Protein AF-A5UID0-F1 (afdb_monomer)

Mean predicted aligned error: 14.1 Å

pLDDT: mean 75.27, std 20.55, range [28.17, 98.56]

InterPro domains:
  IPR001677 Transferrin-binding protein B, C-lobe/N-lobe beta-barrel domain [PF01298] (168-328)
  IPR011250 Outer membrane protein/outer membrane enzyme PagP, beta-barrel [SSF56925] (132-328)
  IPR035313 Transferrin-binding protein B, N-lobe handle [PF17484] (38-165)
  IPR035316 Transferrin-binding protein B, C-lobe handle domain [PF17483] (372-452)
  IPR038197 TbpB, C-lobe handle domain superfamily [G3DSA:2.40.128.240] (362-470)
  IPR038669 TbpB, N-lobe handle domain superfamily [G3DSA:2.40.128.250] (35-164)

Structure (mmCIF, N/CA/C/O backbone):
data_AF-A5UID0-F1
#
_entry.id   AF-A5UID0-F1
#
loop_
_atom_site.group_PDB
_atom_site.id
_atom_site.type_symbol
_atom_site.label_atom_id
_atom_site.label_alt_id
_atom_site.label_comp_id
_atom_site.label_asym_id
_atom_site.label_entity_id
_atom_site.label_seq_id
_atom_site.pdbx_PDB_ins_code
_atom_site.Cartn_x
_atom_site.Cartn_y
_atom_site.Cartn_z
_atom_site.occupancy
_atom_site.B_iso_or_equiv
_atom_site.auth_seq_id
_atom_site.auth_comp_id
_atom_site.auth_asym_id
_atom_site.auth_atom_id
_atom_site.pdbx_PDB_model_num
ATOM 1 N N . MET A 1 1 ? -45.690 -36.058 16.852 1.00 39.44 1 MET A N 1
ATOM 2 C CA . MET A 1 1 ? -46.485 -37.308 16.880 1.00 39.44 1 MET A CA 1
ATOM 3 C C . MET A 1 1 ? -45.541 -38.492 17.034 1.00 39.44 1 MET A C 1
ATOM 5 O O . MET A 1 1 ? -44.488 -38.458 16.413 1.00 39.44 1 MET A O 1
ATOM 9 N N . LYS A 1 2 ? -45.973 -39.500 17.813 1.00 30.59 2 LYS A N 1
ATOM 10 C CA . LYS A 1 2 ? -45.287 -40.730 18.281 1.00 30.59 2 LYS A CA 1
ATOM 11 C C . LYS A 1 2 ? -44.394 -40.514 19.519 1.00 30.59 2 LYS A C 1
ATOM 13 O O . LYS A 1 2 ? -43.284 -40.027 19.383 1.00 30.59 2 LYS A O 1
ATOM 18 N N . SER A 1 3 ? -44.909 -40.550 20.753 1.00 31.33 3 SER A N 1
ATOM 19 C CA . SER A 1 3 ? -45.562 -41.617 21.555 1.00 31.33 3 SER A CA 1
ATOM 20 C C . SER A 1 3 ? -44.568 -42.381 22.441 1.00 31.33 3 SER A C 1
ATOM 22 O O . SER A 1 3 ? -43.759 -43.167 21.959 1.00 31.33 3 SER A O 1
ATOM 24 N N . VAL A 1 4 ? -44.700 -42.117 23.741 1.00 37.81 4 VAL A N 1
ATOM 25 C CA . VAL A 1 4 ? -44.153 -42.824 24.911 1.00 37.81 4 VAL A CA 1
ATOM 26 C C . VAL A 1 4 ? -44.768 -44.232 25.024 1.00 37.81 4 VAL A C 1
ATOM 28 O O . VAL A 1 4 ? -45.855 -44.456 24.486 1.00 37.81 4 VAL A O 1
ATOM 31 N N . PRO A 1 5 ? -44.145 -45.146 25.791 1.00 42.81 5 PRO A N 1
ATOM 32 C CA . PRO A 1 5 ? -44.941 -45.824 26.815 1.00 42.81 5 PRO A CA 1
ATOM 33 C C . PRO A 1 5 ? -44.287 -45.815 28.207 1.00 42.81 5 PRO A C 1
ATOM 35 O O . PRO A 1 5 ? -43.096 -46.071 28.374 1.00 42.81 5 PRO A O 1
ATOM 38 N N . LEU A 1 6 ? -45.130 -45.515 29.201 1.00 33.31 6 LEU A N 1
ATOM 39 C CA . LEU A 1 6 ? -44.964 -45.853 30.611 1.00 33.31 6 LEU A CA 1
ATOM 40 C C . LEU A 1 6 ? -45.183 -47.361 30.793 1.00 33.31 6 LEU A C 1
ATOM 42 O O . LEU A 1 6 ? -46.113 -47.903 30.198 1.00 33.31 6 LEU A O 1
ATOM 46 N N . ILE A 1 7 ? -44.445 -47.986 31.713 1.00 34.75 7 ILE A N 1
ATOM 47 C CA . ILE A 1 7 ? -44.926 -49.153 32.464 1.00 34.75 7 ILE A CA 1
ATOM 48 C C . ILE A 1 7 ? -44.640 -48.932 33.951 1.00 34.75 7 ILE A C 1
ATOM 50 O O . ILE A 1 7 ? -43.542 -48.557 34.355 1.00 34.75 7 ILE A O 1
ATOM 54 N N . SER A 1 8 ? -45.701 -49.141 34.723 1.00 32.66 8 SER A N 1
ATOM 55 C CA . SER A 1 8 ? -45.848 -49.058 36.169 1.00 32.66 8 SER A CA 1
ATOM 56 C C . SER A 1 8 ? -45.438 -50.339 36.902 1.00 32.66 8 SER A C 1
ATOM 58 O O . SER A 1 8 ? -45.633 -51.436 36.386 1.00 32.66 8 SER A O 1
ATOM 60 N N . GLY A 1 9 ? -45.081 -50.189 38.175 1.00 31.58 9 GLY A N 1
ATOM 61 C CA . GLY A 1 9 ? -45.203 -51.187 39.248 1.00 31.58 9 GLY A CA 1
ATOM 62 C C . GLY A 1 9 ? -44.623 -50.553 40.518 1.00 31.58 9 GLY A C 1
ATOM 63 O O . GLY A 1 9 ? -43.504 -50.066 40.464 1.00 31.58 9 GLY A O 1
ATOM 64 N N . GLY A 1 10 ? -45.311 -50.359 41.644 1.00 33.62 10 GLY A N 1
ATOM 65 C CA . GLY A 1 10 ? -46.377 -51.137 42.277 1.00 33.62 10 GLY A CA 1
ATOM 66 C C . GLY A 1 10 ? -45.794 -51.829 43.523 1.00 33.62 10 GLY A C 1
ATOM 67 O O . GLY A 1 10 ? -44.757 -52.462 43.382 1.00 33.62 10 GLY A O 1
ATOM 68 N N . LEU A 1 11 ? -46.487 -51.729 44.676 1.00 31.58 11 LEU A N 1
ATOM 69 C CA . LEU A 1 11 ? -46.188 -52.243 46.044 1.00 31.58 11 LEU A CA 1
ATOM 70 C C . LEU A 1 11 ? -45.314 -51.328 46.935 1.00 31.58 11 LEU A C 1
ATOM 72 O O . LEU A 1 11 ? -44.267 -50.875 46.504 1.00 31.58 11 LEU A O 1
ATOM 76 N N . SER A 1 12 ? -45.625 -51.018 48.201 1.00 36.06 12 SER A N 1
ATOM 77 C CA . SER A 1 12 ? -46.699 -51.435 49.116 1.00 36.06 12 SER A CA 1
ATOM 78 C C . SER A 1 12 ? -46.893 -50.380 50.212 1.00 36.06 12 SER A C 1
ATOM 80 O O . SER A 1 12 ? -45.928 -49.807 50.714 1.00 36.06 12 SER A O 1
ATOM 82 N N . PHE A 1 13 ? -48.147 -50.187 50.618 1.00 35.28 13 PHE A N 1
ATOM 83 C CA . PHE A 1 13 ? -48.549 -49.528 51.860 1.00 35.28 13 PHE A CA 1
ATOM 84 C C . PHE A 1 13 ? -48.302 -50.464 53.054 1.00 35.28 13 PHE A C 1
ATOM 86 O O . PHE A 1 13 ? -48.774 -51.599 53.038 1.00 35.28 13 PHE A O 1
ATOM 93 N N . LEU A 1 14 ? -47.666 -49.966 54.116 1.00 39.12 14 LEU A N 1
ATOM 94 C CA . LEU A 1 14 ? -47.835 -50.477 55.478 1.00 39.12 14 LEU A CA 1
ATOM 95 C C . LEU A 1 14 ? -47.963 -49.282 56.429 1.00 39.12 14 LEU A C 1
ATOM 97 O O . LEU A 1 14 ? -47.042 -48.481 56.564 1.00 39.12 14 LEU A O 1
ATOM 101 N N . LEU A 1 15 ? -49.133 -49.165 57.060 1.00 36.53 15 LEU A N 1
ATOM 102 C CA . LEU A 1 15 ? -49.342 -48.336 58.243 1.00 36.53 15 LEU A CA 1
ATOM 103 C C . LEU A 1 15 ? -48.792 -49.075 59.470 1.00 36.53 15 LEU A C 1
ATOM 105 O O . LEU A 1 15 ? -49.158 -50.226 59.706 1.00 36.53 15 LEU A O 1
ATOM 109 N N . SER A 1 16 ? -48.012 -48.384 60.299 1.00 38.84 16 SER A N 1
ATOM 110 C CA . SER A 1 16 ? -47.806 -48.742 61.705 1.00 38.84 16 SER A CA 1
ATOM 111 C C . SER A 1 16 ? -48.005 -47.509 62.582 1.00 38.84 16 SER A C 1
ATOM 113 O O . SER A 1 16 ? -47.491 -46.431 62.287 1.00 38.84 16 SER A O 1
ATOM 115 N N . ALA A 1 17 ? -48.801 -47.698 63.629 1.00 37.88 17 ALA A N 1
ATOM 116 C CA . ALA A 1 17 ? -49.310 -46.696 64.552 1.00 37.88 17 ALA A CA 1
ATOM 117 C C . ALA A 1 17 ? -48.265 -46.151 65.550 1.00 37.88 17 ALA A C 1
ATOM 119 O O . ALA A 1 17 ? -47.167 -46.678 65.699 1.00 37.88 17 ALA A O 1
ATOM 120 N N . CYS A 1 18 ? -48.678 -45.076 66.224 1.00 46.03 18 CYS A N 1
ATOM 121 C CA . CYS A 1 18 ? -47.968 -44.196 67.151 1.00 46.03 18 CYS A CA 1
ATOM 122 C C . CYS A 1 18 ? -47.174 -44.851 68.298 1.00 46.03 18 CYS A C 1
ATOM 124 O O . CYS A 1 18 ? -47.685 -45.720 68.998 1.00 46.03 18 CYS A O 1
ATOM 126 N N . SER A 1 19 ? -46.039 -44.237 68.649 1.00 35.97 19 SER A N 1
ATOM 127 C CA . SER A 1 19 ? -45.606 -44.075 70.046 1.00 35.97 19 SER A CA 1
ATOM 128 C C . SER A 1 19 ? -44.706 -42.845 70.173 1.00 35.97 19 SER A C 1
ATOM 130 O O . SER A 1 19 ? -43.771 -42.679 69.393 1.00 35.97 19 SER A O 1
ATOM 132 N N . GLY A 1 20 ? -45.032 -41.966 71.119 1.00 42.56 20 GLY A N 1
ATOM 133 C CA . GLY A 1 20 ? -44.416 -40.655 71.281 1.00 42.56 20 GLY A CA 1
ATOM 134 C C . GLY A 1 20 ? -42.942 -40.669 71.690 1.00 42.56 20 GLY A C 1
ATOM 135 O O . GLY A 1 20 ? -42.460 -41.563 72.378 1.00 42.56 20 GLY A O 1
ATOM 136 N N . GLY A 1 21 ? -42.268 -39.594 71.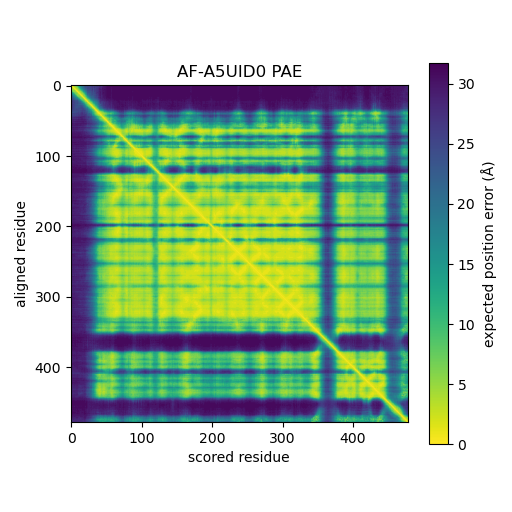298 1.00 35.44 21 GLY A N 1
ATOM 137 C CA . GLY A 1 21 ? -40.949 -39.190 71.759 1.00 35.44 21 GLY A CA 1
ATOM 138 C C . GLY A 1 21 ? -40.720 -37.768 71.270 1.00 35.44 21 GLY A C 1
ATOM 139 O O . GLY A 1 21 ? -40.525 -37.555 70.078 1.00 35.44 21 GLY A O 1
ATOM 140 N N . GLY A 1 22 ? -40.847 -36.786 72.163 1.00 47.16 22 GLY A N 1
ATOM 141 C CA . GLY A 1 22 ? -40.553 -35.395 71.839 1.00 47.16 22 GLY A CA 1
ATOM 142 C C . GLY A 1 22 ? -39.086 -35.255 71.445 1.00 47.16 22 GLY A C 1
ATOM 143 O O . GLY A 1 22 ? -38.207 -35.567 72.245 1.00 47.16 22 GLY A O 1
ATOM 144 N N . SER A 1 23 ? -38.843 -34.784 70.226 1.00 45.69 23 SER A N 1
ATOM 145 C CA . SER A 1 23 ? -37.530 -34.346 69.766 1.00 45.69 23 SER A CA 1
ATOM 146 C C . SER A 1 23 ? -37.609 -32.851 69.497 1.00 45.69 23 SER A C 1
ATOM 148 O O . SER A 1 23 ? -38.450 -32.397 68.720 1.00 45.69 23 SER A O 1
ATOM 150 N N . PHE A 1 24 ? -36.756 -32.077 70.167 1.00 44.28 24 PHE A N 1
ATOM 151 C CA . PHE A 1 24 ? -36.458 -30.702 69.780 1.00 44.28 24 PHE A CA 1
ATOM 152 C C . PHE A 1 24 ? -35.531 -30.743 68.564 1.00 44.28 24 PHE A C 1
ATOM 154 O O . PHE A 1 24 ? -34.366 -30.359 68.651 1.00 44.28 24 PHE A O 1
ATOM 161 N N . ASP A 1 25 ? -36.030 -31.242 67.437 1.00 48.38 25 ASP A N 1
ATOM 162 C CA . ASP A 1 25 ? -35.352 -31.022 66.174 1.00 48.38 25 ASP A CA 1
ATOM 163 C C . ASP A 1 25 ? -35.695 -29.605 65.736 1.00 48.38 25 ASP A C 1
ATOM 165 O O . ASP A 1 25 ? -36.834 -29.263 65.421 1.00 48.38 25 ASP A O 1
ATOM 169 N N . VAL A 1 26 ? -34.686 -28.742 65.812 1.00 52.47 26 VAL A N 1
ATOM 170 C CA . VAL A 1 26 ? -34.711 -27.445 65.153 1.00 52.47 26 VAL A CA 1
ATOM 171 C C . VAL A 1 26 ? -34.907 -27.768 63.681 1.00 52.47 26 VAL A C 1
ATOM 173 O O . VAL A 1 26 ? -33.984 -28.298 63.060 1.00 52.47 26 VAL A O 1
ATOM 176 N N . ASP A 1 27 ? -36.101 -27.511 63.146 1.00 46.50 27 ASP A N 1
ATOM 177 C CA . ASP A 1 27 ? -36.355 -27.585 61.713 1.00 46.50 27 ASP A CA 1
ATOM 178 C C . ASP A 1 27 ? -35.285 -26.734 61.035 1.00 46.50 27 ASP A C 1
ATOM 180 O O . ASP A 1 27 ? -35.331 -25.500 61.032 1.00 46.50 27 ASP A O 1
ATOM 184 N N . ASN A 1 28 ? -34.255 -27.396 60.510 1.00 49.31 28 ASN A N 1
ATOM 185 C CA . ASN A 1 28 ? -33.297 -26.749 59.651 1.00 49.31 28 ASN A CA 1
ATOM 186 C C . ASN A 1 28 ? -34.106 -26.404 58.412 1.00 49.31 28 ASN A C 1
ATOM 188 O O . ASN A 1 28 ? -34.386 -27.279 57.591 1.00 49.31 28 ASN A O 1
ATOM 192 N N . VAL A 1 29 ? -34.560 -25.151 58.344 1.00 47.09 29 VAL A N 1
ATOM 193 C CA . VAL A 1 29 ? -35.232 -24.588 57.183 1.00 47.09 29 VAL A CA 1
ATOM 194 C C . VAL A 1 29 ? -34.278 -24.803 56.020 1.00 47.09 29 VAL A C 1
ATOM 196 O O . VAL A 1 29 ? -33.330 -24.045 55.814 1.00 47.09 29 VAL A O 1
ATOM 199 N N . SER A 1 30 ? -34.502 -25.892 55.285 1.00 53.66 30 SER A N 1
ATOM 200 C CA . SER A 1 30 ? -33.874 -26.150 54.006 1.00 53.66 30 SER A CA 1
ATOM 201 C C . SER A 1 30 ? -34.323 -25.007 53.123 1.00 53.66 30 SER A C 1
ATOM 203 O O . SER A 1 30 ? -35.412 -25.044 52.550 1.00 53.66 30 SER A O 1
ATOM 205 N N . ASN A 1 31 ? -33.491 -23.970 53.059 1.00 54.72 31 ASN A N 1
ATOM 206 C CA . ASN A 1 31 ? -33.614 -22.904 52.091 1.00 54.72 31 ASN A CA 1
ATOM 207 C C . ASN A 1 31 ? -33.798 -23.616 50.742 1.00 54.72 31 ASN A C 1
ATOM 209 O O . ASN A 1 31 ? -32.886 -24.363 50.361 1.00 54.72 31 ASN A O 1
ATOM 213 N N . PRO A 1 32 ? -34.967 -23.524 50.072 1.00 51.62 32 PRO A N 1
ATOM 214 C CA . PRO A 1 32 ? -35.157 -24.216 48.810 1.00 51.62 32 PRO A CA 1
ATOM 215 C C . PRO A 1 32 ? -33.999 -23.774 47.938 1.00 51.62 32 PRO A C 1
ATOM 217 O O . PRO A 1 32 ? -33.745 -22.571 47.840 1.00 51.62 32 PRO A O 1
ATOM 220 N N . SER A 1 33 ? -33.227 -24.746 47.441 1.00 56.97 33 SER A N 1
ATOM 221 C CA . SER A 1 33 ? -32.034 -24.486 46.648 1.00 56.97 33 SER A CA 1
ATOM 222 C C . SER A 1 33 ? -32.421 -23.461 45.598 1.00 56.97 33 SER A C 1
ATOM 224 O O . SER A 1 33 ? -33.172 -23.757 44.670 1.00 56.97 33 SER A O 1
ATOM 226 N N . SER A 1 34 ? -31.994 -22.219 45.820 1.00 58.16 34 SER A N 1
ATOM 227 C CA . SER A 1 34 ? -32.159 -21.140 44.875 1.00 58.16 34 SER A CA 1
ATOM 228 C C . SER A 1 34 ? -31.349 -21.598 43.679 1.00 58.16 34 SER A C 1
ATOM 230 O O . SER A 1 34 ? -30.119 -21.496 43.677 1.00 58.16 34 SER A O 1
ATOM 232 N N . SER A 1 35 ? -32.016 -22.214 42.702 1.00 65.06 35 SER A N 1
ATOM 233 C CA . SER A 1 35 ? -31.409 -22.604 41.442 1.00 65.06 35 SER A CA 1
ATOM 234 C C . SER A 1 35 ? -31.143 -21.310 40.691 1.00 65.06 35 SER A C 1
ATOM 236 O O . SER A 1 35 ? -31.892 -20.906 39.802 1.00 65.06 35 SER A O 1
ATOM 238 N N . LYS A 1 36 ? -30.109 -20.592 41.131 1.00 64.88 36 LYS A N 1
ATOM 239 C CA . LYS A 1 36 ? -29.643 -19.384 40.480 1.00 64.88 36 LYS A CA 1
ATOM 240 C C . LYS A 1 36 ? -29.364 -19.780 39.031 1.00 64.88 36 LYS A C 1
ATOM 242 O O . LYS A 1 36 ? -28.618 -20.744 38.824 1.00 64.88 36 LYS A O 1
ATOM 247 N N . PRO A 1 37 ? -29.973 -19.107 38.043 1.00 67.38 37 PRO A N 1
ATOM 248 C CA . PRO A 1 37 ? -29.730 -19.437 36.650 1.00 67.38 37 PRO A CA 1
ATOM 249 C C . PRO A 1 37 ? -28.219 -19.418 36.392 1.00 67.38 37 PRO A C 1
ATOM 251 O O . PRO A 1 37 ? -27.524 -18.462 36.752 1.00 67.38 37 PRO A O 1
ATOM 254 N N . ARG A 1 38 ? -27.695 -20.520 35.843 1.00 73.31 38 ARG A N 1
ATOM 255 C CA . ARG A 1 38 ? -26.301 -20.608 35.405 1.00 73.31 38 ARG A CA 1
ATOM 256 C C . ARG A 1 38 ? -26.210 -19.935 34.045 1.00 73.31 38 ARG A C 1
ATOM 258 O O . ARG A 1 38 ? -26.619 -20.515 33.046 1.00 73.31 38 ARG A O 1
ATOM 265 N N . TYR A 1 39 ? -25.690 -18.717 34.028 1.00 80.19 39 TYR A N 1
ATOM 266 C CA . TYR A 1 39 ? -25.360 -18.025 32.789 1.00 80.19 39 TYR A CA 1
ATOM 267 C C . TYR A 1 39 ? -24.032 -18.554 32.244 1.00 80.19 39 TYR A C 1
ATOM 269 O O . TYR A 1 39 ? -23.094 -18.796 33.007 1.00 80.19 39 TYR A O 1
ATOM 277 N N . GLN A 1 40 ? -23.972 -18.748 30.932 1.00 77.69 40 GLN A N 1
ATOM 278 C CA . GLN A 1 40 ? -22.758 -19.075 30.196 1.00 77.69 40 GLN A CA 1
ATOM 279 C C . GLN A 1 40 ? -22.598 -18.065 29.067 1.00 77.69 40 GLN A C 1
ATOM 281 O O . GLN A 1 40 ? -23.595 -17.606 28.507 1.00 77.69 40 GLN A O 1
ATOM 286 N N . ASP A 1 41 ? -21.351 -17.726 28.757 1.00 78.19 41 ASP A N 1
ATOM 287 C CA . ASP A 1 41 ? -21.041 -16.872 27.618 1.00 78.19 41 ASP A CA 1
ATOM 288 C C . ASP A 1 41 ? -21.480 -17.568 26.326 1.00 78.19 41 ASP A C 1
ATOM 290 O O . ASP A 1 41 ? -21.189 -18.749 26.104 1.00 78.19 41 ASP A O 1
ATOM 294 N N . ASP A 1 42 ? -22.158 -16.819 25.459 1.00 77.31 42 ASP A N 1
ATOM 295 C CA . ASP A 1 42 ? -22.475 -17.284 24.118 1.00 77.31 42 ASP A CA 1
ATOM 296 C C . ASP A 1 42 ? -21.193 -17.299 23.275 1.00 77.31 42 ASP A C 1
ATOM 298 O O . ASP A 1 42 ? -20.623 -16.264 22.927 1.00 77.31 42 ASP A O 1
ATOM 302 N N . THR A 1 43 ? -20.718 -18.503 22.969 1.00 68.00 43 THR A N 1
ATOM 303 C CA . THR A 1 43 ? -19.501 -18.730 22.179 1.00 68.00 43 THR A CA 1
ATOM 304 C C . THR A 1 43 ? -19.791 -18.967 20.697 1.00 68.00 43 THR A C 1
ATOM 306 O O . THR A 1 43 ? -18.856 -19.209 19.934 1.00 68.00 43 THR A O 1
ATOM 309 N N . SER A 1 44 ? -21.053 -18.859 20.262 1.00 62.62 44 SER A N 1
ATOM 310 C CA . SER A 1 44 ? -21.465 -19.126 18.876 1.00 62.62 44 SER A CA 1
ATOM 311 C C . SER A 1 44 ? -20.870 -18.150 17.852 1.00 62.62 44 SER A C 1
ATOM 313 O O . SER A 1 44 ? -20.650 -18.528 16.705 1.00 62.62 44 SER A O 1
ATOM 315 N N . ASN A 1 45 ? -20.542 -16.921 18.270 1.00 60.09 45 ASN A N 1
ATOM 316 C CA . ASN A 1 45 ? -20.102 -15.828 17.395 1.00 60.09 45 ASN A CA 1
ATOM 317 C C . ASN A 1 45 ? -18.626 -15.443 17.590 1.00 60.09 45 ASN A C 1
ATOM 319 O O . ASN A 1 45 ? -18.276 -14.259 17.667 1.00 60.09 45 ASN A O 1
ATOM 323 N N . GLN A 1 46 ? -17.730 -16.429 17.679 1.00 64.31 46 GLN A N 1
ATOM 324 C CA . GLN A 1 46 ? -16.296 -16.136 17.695 1.00 64.31 46 GLN A CA 1
ATOM 325 C C . GLN A 1 46 ? -15.831 -15.611 16.335 1.00 64.31 46 GLN A C 1
ATOM 327 O O . GLN A 1 46 ? -16.004 -16.252 15.298 1.00 64.31 46 GLN A O 1
ATOM 332 N N . ARG A 1 47 ? -15.196 -14.435 16.347 1.00 69.75 47 ARG A N 1
ATOM 333 C CA . ARG A 1 47 ? -14.563 -13.863 15.155 1.00 69.75 47 ARG A CA 1
ATOM 334 C C . ARG A 1 47 ? -13.442 -14.789 14.687 1.00 69.75 47 ARG A C 1
ATOM 336 O O . ARG A 1 47 ? -12.594 -15.195 15.483 1.00 69.75 47 ARG A O 1
ATOM 343 N N . THR A 1 48 ? -13.364 -15.047 13.383 1.00 64.31 48 THR A N 1
ATOM 344 C CA . THR A 1 48 ? -12.160 -15.639 12.793 1.00 64.31 48 THR A CA 1
ATOM 345 C C . THR A 1 48 ? -10.995 -14.671 12.989 1.00 64.31 48 THR A C 1
ATOM 347 O O . THR A 1 48 ? -10.973 -13.586 12.402 1.00 64.31 48 THR A O 1
ATOM 350 N N . LYS A 1 49 ? -10.037 -15.038 13.847 1.00 63.16 49 LYS A N 1
ATOM 351 C CA . LYS A 1 49 ? -8.842 -14.221 14.084 1.00 63.16 49 LYS A CA 1
ATOM 352 C C . LYS A 1 49 ? -8.073 -14.044 12.777 1.00 63.16 49 LYS A C 1
ATOM 354 O O . LYS A 1 49 ? -7.808 -15.019 12.070 1.00 63.16 49 LYS A O 1
ATOM 359 N N . SER A 1 50 ? -7.705 -12.805 12.466 1.00 59.75 50 SER A N 1
ATOM 360 C CA . SER A 1 50 ? -6.848 -12.492 11.328 1.00 59.75 50 SER A CA 1
ATOM 361 C C . SER A 1 50 ? -5.470 -13.120 11.556 1.00 59.75 50 SER A C 1
ATOM 363 O O . SER A 1 50 ? -4.754 -12.762 12.486 1.00 59.75 50 SER A O 1
ATOM 365 N N . ASN A 1 51 ? -5.076 -14.074 10.707 1.00 59.59 51 ASN A N 1
ATOM 366 C CA . ASN A 1 51 ? -3.698 -14.563 10.689 1.00 59.59 51 ASN A CA 1
ATOM 367 C C . ASN A 1 51 ? -2.852 -13.584 9.867 1.00 59.59 51 ASN A C 1
ATOM 369 O O . ASN A 1 51 ? -2.721 -13.714 8.647 1.00 59.59 51 ASN A O 1
ATOM 373 N N . LEU A 1 52 ? -2.353 -12.542 10.531 1.00 60.94 52 LEU A N 1
ATOM 374 C CA . LEU A 1 52 ? -1.544 -11.512 9.892 1.00 60.94 52 LEU A CA 1
ATOM 375 C C . LEU A 1 52 ? -0.132 -12.050 9.621 1.00 60.94 52 LEU A C 1
ATOM 377 O O . LEU A 1 52 ? 0.751 -11.994 10.473 1.00 60.94 52 LEU A O 1
ATOM 381 N N . LYS A 1 53 ? 0.115 -12.541 8.402 1.00 59.72 53 LYS A N 1
ATOM 382 C CA . LYS A 1 53 ? 1.493 -12.655 7.890 1.00 59.72 53 LYS A CA 1
ATOM 383 C C . LYS A 1 53 ? 2.084 -11.250 7.712 1.00 59.72 53 LYS A C 1
ATOM 385 O O . LYS A 1 53 ? 1.330 -10.294 7.552 1.00 59.72 53 LYS A O 1
ATOM 390 N N . LYS A 1 54 ? 3.417 -11.121 7.706 1.00 62.62 54 LYS A N 1
ATOM 391 C CA . LYS A 1 54 ? 4.138 -9.831 7.743 1.00 62.62 54 LYS A CA 1
ATOM 392 C C . LYS A 1 54 ? 3.567 -8.762 6.797 1.00 62.62 54 LYS A C 1
ATOM 394 O O . LYS A 1 54 ? 3.316 -7.655 7.259 1.00 62.62 54 LYS A O 1
ATOM 399 N N . LEU A 1 55 ? 3.275 -9.083 5.533 1.00 65.56 55 LEU A N 1
ATOM 400 C CA . LEU A 1 55 ? 2.698 -8.125 4.572 1.00 65.56 55 LEU A CA 1
ATOM 401 C C . LEU A 1 55 ? 1.267 -7.650 4.902 1.00 65.56 55 LEU A C 1
ATOM 403 O O . LEU A 1 55 ? 0.898 -6.531 4.543 1.00 65.56 55 LEU A O 1
ATOM 407 N N . PHE A 1 56 ? 0.473 -8.469 5.600 1.00 68.75 56 PHE A N 1
ATOM 408 C CA . PHE A 1 56 ? -0.902 -8.152 6.004 1.00 68.75 56 PHE A CA 1
ATOM 409 C C . PHE A 1 56 ? -0.998 -7.341 7.292 1.00 68.75 56 PHE A C 1
ATOM 411 O O . PHE A 1 56 ? -2.107 -6.924 7.641 1.00 68.75 56 PHE A O 1
ATOM 418 N N . ILE A 1 57 ? 0.117 -7.140 8.004 1.00 70.94 57 ILE A N 1
ATOM 419 C CA . ILE A 1 57 ? 0.125 -6.318 9.209 1.00 70.94 57 ILE A CA 1
ATOM 420 C C . ILE A 1 57 ? -0.340 -4.913 8.802 1.00 70.94 57 ILE A C 1
ATOM 422 O O . ILE A 1 57 ? 0.338 -4.249 8.007 1.00 70.94 57 ILE A O 1
ATOM 426 N N . PRO A 1 58 ? -1.504 -4.459 9.301 1.00 71.38 58 PRO A N 1
ATOM 427 C CA . PRO A 1 58 ? -2.014 -3.156 8.945 1.00 71.38 58 PRO A CA 1
ATOM 428 C C . PRO A 1 58 ? -1.063 -2.114 9.524 1.00 71.38 58 PRO A C 1
ATOM 430 O O . PRO A 1 58 ? -0.653 -2.187 10.682 1.00 71.38 58 PRO A O 1
ATOM 433 N N . SER A 1 59 ? -0.684 -1.139 8.710 1.00 75.88 59 SER A N 1
ATOM 434 C CA . SER A 1 59 ? 0.140 -0.029 9.167 1.00 75.88 59 SER A CA 1
ATOM 435 C C . SER A 1 59 ? -0.351 1.283 8.575 1.00 75.88 59 SER A C 1
ATOM 437 O O . SER A 1 59 ? -0.908 1.337 7.472 1.00 75.88 59 SER A O 1
ATOM 439 N N . LEU A 1 60 ? -0.134 2.360 9.335 1.00 78.44 60 LEU A N 1
ATOM 440 C CA . LEU A 1 60 ? -0.423 3.724 8.898 1.00 78.44 60 LEU A CA 1
ATOM 441 C C . LEU A 1 60 ? 0.599 4.171 7.860 1.00 78.44 60 LEU A C 1
ATOM 443 O O . LEU A 1 60 ? 0.373 5.147 7.171 1.00 78.44 60 LEU A O 1
ATOM 447 N N . GLY A 1 61 ? 1.718 3.474 7.730 1.00 76.62 61 GLY A N 1
ATOM 448 C CA . GLY A 1 61 ? 2.657 3.718 6.661 1.00 76.62 61 GLY A CA 1
ATOM 449 C C . GLY A 1 61 ? 3.773 2.699 6.646 1.00 76.62 61 GLY A C 1
ATOM 450 O O . GLY A 1 61 ? 3.974 1.924 7.589 1.00 76.62 61 GLY A O 1
ATOM 451 N N . GLY A 1 62 ? 4.470 2.690 5.528 1.00 80.81 62 GLY A N 1
ATOM 452 C CA . GLY A 1 62 ? 5.622 1.848 5.309 1.00 80.81 62 GLY A CA 1
ATOM 453 C C . GLY A 1 62 ? 6.079 1.934 3.869 1.00 80.81 62 GLY A C 1
ATOM 454 O O . GLY A 1 62 ? 5.461 2.602 3.040 1.00 80.81 62 GLY A O 1
ATOM 455 N N . GLY A 1 63 ? 7.163 1.240 3.569 1.00 86.38 63 GLY A N 1
ATOM 456 C CA . GLY A 1 63 ? 7.680 1.185 2.218 1.00 86.38 63 GLY A CA 1
ATOM 457 C C . GLY A 1 63 ? 8.582 -0.006 1.971 1.00 86.38 63 GLY A C 1
ATOM 458 O O . GLY A 1 63 ? 9.114 -0.601 2.906 1.00 86.38 63 GLY A O 1
ATOM 459 N N . MET A 1 64 ? 8.742 -0.326 0.694 1.00 90.69 64 MET A N 1
ATOM 460 C CA . MET A 1 64 ? 9.695 -1.303 0.194 1.00 90.69 64 MET A CA 1
ATOM 461 C C . MET A 1 64 ? 10.907 -0.559 -0.354 1.00 90.69 64 MET A C 1
ATOM 463 O O . MET A 1 64 ? 10.772 0.357 -1.169 1.00 90.69 64 MET A O 1
ATOM 467 N N . LYS A 1 65 ? 12.096 -0.953 0.089 1.00 91.00 65 LYS A N 1
ATOM 468 C CA . LYS A 1 65 ? 13.355 -0.382 -0.382 1.00 91.00 65 LYS A CA 1
ATOM 469 C C . LYS A 1 65 ? 13.619 -0.752 -1.843 1.00 91.00 65 LYS A C 1
ATOM 471 O O . LYS A 1 65 ? 13.440 -1.905 -2.235 1.00 91.00 65 LYS A O 1
ATOM 476 N N . LEU A 1 66 ? 14.103 0.212 -2.626 1.00 91.62 66 LEU A N 1
ATOM 477 C CA . LEU A 1 66 ? 14.571 -0.026 -3.987 1.00 91.62 66 LEU A CA 1
ATOM 478 C C . LEU A 1 66 ? 15.746 -1.004 -3.982 1.00 91.62 66 LEU A C 1
ATOM 480 O O . LEU A 1 66 ? 16.651 -0.960 -3.144 1.00 91.62 66 LEU A O 1
ATOM 484 N N . VAL A 1 67 ? 15.744 -1.869 -4.980 1.00 89.06 67 VAL A N 1
ATOM 485 C CA . VAL A 1 67 ? 16.808 -2.820 -5.232 1.00 89.06 67 VAL A CA 1
ATOM 486 C C . VAL A 1 67 ? 17.816 -2.182 -6.176 1.00 89.06 67 VAL A C 1
ATOM 488 O O . VAL A 1 67 ? 17.479 -1.670 -7.239 1.00 89.06 67 VAL A O 1
ATOM 491 N N . ALA A 1 68 ? 19.089 -2.253 -5.817 1.00 86.12 68 ALA A N 1
ATOM 492 C CA . ALA A 1 68 ? 20.190 -1.909 -6.701 1.00 86.12 68 ALA A CA 1
ATOM 493 C C . ALA A 1 68 ? 21.189 -3.060 -6.694 1.00 86.12 68 ALA A C 1
ATOM 495 O O . ALA A 1 68 ? 21.344 -3.758 -5.686 1.00 86.12 68 ALA A O 1
ATOM 496 N N . ARG A 1 69 ? 21.866 -3.288 -7.818 1.00 80.44 69 ARG A N 1
ATOM 497 C CA . ARG A 1 69 ? 22.853 -4.360 -7.914 1.00 80.44 69 ARG A CA 1
ATOM 498 C C . ARG A 1 69 ? 24.199 -3.908 -7.392 1.00 80.44 69 ARG A C 1
ATOM 500 O O . ARG A 1 69 ? 24.698 -2.839 -7.741 1.00 80.44 69 ARG A O 1
ATOM 507 N N . ASN A 1 70 ? 24.793 -4.774 -6.580 1.00 81.50 70 ASN A N 1
ATOM 508 C CA . ASN A 1 70 ? 26.164 -4.622 -6.138 1.00 81.50 70 ASN A CA 1
ATOM 509 C C . ASN A 1 70 ? 27.107 -4.939 -7.306 1.00 81.50 70 ASN A C 1
ATOM 511 O O . ASN A 1 70 ? 27.049 -6.024 -7.885 1.00 81.50 70 ASN A O 1
ATOM 515 N N . LEU A 1 71 ? 27.979 -3.998 -7.645 1.00 77.56 71 LEU A N 1
ATOM 516 C CA . LEU A 1 71 ? 29.002 -4.163 -8.673 1.00 77.56 71 LEU A CA 1
ATOM 517 C C . LEU A 1 71 ? 30.251 -4.893 -8.154 1.00 77.56 71 LEU A C 1
ATOM 519 O O . LEU A 1 71 ? 31.088 -5.300 -8.954 1.00 77.56 71 LEU A O 1
ATOM 523 N N . ILE A 1 72 ? 30.371 -5.079 -6.835 1.00 71.12 72 ILE A N 1
ATOM 524 C CA . ILE A 1 72 ? 31.513 -5.723 -6.178 1.00 71.12 72 ILE A CA 1
ATOM 525 C C . ILE A 1 72 ? 31.068 -7.082 -5.610 1.00 71.12 72 ILE A C 1
ATOM 527 O O . ILE A 1 72 ? 30.598 -7.161 -4.477 1.00 71.12 72 ILE A O 1
ATOM 531 N N . GLY A 1 73 ? 31.187 -8.166 -6.388 1.00 66.19 73 GLY A N 1
ATOM 532 C CA . GLY A 1 73 ? 30.887 -9.539 -5.939 1.00 66.19 73 GLY A CA 1
ATOM 533 C C . GLY A 1 73 ? 30.000 -10.352 -6.894 1.00 66.19 73 GLY A C 1
ATOM 534 O O . GLY A 1 73 ? 29.889 -10.033 -8.079 1.00 66.19 73 GLY A O 1
ATOM 535 N N . LYS A 1 74 ? 29.385 -11.435 -6.385 1.00 58.91 74 LYS A N 1
ATOM 536 C CA . LYS A 1 74 ? 28.509 -12.327 -7.170 1.00 58.91 74 LYS A CA 1
ATOM 537 C C . LYS A 1 74 ? 27.264 -11.583 -7.678 1.00 58.91 74 LYS A C 1
ATOM 539 O O . LYS A 1 74 ? 26.625 -10.838 -6.940 1.00 58.91 74 LYS A O 1
ATOM 544 N N . ARG A 1 75 ? 26.930 -11.799 -8.955 1.00 67.12 75 ARG A N 1
ATOM 545 C CA . ARG A 1 75 ? 25.876 -11.104 -9.720 1.00 67.12 75 ARG A CA 1
ATOM 546 C C . ARG A 1 75 ? 24.516 -11.806 -9.610 1.00 67.12 75 ARG A C 1
ATOM 548 O O . ARG A 1 75 ? 23.894 -12.088 -10.630 1.00 67.12 75 ARG A O 1
ATOM 555 N N . GLU A 1 76 ? 24.089 -12.117 -8.395 1.00 61.09 76 GLU A N 1
ATOM 556 C CA . GLU A 1 76 ? 22.820 -12.814 -8.157 1.00 61.09 76 GLU A CA 1
ATOM 557 C C . GLU A 1 76 ? 21.610 -11.888 -8.384 1.00 61.09 76 GLU A C 1
ATOM 559 O O . GLU A 1 76 ? 21.739 -10.664 -8.243 1.00 61.09 76 GLU A O 1
ATOM 564 N N . PRO A 1 77 ? 20.451 -12.442 -8.789 1.00 60.09 77 PRO A N 1
ATOM 565 C CA . PRO A 1 77 ? 19.210 -11.685 -8.866 1.00 60.09 77 PRO A CA 1
ATOM 566 C C . PRO A 1 77 ? 18.801 -11.197 -7.475 1.00 60.09 77 PRO A C 1
ATOM 568 O O . PRO A 1 77 ? 18.880 -11.927 -6.488 1.00 60.09 77 PRO A O 1
ATOM 571 N N . SER A 1 78 ? 18.327 -9.959 -7.416 1.00 78.56 78 SER A N 1
ATOM 572 C CA . SER A 1 78 ? 17.863 -9.336 -6.184 1.00 78.56 78 SER A CA 1
ATOM 573 C C . SER A 1 78 ? 16.344 -9.211 -6.231 1.00 78.56 78 SER A C 1
ATOM 575 O O . SER A 1 78 ? 15.804 -8.319 -6.890 1.00 78.56 78 SER A O 1
ATOM 577 N N . PHE A 1 79 ? 15.663 -10.123 -5.541 1.00 77.12 79 PHE A N 1
ATOM 578 C CA . PHE A 1 79 ? 14.209 -10.108 -5.375 1.00 77.12 79 PHE A CA 1
ATOM 579 C C . PHE A 1 79 ? 13.770 -9.103 -4.307 1.00 77.12 79 PHE A C 1
ATOM 581 O O . PHE A 1 79 ? 14.539 -8.753 -3.407 1.00 77.12 79 PHE A O 1
ATOM 588 N N . LEU A 1 80 ? 12.512 -8.672 -4.388 1.00 78.44 80 LEU A N 1
ATOM 589 C CA . LEU A 1 80 ? 11.881 -7.855 -3.357 1.00 78.44 80 LEU A CA 1
ATOM 590 C C . LEU A 1 80 ? 11.506 -8.773 -2.190 1.00 78.44 80 LEU A C 1
ATOM 592 O O . LEU A 1 80 ? 10.586 -9.572 -2.313 1.00 78.44 80 LEU A O 1
ATOM 596 N N . ASN A 1 81 ? 12.236 -8.717 -1.076 1.00 67.56 81 ASN A N 1
ATOM 597 C CA . ASN A 1 81 ? 11.959 -9.589 0.067 1.00 67.56 81 ASN A CA 1
ATOM 598 C C . ASN A 1 81 ? 11.328 -8.828 1.244 1.00 67.56 81 ASN A C 1
ATOM 600 O O . ASN A 1 81 ? 11.690 -7.691 1.553 1.00 67.56 81 ASN A O 1
ATOM 604 N N . GLU A 1 82 ? 10.375 -9.476 1.917 1.00 59.03 82 GLU A N 1
ATOM 605 C CA . GLU A 1 82 ? 9.668 -8.899 3.069 1.00 59.03 82 GLU A CA 1
ATOM 606 C C . GLU A 1 82 ? 10.572 -8.764 4.305 1.00 59.03 82 GLU A C 1
ATOM 608 O O . GLU A 1 82 ? 10.391 -7.852 5.108 1.00 59.03 82 GLU A O 1
ATOM 613 N N . ASP A 1 83 ? 11.565 -9.644 4.454 1.00 57.56 83 ASP A N 1
ATOM 614 C CA . ASP A 1 83 ? 12.332 -9.793 5.696 1.00 57.56 83 ASP A CA 1
ATOM 615 C C . ASP A 1 83 ? 13.517 -8.825 5.839 1.00 57.56 83 ASP A C 1
ATOM 617 O O . ASP A 1 83 ? 14.087 -8.718 6.926 1.00 57.56 83 ASP A O 1
ATOM 621 N N . GLY A 1 84 ? 13.874 -8.094 4.779 1.00 58.09 84 GLY A N 1
ATOM 622 C CA . GLY A 1 84 ? 14.981 -7.133 4.792 1.00 58.09 84 GLY A CA 1
ATOM 623 C C . GLY A 1 84 ? 14.725 -5.800 4.084 1.00 58.09 84 GLY A C 1
ATOM 624 O O . GLY A 1 84 ? 15.493 -4.864 4.311 1.00 58.09 84 GLY A O 1
ATOM 625 N N . TYR A 1 85 ? 13.682 -5.685 3.250 1.00 62.84 85 TYR A N 1
ATOM 626 C CA . TYR A 1 85 ? 13.431 -4.483 2.435 1.00 62.84 85 TYR A CA 1
ATOM 627 C C . TYR A 1 85 ? 12.114 -3.773 2.773 1.00 62.84 85 TYR A C 1
ATOM 629 O O . TYR A 1 85 ? 11.986 -2.592 2.445 1.00 62.84 85 TYR A O 1
ATOM 637 N N . MET A 1 86 ? 11.173 -4.430 3.464 1.00 71.88 86 MET A N 1
ATOM 638 C CA . MET A 1 86 ? 9.964 -3.778 3.971 1.00 71.88 86 MET A CA 1
ATOM 639 C C . MET A 1 86 ? 10.225 -3.103 5.312 1.00 71.88 86 MET A C 1
ATOM 641 O O . MET A 1 86 ? 10.615 -3.741 6.290 1.00 71.88 86 MET A O 1
ATOM 645 N N . ILE A 1 87 ? 9.936 -1.809 5.378 1.00 70.56 87 ILE A N 1
ATOM 646 C CA . ILE A 1 87 ? 9.932 -1.042 6.618 1.00 70.56 87 ILE A CA 1
ATOM 647 C C . ILE A 1 87 ? 8.515 -0.575 6.924 1.00 70.56 87 ILE A C 1
ATOM 649 O O . ILE A 1 87 ? 7.906 0.168 6.161 1.00 70.56 87 ILE A O 1
ATOM 653 N N . PHE A 1 88 ? 7.992 -0.994 8.072 1.00 70.50 88 PHE A N 1
ATOM 654 C CA . PHE A 1 88 ? 6.805 -0.390 8.669 1.00 70.50 88 PHE A CA 1
ATOM 655 C C . PHE A 1 88 ? 7.288 0.774 9.526 1.00 70.50 88 PHE A C 1
ATOM 657 O O . PHE A 1 88 ? 7.748 0.566 10.643 1.00 70.50 88 PHE A O 1
ATOM 664 N N . SER A 1 89 ? 7.304 1.985 8.978 1.00 68.62 89 SER A N 1
ATOM 665 C CA . SER A 1 89 ? 7.844 3.149 9.679 1.00 68.62 89 SER A CA 1
ATOM 666 C C . SER A 1 89 ? 7.182 4.445 9.217 1.00 68.62 89 SER A C 1
ATOM 668 O O . SER A 1 89 ? 6.397 4.475 8.268 1.00 68.62 89 SER A O 1
ATOM 670 N N . SER A 1 90 ? 7.463 5.532 9.935 1.00 76.69 90 SER A N 1
ATOM 671 C CA . SER A 1 90 ? 7.015 6.869 9.554 1.00 76.69 90 SER A CA 1
ATOM 672 C C . SER A 1 90 ? 7.800 7.403 8.355 1.00 76.69 90 SER A C 1
ATOM 674 O O . SER A 1 90 ? 8.974 7.077 8.173 1.00 76.69 90 SER A O 1
ATOM 676 N N . LEU A 1 91 ? 7.192 8.339 7.621 1.00 82.44 91 LEU A N 1
ATOM 677 C CA . LEU A 1 91 ? 7.848 9.107 6.555 1.00 82.44 91 LEU A CA 1
ATOM 678 C C . LEU A 1 91 ? 9.196 9.703 6.994 1.00 82.44 91 LEU A C 1
ATOM 680 O O . LEU A 1 91 ? 10.180 9.631 6.267 1.00 82.44 91 LEU A O 1
ATOM 684 N N . SER A 1 92 ? 9.284 10.196 8.233 1.00 82.81 92 SER A N 1
ATOM 685 C CA . SER A 1 92 ? 10.526 10.733 8.803 1.00 82.81 92 SER A CA 1
ATOM 686 C C . SER A 1 92 ? 11.653 9.705 8.934 1.00 82.81 92 SER A C 1
ATOM 688 O O . SER A 1 92 ? 12.820 10.067 8.819 1.00 82.81 92 SER A O 1
ATOM 690 N N . THR A 1 93 ? 11.328 8.430 9.158 1.00 84.31 93 THR A N 1
ATOM 691 C CA . THR A 1 93 ? 12.325 7.355 9.261 1.00 84.31 93 THR A CA 1
ATOM 692 C C . THR A 1 93 ? 12.873 7.008 7.883 1.00 84.31 93 THR A C 1
ATOM 694 O O . THR A 1 93 ? 14.083 6.874 7.722 1.00 84.31 93 THR A O 1
ATOM 697 N N . ILE A 1 94 ? 11.989 6.924 6.885 1.00 86.56 94 ILE A N 1
ATOM 698 C CA . ILE A 1 94 ? 12.370 6.749 5.480 1.00 86.56 94 ILE A CA 1
ATOM 699 C C . ILE A 1 94 ? 13.268 7.911 5.038 1.00 86.56 94 ILE A C 1
ATOM 701 O O . ILE A 1 94 ? 14.359 7.683 4.520 1.00 86.56 94 ILE A O 1
ATOM 705 N N . LYS A 1 95 ? 12.848 9.153 5.316 1.00 88.56 95 LYS A N 1
ATOM 706 C CA . LYS A 1 95 ? 13.613 10.364 5.000 1.00 88.56 95 LYS A CA 1
ATOM 707 C C . LYS A 1 95 ? 15.004 10.332 5.628 1.00 88.56 95 LYS A C 1
ATOM 709 O O . LYS A 1 95 ? 15.991 10.485 4.921 1.00 88.56 95 LYS A O 1
ATOM 714 N N . ALA A 1 96 ? 15.091 10.044 6.926 1.00 88.38 96 ALA A N 1
ATOM 715 C CA . ALA A 1 96 ? 16.364 9.979 7.638 1.00 88.38 96 ALA A CA 1
ATOM 716 C C . ALA A 1 96 ? 17.308 8.891 7.095 1.00 88.38 96 ALA A C 1
ATOM 718 O O . ALA A 1 96 ? 18.519 9.104 7.062 1.00 88.38 96 ALA A O 1
ATOM 719 N N . ASP A 1 97 ? 16.785 7.734 6.678 1.00 88.56 97 ASP A N 1
ATOM 720 C CA . ASP A 1 97 ? 17.600 6.673 6.075 1.00 88.56 97 ASP A CA 1
ATOM 721 C C . ASP A 1 97 ? 18.150 7.080 4.703 1.00 88.56 97 ASP A C 1
ATOM 723 O O . ASP A 1 97 ? 19.341 6.911 4.433 1.00 88.56 97 ASP A O 1
ATOM 727 N N . VAL A 1 98 ? 17.301 7.671 3.859 1.00 89.25 98 VAL A N 1
ATOM 728 C CA . VAL A 1 98 ? 17.707 8.198 2.551 1.00 89.25 98 VAL A CA 1
ATOM 729 C C . VAL A 1 98 ? 18.744 9.309 2.723 1.00 89.25 98 VAL A C 1
ATOM 731 O O . VAL A 1 98 ? 19.820 9.227 2.136 1.00 89.25 98 VAL A O 1
ATOM 734 N N . ASP A 1 99 ? 18.495 10.285 3.596 1.00 88.31 99 ASP A N 1
ATOM 735 C CA . ASP A 1 99 ? 19.412 11.400 3.860 1.00 88.31 99 ASP A CA 1
ATOM 736 C C . ASP A 1 99 ? 20.767 10.917 4.392 1.00 88.31 99 ASP A C 1
ATOM 738 O O . ASP A 1 99 ? 21.817 11.405 3.974 1.00 88.31 99 ASP A O 1
ATOM 742 N N . LYS A 1 100 ? 20.765 9.910 5.274 1.00 87.94 100 LYS A N 1
ATOM 743 C CA . LYS A 1 100 ? 21.992 9.288 5.790 1.00 87.94 100 LYS A CA 1
ATOM 744 C C . LYS A 1 100 ? 22.828 8.664 4.672 1.00 87.94 100 LYS A C 1
ATOM 746 O O . LYS A 1 100 ? 24.057 8.721 4.731 1.00 87.94 100 LYS A O 1
ATOM 751 N N . GLN A 1 101 ? 22.182 8.052 3.683 1.00 85.81 101 GLN A N 1
ATOM 752 C CA . GLN A 1 101 ? 22.864 7.432 2.551 1.00 85.81 101 GLN A CA 1
ATOM 753 C C . GLN A 1 101 ? 23.260 8.448 1.464 1.00 85.81 101 GLN A C 1
ATOM 755 O O . GLN A 1 101 ? 24.147 8.168 0.655 1.00 85.81 101 GLN A O 1
ATOM 760 N N . ASN A 1 102 ? 22.659 9.641 1.467 1.00 83.06 102 ASN A N 1
ATOM 761 C CA . ASN A 1 102 ? 22.909 10.726 0.521 1.00 83.06 102 ASN A CA 1
ATOM 762 C C . ASN A 1 102 ? 24.227 11.479 0.777 1.00 83.06 102 ASN A C 1
ATOM 764 O O . ASN A 1 102 ? 24.262 12.701 0.936 1.00 83.06 102 ASN A O 1
ATOM 768 N N . THR A 1 103 ? 25.351 10.766 0.802 1.00 77.56 103 THR A N 1
ATOM 769 C CA . THR A 1 103 ? 26.670 11.362 1.075 1.00 77.56 103 THR A CA 1
ATOM 770 C C . THR A 1 103 ? 27.074 12.423 0.050 1.00 77.56 103 THR A C 1
ATOM 772 O O . THR A 1 103 ? 27.840 13.329 0.368 1.00 77.56 103 THR A O 1
ATOM 775 N N . SER A 1 104 ? 26.547 12.322 -1.171 1.00 74.31 104 SER A N 1
ATOM 776 C CA . SER A 1 104 ? 26.836 13.225 -2.289 1.00 74.31 104 SER A CA 1
ATOM 777 C C . SER A 1 104 ? 25.929 14.462 -2.331 1.00 74.31 104 SER A C 1
ATOM 779 O O . SER A 1 104 ? 26.069 15.266 -3.248 1.00 74.31 104 SER A O 1
ATOM 781 N N . LYS A 1 105 ? 25.007 14.620 -1.363 1.00 77.25 105 LYS A N 1
ATOM 782 C CA . LYS A 1 105 ? 24.046 15.739 -1.268 1.00 77.25 105 LYS A CA 1
ATOM 783 C C . LYS A 1 105 ? 23.265 15.989 -2.566 1.00 77.25 105 LYS A C 1
ATOM 785 O O . LYS A 1 105 ? 23.019 17.130 -2.945 1.00 77.25 105 LYS A O 1
ATOM 790 N N . THR A 1 106 ? 22.895 14.921 -3.268 1.00 80.12 106 THR A N 1
ATOM 791 C CA . THR A 1 106 ? 22.049 15.012 -4.462 1.00 80.12 106 THR A CA 1
ATOM 792 C C . THR A 1 106 ? 20.619 15.325 -4.034 1.00 80.12 106 THR A C 1
ATOM 794 O O . THR A 1 106 ? 20.168 14.793 -3.025 1.00 80.12 106 THR A O 1
ATOM 797 N N . ASN A 1 107 ? 19.881 16.145 -4.778 1.00 84.12 107 ASN A N 1
ATOM 798 C CA . ASN A 1 107 ? 18.469 16.366 -4.463 1.00 84.12 107 ASN A CA 1
ATOM 799 C C . ASN A 1 107 ? 17.692 15.047 -4.639 1.00 84.12 107 ASN A C 1
ATOM 801 O O . ASN A 1 107 ? 17.758 14.461 -5.725 1.00 84.12 107 ASN A O 1
ATOM 805 N N . PRO A 1 108 ? 17.005 14.542 -3.597 1.00 86.62 108 PRO A N 1
ATOM 806 C CA . PRO A 1 108 ? 16.131 13.385 -3.740 1.00 86.62 108 PRO A CA 1
ATOM 807 C C . PRO A 1 108 ? 14.994 13.676 -4.729 1.00 86.62 108 PRO A C 1
ATOM 809 O O . PRO A 1 108 ? 14.511 14.803 -4.815 1.00 86.62 108 PRO A O 1
ATOM 812 N N . SER A 1 109 ? 14.583 12.652 -5.471 1.00 86.19 109 SER A N 1
ATOM 813 C CA . SER A 1 109 ? 13.396 12.648 -6.319 1.00 86.19 109 SER A CA 1
ATOM 814 C C . SER A 1 109 ? 12.184 12.132 -5.540 1.00 86.19 109 SER A C 1
ATOM 816 O O . SER A 1 109 ? 12.303 11.250 -4.679 1.00 86.19 109 SER A O 1
ATOM 818 N N . GLY A 1 110 ? 11.015 12.675 -5.878 1.00 82.62 110 GLY A N 1
ATOM 819 C CA . GLY A 1 110 ? 9.756 12.442 -5.180 1.00 82.62 110 GLY A CA 1
ATOM 820 C C . GLY A 1 110 ? 9.572 13.323 -3.943 1.00 82.62 110 GLY A C 1
ATOM 821 O O . GLY A 1 110 ? 10.446 14.098 -3.562 1.00 82.62 110 GLY A O 1
ATOM 822 N N . SER A 1 111 ? 8.409 13.196 -3.308 1.00 79.44 111 SER A N 1
ATOM 823 C CA . SER A 1 111 ? 8.066 13.900 -2.070 1.00 79.44 111 SER A CA 1
ATOM 824 C C . SER A 1 111 ? 7.962 12.895 -0.931 1.00 79.44 111 SER A C 1
ATOM 826 O O . SER A 1 111 ? 7.593 11.749 -1.156 1.00 79.44 111 SER A O 1
ATOM 828 N N . ILE A 1 112 ? 8.306 13.299 0.289 1.00 77.62 112 ILE A N 1
ATOM 829 C CA . ILE A 1 112 ? 8.098 12.477 1.492 1.00 77.62 112 ILE A CA 1
ATOM 830 C C . ILE A 1 112 ? 7.632 13.299 2.692 1.00 77.62 112 ILE A C 1
ATOM 832 O O . ILE A 1 112 ? 7.567 12.813 3.824 1.00 77.62 112 ILE A O 1
ATOM 836 N N . ASP A 1 113 ? 7.317 14.566 2.461 1.00 71.75 113 ASP A N 1
ATOM 837 C CA . ASP A 1 113 ? 6.803 15.417 3.514 1.00 71.75 113 ASP A CA 1
ATOM 838 C C . ASP A 1 113 ? 5.316 15.125 3.727 1.00 71.75 113 ASP A C 1
ATOM 840 O O . ASP A 1 113 ? 4.583 14.743 2.808 1.00 71.75 113 ASP A O 1
ATOM 844 N N . GLU A 1 114 ? 4.860 15.285 4.971 1.00 66.75 114 GLU A N 1
ATOM 845 C CA . GLU A 1 114 ? 3.427 15.254 5.217 1.00 66.75 114 GLU A CA 1
ATOM 846 C C . GLU A 1 114 ? 2.776 16.430 4.463 1.00 66.75 114 GLU A C 1
ATOM 848 O O . GLU A 1 114 ? 3.301 17.546 4.476 1.00 66.75 114 GLU A O 1
ATOM 853 N N . PRO A 1 115 ? 1.625 16.211 3.818 1.00 56.88 115 PRO A N 1
ATOM 854 C CA . PRO A 1 115 ? 0.862 17.273 3.161 1.00 56.88 115 PRO A CA 1
ATOM 855 C C . PRO A 1 115 ? 0.605 18.458 4.101 1.00 56.88 115 PRO A C 1
ATOM 857 O O . PRO A 1 115 ? 0.006 18.306 5.173 1.00 56.88 115 PRO A O 1
ATOM 860 N N . ASN A 1 116 ? 0.979 19.662 3.675 1.00 50.78 116 ASN A N 1
ATOM 861 C CA . ASN A 1 116 ? 0.577 20.882 4.361 1.00 50.78 116 ASN A CA 1
ATOM 862 C C . ASN A 1 116 ? -0.567 21.549 3.589 1.00 50.78 116 ASN A C 1
ATOM 864 O O . ASN A 1 116 ? -0.444 21.792 2.390 1.00 50.78 116 ASN A O 1
ATOM 868 N N . ALA A 1 117 ? -1.680 21.846 4.267 1.00 43.12 117 ALA A N 1
ATOM 869 C CA . ALA A 1 117 ? -2.895 22.384 3.642 1.00 43.12 117 ALA A CA 1
ATOM 870 C C . ALA A 1 117 ? -2.681 23.745 2.944 1.00 43.12 117 ALA A C 1
ATOM 872 O O . ALA A 1 117 ? -3.507 24.153 2.136 1.00 43.12 117 ALA A O 1
ATOM 873 N N . THR A 1 118 ? -1.582 24.434 3.254 1.00 43.62 118 THR A N 1
ATOM 874 C CA . THR A 1 118 ? -1.216 25.755 2.732 1.00 43.62 118 THR A CA 1
ATOM 875 C C . THR A 1 118 ? -0.447 25.737 1.410 1.00 43.62 118 THR A C 1
ATOM 877 O O . THR A 1 118 ? -0.472 26.744 0.714 1.00 43.62 118 THR A O 1
ATOM 880 N N . ASN A 1 119 ? 0.192 24.623 1.030 1.00 42.72 119 ASN A N 1
ATOM 881 C CA . ASN A 1 119 ? 0.969 24.515 -0.212 1.00 42.72 119 ASN A CA 1
ATOM 882 C C . ASN A 1 119 ? 0.361 23.436 -1.114 1.00 42.72 119 ASN A C 1
ATOM 884 O O . ASN A 1 119 ? 0.875 22.327 -1.240 1.00 42.72 119 ASN A O 1
ATOM 888 N N . THR A 1 120 ? -0.758 23.769 -1.753 1.00 45.50 120 THR A N 1
ATOM 889 C CA . THR A 1 120 ? -1.477 22.901 -2.703 1.00 45.50 120 THR A CA 1
ATOM 890 C C . THR A 1 120 ? -0.732 22.663 -4.023 1.00 45.50 120 THR A C 1
ATOM 892 O O . THR A 1 120 ? -1.282 22.031 -4.920 1.00 45.50 120 THR A O 1
ATOM 895 N N . THR A 1 121 ? 0.489 23.176 -4.183 1.00 42.72 121 THR A N 1
ATOM 896 C CA . THR A 1 121 ? 1.164 23.287 -5.483 1.00 42.72 121 THR A CA 1
ATOM 897 C C . THR A 1 121 ? 2.162 22.183 -5.836 1.00 42.72 121 THR A C 1
ATOM 899 O O . THR A 1 121 ? 2.655 22.224 -6.955 1.00 42.72 121 THR A O 1
ATOM 902 N N . GLU A 1 122 ? 2.431 21.176 -4.993 1.00 40.47 122 GLU A N 1
ATOM 903 C CA . GLU A 1 122 ? 3.463 20.164 -5.336 1.00 40.47 122 GLU A CA 1
ATOM 904 C C . GLU A 1 122 ? 3.094 18.680 -5.207 1.00 40.47 122 GLU A C 1
ATOM 906 O O . GLU A 1 122 ? 3.923 17.832 -5.510 1.00 40.47 122 GLU A O 1
ATOM 911 N N . ASN A 1 123 ? 1.845 18.322 -4.900 1.00 44.59 123 ASN A N 1
ATOM 912 C CA . ASN A 1 123 ? 1.393 16.929 -5.002 1.00 44.59 123 ASN A CA 1
ATOM 913 C C . ASN A 1 123 ? 0.143 16.871 -5.888 1.00 44.59 123 ASN A C 1
ATOM 915 O O . ASN A 1 123 ? -0.978 17.051 -5.413 1.00 44.59 123 ASN A O 1
ATOM 919 N N . ASP A 1 124 ? 0.354 16.621 -7.182 1.00 51.62 124 ASP A N 1
ATOM 920 C CA . ASP A 1 124 ? -0.606 16.605 -8.308 1.00 51.62 124 ASP A CA 1
ATOM 921 C C . ASP A 1 124 ? -1.826 15.650 -8.154 1.00 51.62 124 ASP A C 1
ATOM 923 O O . ASP A 1 124 ? -2.528 15.357 -9.123 1.00 51.62 124 ASP A O 1
ATOM 927 N N . HIS A 1 125 ? -2.104 15.132 -6.957 1.00 55.09 125 HIS A N 1
ATOM 928 C CA . HIS A 1 125 ? -3.125 14.114 -6.705 1.00 55.09 125 HIS A CA 1
ATOM 929 C C . HIS A 1 125 ? -4.254 14.607 -5.764 1.00 55.09 125 HIS A C 1
ATOM 931 O O . HIS A 1 125 ? -5.388 14.110 -5.804 1.00 55.09 125 HIS A O 1
ATOM 937 N N . GLY A 1 126 ? -4.029 15.691 -5.009 1.00 64.25 126 GLY A N 1
ATOM 938 C CA . GLY A 1 126 ? -5.068 16.384 -4.234 1.00 64.25 126 GLY A CA 1
ATOM 939 C C . GLY A 1 126 ? -5.756 15.541 -3.150 1.00 64.25 126 GLY A C 1
ATOM 940 O O . GLY A 1 126 ? -6.889 15.864 -2.786 1.00 64.25 126 GLY A O 1
ATOM 941 N N . GLN A 1 127 ? -5.126 14.452 -2.699 1.00 76.69 127 GLN A N 1
ATOM 942 C CA . GLN A 1 127 ? -5.470 13.734 -1.471 1.00 76.69 127 GLN A CA 1
ATOM 943 C C . GLN A 1 127 ? -5.011 14.535 -0.244 1.00 76.69 127 GLN A C 1
ATOM 945 O O . GLN A 1 127 ? -4.117 15.376 -0.338 1.00 76.69 127 GLN A O 1
ATOM 950 N N . LYS A 1 128 ? -5.652 14.287 0.899 1.00 85.25 128 LYS A N 1
ATOM 951 C CA . LYS A 1 128 ? -5.462 14.941 2.199 1.00 85.25 128 LYS A CA 1
ATOM 952 C C . LYS A 1 128 ? -5.008 13.957 3.273 1.00 85.25 128 LYS A C 1
ATOM 954 O O . LYS A 1 128 ? -4.212 14.332 4.139 1.00 85.25 128 LYS A O 1
ATOM 959 N N . TYR A 1 129 ? -5.465 12.713 3.209 1.00 88.44 129 TYR A N 1
ATOM 960 C CA . TYR A 1 129 ? -5.313 11.714 4.258 1.00 88.44 129 TYR A CA 1
ATOM 961 C C . TYR A 1 129 ? -4.418 10.546 3.863 1.00 88.44 129 TYR A C 1
ATOM 963 O O . TYR A 1 129 ? -3.811 9.974 4.764 1.00 88.44 129 TYR A O 1
ATOM 971 N N . VAL A 1 130 ? -4.293 10.203 2.581 1.00 88.56 130 VAL A N 1
ATOM 972 C CA . VAL A 1 130 ? -3.443 9.100 2.117 1.00 88.56 130 VAL A CA 1
ATOM 973 C C . VAL A 1 130 ? -2.535 9.500 0.962 1.00 88.56 130 VAL A C 1
ATOM 975 O O . VAL A 1 130 ? -2.923 10.220 0.047 1.00 88.56 130 VAL A O 1
ATOM 978 N N . TYR A 1 131 ? -1.309 8.993 1.014 1.00 86.44 131 TYR A N 1
ATOM 979 C CA . TYR A 1 131 ? -0.234 9.297 0.085 1.00 86.44 131 TYR A CA 1
ATOM 980 C C . TYR A 1 131 ? 0.465 8.014 -0.292 1.00 86.44 131 TYR A C 1
ATOM 982 O O . TYR A 1 131 ? 0.696 7.150 0.554 1.00 86.44 131 TYR A O 1
ATOM 990 N N . SER A 1 132 ? 0.841 7.907 -1.553 1.00 89.94 132 SER A N 1
ATOM 991 C CA . SER A 1 132 ? 1.720 6.853 -2.019 1.00 89.94 132 SER A CA 1
ATOM 992 C C . SER A 1 132 ? 2.612 7.382 -3.127 1.00 89.94 132 SER A C 1
ATOM 994 O O . SER A 1 132 ? 2.253 8.339 -3.813 1.00 89.94 132 SER A O 1
ATOM 996 N N . GLY A 1 133 ? 3.789 6.789 -3.270 1.00 91.31 133 GLY A N 1
ATOM 997 C CA . GLY A 1 133 ? 4.745 7.217 -4.277 1.00 91.31 133 GLY A CA 1
ATOM 998 C C . GLY A 1 133 ? 6.131 6.649 -4.037 1.00 91.31 133 GLY A C 1
ATOM 999 O O . GLY A 1 133 ? 6.307 5.641 -3.349 1.00 91.31 133 GLY A O 1
ATOM 1000 N N . LEU A 1 134 ? 7.119 7.317 -4.622 1.00 91.88 134 LEU A N 1
ATOM 1001 C CA . LEU A 1 134 ? 8.530 7.005 -4.454 1.00 91.88 134 LEU A CA 1
ATOM 1002 C C . LEU A 1 134 ? 9.241 8.172 -3.773 1.00 91.88 134 LEU A C 1
ATOM 1004 O O . LEU A 1 134 ? 8.913 9.327 -4.022 1.00 91.88 134 LEU A O 1
ATOM 1008 N N . TYR A 1 135 ? 10.246 7.859 -2.963 1.00 92.25 135 TYR A N 1
ATOM 1009 C CA . TYR A 1 135 ? 11.213 8.834 -2.467 1.00 92.25 135 TYR A CA 1
ATOM 1010 C C . TYR A 1 135 ? 12.603 8.220 -2.530 1.00 92.25 135 TYR A C 1
ATOM 1012 O O . TYR A 1 135 ? 12.874 7.211 -1.866 1.00 92.25 135 TYR A O 1
ATOM 1020 N N . TYR A 1 136 ? 13.467 8.771 -3.377 1.00 91.62 136 TYR A N 1
ATOM 1021 C CA . TYR A 1 136 ? 14.741 8.137 -3.689 1.00 91.62 136 TYR A CA 1
ATOM 1022 C C . TYR A 1 136 ? 15.788 9.124 -4.189 1.00 91.62 136 TYR A C 1
ATOM 1024 O O . TYR A 1 136 ? 15.478 10.180 -4.718 1.00 91.62 136 TYR A O 1
ATOM 1032 N N . ILE A 1 137 ? 17.056 8.759 -4.064 1.00 89.94 137 ILE A N 1
ATOM 1033 C CA . ILE A 1 137 ? 18.163 9.512 -4.639 1.00 89.94 137 ILE A CA 1
ATOM 1034 C C . ILE A 1 137 ? 18.497 8.892 -5.996 1.00 89.94 137 ILE A C 1
ATOM 1036 O O . ILE A 1 137 ? 18.788 7.688 -6.051 1.00 89.94 137 ILE A O 1
ATOM 1040 N N . PRO A 1 138 ? 18.505 9.680 -7.085 1.00 87.44 138 PRO A N 1
ATOM 1041 C CA . PRO A 1 138 ? 18.803 9.190 -8.424 1.00 87.44 138 PRO A CA 1
ATOM 1042 C C . PRO A 1 138 ? 20.316 8.995 -8.654 1.00 87.44 138 PRO A C 1
ATOM 1044 O O . PRO A 1 138 ? 20.851 9.368 -9.695 1.00 87.44 138 PRO A O 1
ATOM 1047 N N . SER A 1 139 ? 21.046 8.439 -7.682 1.00 82.50 139 SER A N 1
ATOM 1048 C CA . SER A 1 139 ? 22.502 8.272 -7.754 1.00 82.50 139 SER A CA 1
ATOM 1049 C C . SER A 1 139 ? 22.975 6.946 -7.159 1.00 82.50 139 SER A C 1
ATOM 1051 O O . SER A 1 139 ? 22.328 6.362 -6.292 1.00 82.50 139 SER A O 1
ATOM 1053 N N . SER A 1 140 ? 24.118 6.466 -7.662 1.00 83.88 140 SER A N 1
ATOM 1054 C CA . SER A 1 140 ? 24.780 5.259 -7.151 1.00 83.88 140 SER A CA 1
ATOM 1055 C C . SER A 1 140 ? 25.298 5.483 -5.733 1.00 83.88 140 SER A C 1
ATOM 1057 O O . SER A 1 140 ? 25.716 6.586 -5.382 1.00 83.88 140 SER A O 1
ATOM 1059 N N . TRP A 1 141 ? 25.322 4.425 -4.928 1.00 83.38 141 TRP A N 1
ATOM 1060 C CA . TRP A 1 141 ? 25.588 4.527 -3.495 1.00 83.38 141 TRP A CA 1
ATOM 1061 C C . TRP A 1 141 ? 26.502 3.407 -3.001 1.00 83.38 141 TRP A C 1
ATOM 1063 O O . TRP A 1 141 ? 26.612 2.336 -3.602 1.00 83.38 141 TRP A O 1
ATOM 1073 N N . ARG A 1 142 ? 27.196 3.658 -1.887 1.00 81.75 142 ARG A N 1
ATOM 1074 C CA . ARG A 1 142 ? 28.167 2.726 -1.309 1.00 81.75 142 ARG A CA 1
ATOM 1075 C C . ARG A 1 142 ? 27.769 2.331 0.103 1.00 81.75 142 ARG A C 1
ATOM 1077 O O . ARG A 1 142 ? 27.468 3.186 0.931 1.00 81.75 142 ARG A O 1
ATOM 1084 N N . ASP A 1 143 ? 27.850 1.040 0.385 1.00 78.62 143 ASP A N 1
ATOM 1085 C CA . ASP A 1 143 ? 27.836 0.513 1.744 1.00 78.62 143 ASP A CA 1
ATOM 1086 C C . ASP A 1 143 ? 29.283 0.224 2.153 1.00 78.62 143 ASP A C 1
ATOM 1088 O O . ASP A 1 143 ? 29.845 -0.838 1.867 1.00 78.62 143 ASP A O 1
ATOM 1092 N N . SER A 1 144 ? 29.907 1.220 2.783 1.00 76.62 144 SER A N 1
ATOM 1093 C CA . SER A 1 144 ? 31.307 1.147 3.207 1.00 76.62 144 SER A CA 1
ATOM 1094 C C . SER A 1 144 ? 31.543 0.102 4.297 1.00 76.62 144 SER A C 1
ATOM 1096 O O . SER A 1 144 ? 32.654 -0.410 4.390 1.00 76.62 144 SER A O 1
ATOM 1098 N N . GLN A 1 145 ? 30.527 -0.241 5.101 1.00 79.25 145 GLN A N 1
ATOM 1099 C CA . GLN A 1 145 ? 30.676 -1.219 6.184 1.00 79.25 145 GLN A CA 1
ATOM 1100 C C . GLN A 1 145 ? 30.834 -2.636 5.635 1.00 79.25 145 GLN A C 1
ATOM 1102 O O . GLN A 1 145 ? 31.636 -3.409 6.149 1.00 79.25 145 GLN A O 1
ATOM 1107 N N . ASN A 1 146 ? 30.113 -2.953 4.558 1.00 79.44 146 ASN A N 1
ATOM 1108 C CA . ASN A 1 146 ? 30.156 -4.267 3.915 1.00 79.44 146 ASN A CA 1
ATOM 1109 C C . ASN A 1 146 ? 31.003 -4.292 2.632 1.00 79.44 146 ASN A C 1
ATOM 1111 O O . ASN A 1 146 ? 30.990 -5.287 1.909 1.00 79.44 146 ASN A O 1
ATOM 1115 N N . ASN A 1 147 ? 31.712 -3.197 2.332 1.00 81.62 147 ASN A N 1
ATOM 1116 C CA . ASN A 1 147 ? 32.496 -2.993 1.112 1.00 81.62 147 ASN A CA 1
ATOM 1117 C C . ASN A 1 147 ? 31.715 -3.293 -0.187 1.00 81.62 147 ASN A C 1
ATOM 1119 O O . ASN A 1 147 ? 32.232 -3.919 -1.113 1.00 81.62 147 ASN A O 1
ATOM 1123 N N . LYS A 1 148 ? 30.457 -2.845 -0.257 1.00 82.75 148 LYS A N 1
ATOM 1124 C CA . LYS A 1 148 ? 29.588 -3.017 -1.433 1.00 82.75 148 LYS A CA 1
ATOM 1125 C C . LYS A 1 148 ? 29.384 -1.687 -2.147 1.00 82.75 148 LYS A C 1
ATOM 1127 O O . LYS A 1 148 ? 29.273 -0.643 -1.504 1.00 82.75 148 LYS A O 1
ATOM 1132 N N . PHE A 1 149 ? 29.303 -1.724 -3.473 1.00 83.94 149 PHE A N 1
ATOM 1133 C CA . PHE A 1 149 ? 29.006 -0.551 -4.294 1.00 83.94 149 PHE A CA 1
ATOM 1134 C C . PHE A 1 149 ? 27.824 -0.854 -5.197 1.00 83.94 149 PHE A C 1
ATOM 1136 O O . PHE A 1 149 ? 27.879 -1.786 -5.993 1.00 83.94 149 PHE A O 1
ATOM 1143 N N . TYR A 1 150 ? 26.766 -0.069 -5.075 1.00 84.38 150 TYR A N 1
ATOM 1144 C CA . TYR A 1 150 ? 25.513 -0.304 -5.762 1.00 84.38 150 TYR A CA 1
ATOM 1145 C C . TYR A 1 150 ? 25.321 0.705 -6.884 1.00 84.38 150 TYR A C 1
ATOM 1147 O O . TYR A 1 150 ? 25.346 1.916 -6.661 1.00 84.38 150 TYR A O 1
ATOM 1155 N N . SER A 1 151 ? 25.103 0.193 -8.093 1.00 80.56 151 SER A N 1
ATOM 1156 C CA . SER A 1 151 ? 24.762 1.016 -9.250 1.00 80.56 151 SER A CA 1
ATOM 1157 C C . SER A 1 151 ? 23.254 1.043 -9.416 1.00 80.56 151 SER A C 1
ATOM 1159 O O . SER A 1 151 ? 22.641 0.058 -9.825 1.00 80.56 151 SER A O 1
ATOM 1161 N N . GLY A 1 152 ? 22.652 2.161 -9.029 1.00 83.94 152 GLY A N 1
ATOM 1162 C CA . GLY A 1 152 ? 21.209 2.332 -9.039 1.00 83.94 152 GLY A CA 1
ATOM 1163 C C . GLY A 1 152 ? 20.739 3.275 -7.950 1.00 83.94 152 GLY A C 1
ATOM 1164 O O . GLY A 1 152 ? 21.544 3.801 -7.192 1.00 83.94 152 GLY A O 1
ATOM 1165 N N . TYR A 1 153 ? 19.430 3.466 -7.883 1.00 89.31 153 TYR A N 1
ATOM 1166 C CA . TYR A 1 153 ? 18.804 4.396 -6.956 1.00 89.31 153 TYR A CA 1
ATOM 1167 C C . TYR A 1 153 ? 18.783 3.856 -5.526 1.00 89.31 153 TYR A C 1
ATOM 1169 O O . TYR A 1 153 ? 18.720 2.644 -5.304 1.00 89.31 153 TYR A O 1
ATOM 1177 N N . TYR A 1 154 ? 18.817 4.770 -4.558 1.00 89.75 154 TYR A N 1
ATOM 1178 C CA . TYR A 1 154 ? 18.605 4.456 -3.149 1.00 89.75 154 TYR A CA 1
ATOM 1179 C C . TYR A 1 154 ? 17.346 5.143 -2.653 1.00 89.75 154 TYR A C 1
ATOM 1181 O O . TYR A 1 154 ? 17.268 6.367 -2.666 1.00 89.75 154 TYR A O 1
ATOM 1189 N N . GLY A 1 155 ? 16.371 4.377 -2.186 1.00 92.06 155 GLY A N 1
ATOM 1190 C CA . GLY A 1 155 ? 15.129 4.947 -1.695 1.00 92.06 155 GLY A CA 1
ATOM 1191 C C . GLY A 1 155 ? 14.069 3.899 -1.461 1.00 92.06 155 GLY A C 1
ATOM 1192 O O . GLY A 1 155 ? 14.383 2.713 -1.339 1.00 92.06 155 GLY A O 1
ATOM 1193 N N . TYR A 1 156 ? 12.819 4.347 -1.430 1.00 93.00 156 TYR A N 1
ATOM 1194 C CA . TYR A 1 156 ? 11.675 3.517 -1.089 1.00 93.00 156 TYR A CA 1
ATOM 1195 C C . TYR A 1 156 ? 10.471 3.825 -1.981 1.00 93.00 156 TYR A C 1
ATOM 1197 O O . TYR A 1 156 ? 10.193 4.986 -2.278 1.00 93.00 156 TYR A O 1
ATOM 1205 N N . ALA A 1 157 ? 9.729 2.780 -2.346 1.00 93.56 157 ALA A N 1
ATOM 1206 C CA . ALA A 1 157 ? 8.317 2.905 -2.679 1.00 93.56 157 ALA A CA 1
ATOM 1207 C C . ALA A 1 157 ? 7.523 2.875 -1.382 1.00 93.56 157 ALA A C 1
ATOM 1209 O O . ALA A 1 157 ? 7.681 1.935 -0.605 1.00 93.56 157 ALA A O 1
ATOM 1210 N N . TYR A 1 158 ? 6.699 3.883 -1.123 1.00 91.19 158 TYR A N 1
ATOM 1211 C CA . TYR A 1 158 ? 6.046 4.041 0.168 1.00 91.19 158 TYR A CA 1
ATOM 1212 C C . TYR A 1 158 ? 4.561 4.357 0.030 1.00 91.19 158 TYR A C 1
ATOM 1214 O O . TYR A 1 158 ? 4.091 4.871 -0.985 1.00 91.19 158 TYR A O 1
ATOM 1222 N N . TYR A 1 159 ? 3.831 4.068 1.099 1.00 88.75 159 TYR A N 1
ATOM 1223 C CA . TYR A 1 159 ? 2.487 4.573 1.318 1.00 88.75 159 TYR A CA 1
ATOM 1224 C C . TYR A 1 159 ? 2.364 5.069 2.760 1.00 88.75 159 TYR A C 1
ATOM 1226 O O . TYR A 1 159 ? 3.032 4.569 3.671 1.00 88.75 159 TYR A O 1
ATOM 1234 N N . PHE A 1 160 ? 1.526 6.074 2.974 1.00 88.00 160 PHE A N 1
ATOM 1235 C CA . PHE A 1 160 ? 1.281 6.661 4.279 1.00 88.00 160 PHE A CA 1
ATOM 1236 C C . PHE A 1 160 ? -0.137 7.214 4.369 1.00 88.00 160 PHE A C 1
ATOM 1238 O O . PHE A 1 160 ? -0.572 7.999 3.534 1.00 88.00 160 PHE A O 1
ATOM 1245 N N . GLY A 1 161 ? -0.837 6.826 5.424 1.00 88.25 161 GLY A N 1
ATOM 1246 C CA . GLY A 1 161 ? -2.122 7.344 5.838 1.00 88.25 161 GLY A CA 1
ATOM 1247 C C . GLY A 1 161 ? -2.000 8.148 7.128 1.00 88.25 161 GLY A C 1
ATOM 1248 O O . GLY A 1 161 ? -1.499 7.669 8.144 1.00 88.25 161 GLY A O 1
ATOM 1249 N N . LYS A 1 162 ? -2.498 9.380 7.093 1.00 84.31 162 LYS A N 1
ATOM 1250 C CA . LYS A 1 162 ? -2.501 10.330 8.204 1.00 84.31 162 LYS A CA 1
ATOM 1251 C C . LYS A 1 162 ? -3.548 9.985 9.262 1.00 84.31 162 LYS A C 1
ATOM 1253 O O . LYS A 1 162 ? -3.261 10.074 10.452 1.00 84.31 162 LYS A O 1
ATOM 1258 N N . GLN A 1 163 ? -4.749 9.603 8.828 1.00 87.44 163 GLN A N 1
ATOM 1259 C CA . GLN A 1 163 ? -5.893 9.325 9.696 1.00 87.44 163 GLN A CA 1
ATOM 1260 C C . GLN A 1 163 ? -6.726 8.189 9.104 1.00 87.44 163 GLN A C 1
ATOM 1262 O O . GLN A 1 163 ? -7.185 8.300 7.972 1.00 87.44 163 GLN A O 1
ATOM 1267 N N . THR A 1 164 ? -6.912 7.105 9.855 1.00 89.81 164 THR A N 1
ATOM 1268 C CA . THR A 1 164 ? -7.784 5.979 9.480 1.00 89.81 164 THR A CA 1
ATOM 1269 C C . THR A 1 164 ? -9.251 6.363 9.569 1.00 89.81 164 THR A C 1
ATOM 1271 O O . THR A 1 164 ? -9.630 7.101 10.479 1.00 89.81 164 THR A O 1
ATOM 1274 N N . ALA A 1 165 ? -10.074 5.814 8.678 1.00 92.31 165 ALA A N 1
ATOM 1275 C CA . ALA A 1 165 ? -11.513 6.029 8.724 1.00 92.31 165 ALA A CA 1
ATOM 1276 C C . ALA A 1 165 ? -12.154 5.355 9.935 1.00 92.31 165 ALA A C 1
ATOM 1278 O O . ALA A 1 165 ? -11.895 4.186 10.210 1.00 92.31 165 ALA A O 1
ATOM 1279 N N . THR A 1 166 ? -12.990 6.100 10.652 1.00 89.94 166 THR A N 1
ATOM 1280 C CA . THR A 1 166 ? -13.839 5.586 11.739 1.00 89.94 166 THR A CA 1
ATOM 1281 C C . THR A 1 166 ? -15.281 5.432 11.282 1.00 89.94 166 THR A C 1
ATOM 1283 O O . THR A 1 166 ? -15.985 4.535 11.743 1.00 89.94 166 THR A O 1
ATOM 1286 N N . THR A 1 167 ? -15.695 6.284 10.345 1.00 90.75 167 THR A N 1
ATOM 1287 C CA . THR A 1 167 ? -17.039 6.319 9.785 1.00 90.75 167 THR A CA 1
ATOM 1288 C C . THR A 1 167 ? -16.984 5.854 8.337 1.00 90.75 167 THR A C 1
ATOM 1290 O O . THR A 1 167 ? -16.209 6.383 7.539 1.00 90.75 167 THR A O 1
ATOM 1293 N N . LEU A 1 168 ? -17.782 4.848 7.989 1.00 92.12 168 LEU A N 1
ATOM 1294 C CA . LEU A 1 168 ? -17.843 4.293 6.638 1.00 92.12 168 LEU A CA 1
ATOM 1295 C C . LEU A 1 168 ? -19.294 4.255 6.155 1.00 92.12 168 LEU A C 1
ATOM 1297 O O . LEU A 1 168 ? -20.207 4.127 6.976 1.00 92.12 168 LEU A O 1
ATOM 1301 N N . PRO A 1 169 ? -19.534 4.349 4.838 1.00 90.69 169 PRO A N 1
ATOM 1302 C CA . PRO A 1 169 ? -20.841 4.032 4.291 1.00 90.69 169 PRO A CA 1
ATOM 1303 C C . PRO A 1 169 ? -21.252 2.597 4.637 1.00 90.69 169 PRO A C 1
ATOM 1305 O O . PRO A 1 169 ? -20.431 1.684 4.573 1.00 90.69 169 PRO A O 1
ATOM 1308 N N . VAL A 1 170 ? -22.519 2.393 4.995 1.00 87.81 170 VAL A N 1
ATOM 1309 C CA . VAL A 1 170 ? -23.039 1.056 5.354 1.00 87.81 170 VAL A CA 1
ATOM 1310 C C . VAL A 1 170 ? -23.573 0.275 4.160 1.00 87.81 170 VAL A C 1
ATOM 1312 O O . VAL A 1 170 ? -23.643 -0.950 4.186 1.00 87.81 170 VAL A O 1
ATOM 1315 N N . ASN A 1 171 ? -23.959 0.983 3.101 1.00 89.19 171 ASN A N 1
ATOM 1316 C CA . ASN A 1 171 ? -24.459 0.402 1.866 1.00 89.19 171 ASN A CA 1
ATOM 1317 C C . ASN A 1 171 ? -24.180 1.347 0.685 1.00 89.19 171 ASN A C 1
ATOM 1319 O O . ASN A 1 171 ? -23.844 2.518 0.870 1.00 89.19 171 ASN A O 1
ATOM 1323 N N . GLY A 1 172 ? -24.353 0.833 -0.529 1.00 90.94 172 GLY A N 1
ATOM 1324 C CA . GLY A 1 172 ? -24.131 1.553 -1.774 1.00 90.94 172 GLY A CA 1
ATOM 1325 C C . GLY A 1 172 ? -22.723 1.380 -2.333 1.00 90.94 172 GLY A C 1
ATOM 1326 O O . GLY A 1 172 ? -21.866 0.702 -1.759 1.00 90.94 172 GLY A O 1
ATOM 1327 N N . GLU A 1 173 ? -22.522 1.995 -3.496 1.00 94.06 173 GLU A N 1
ATOM 1328 C CA . GLU A 1 173 ? -21.288 1.907 -4.268 1.00 94.06 173 GLU A CA 1
ATOM 1329 C C . GLU A 1 173 ? -20.614 3.268 -4.393 1.00 94.06 173 GLU A C 1
ATOM 1331 O O . GLU A 1 173 ? -21.230 4.256 -4.813 1.00 94.06 173 GLU A O 1
ATOM 1336 N N . ALA A 1 174 ? -19.331 3.289 -4.053 1.00 95.00 174 ALA A N 1
ATOM 1337 C CA . ALA A 1 174 ? -18.455 4.441 -4.144 1.00 95.00 174 ALA A CA 1
ATOM 1338 C C . ALA A 1 174 ? -17.330 4.165 -5.137 1.00 95.00 174 ALA A C 1
ATOM 1340 O O . ALA A 1 174 ? -16.725 3.093 -5.130 1.00 95.00 174 ALA A O 1
ATOM 1341 N N . THR A 1 175 ? -17.023 5.156 -5.966 1.00 96.56 175 THR A N 1
ATOM 1342 C CA . THR A 1 175 ? -15.887 5.106 -6.881 1.00 96.56 175 THR A CA 1
ATOM 1343 C C . THR A 1 175 ? -14.767 6.000 -6.377 1.00 96.56 175 THR A C 1
ATOM 1345 O O . THR A 1 175 ? -14.986 7.147 -5.974 1.00 96.56 175 THR A O 1
ATOM 1348 N N . TYR A 1 176 ? -13.550 5.466 -6.416 1.00 95.88 176 TYR A N 1
ATOM 1349 C CA . TYR A 1 176 ? -12.338 6.169 -6.027 1.00 95.88 176 TYR A CA 1
ATOM 1350 C C . TYR A 1 176 ? -11.379 6.205 -7.201 1.00 95.88 176 TYR A C 1
ATOM 1352 O O . TYR A 1 176 ? -11.223 5.223 -7.925 1.00 95.88 176 TYR A O 1
ATOM 1360 N N . LYS A 1 177 ? -10.701 7.335 -7.366 1.00 95.00 177 LYS A N 1
ATOM 1361 C CA . LYS A 1 177 ? -9.709 7.523 -8.417 1.00 95.00 177 LYS A CA 1
ATOM 1362 C C . LYS A 1 177 ? -8.445 8.142 -7.857 1.00 95.00 177 LYS A C 1
ATOM 1364 O O . LYS A 1 177 ? -8.491 9.008 -6.979 1.00 95.00 177 LYS A O 1
ATOM 1369 N N . GLY A 1 178 ? -7.309 7.701 -8.365 1.00 93.75 178 GLY A N 1
ATOM 1370 C CA . GLY A 1 178 ? -6.026 8.241 -7.970 1.00 93.75 178 GLY A CA 1
ATOM 1371 C C . GLY A 1 178 ? -4.894 7.683 -8.798 1.00 93.75 178 GLY A C 1
ATOM 1372 O O . GLY A 1 178 ? -5.008 7.528 -10.013 1.00 93.75 178 GLY A O 1
ATOM 1373 N N . THR A 1 179 ? -3.784 7.433 -8.122 1.00 93.25 179 THR A N 1
ATOM 1374 C CA . THR A 1 179 ? -2.546 6.991 -8.745 1.00 93.25 179 THR A CA 1
ATOM 1375 C C . THR A 1 179 ? -1.973 5.787 -8.028 1.00 93.25 179 THR A C 1
ATOM 1377 O O . THR A 1 179 ? -2.432 5.370 -6.956 1.00 93.25 179 THR A O 1
ATOM 1380 N N . TRP A 1 180 ? -0.987 5.183 -8.670 1.00 96.06 180 TRP A N 1
ATOM 1381 C CA . TRP A 1 180 ? -0.176 4.138 -8.079 1.00 96.06 180 TRP A CA 1
ATOM 1382 C C . TRP A 1 180 ? 1.276 4.310 -8.510 1.00 96.06 180 TRP A C 1
ATOM 1384 O O . TRP A 1 180 ? 1.606 5.096 -9.395 1.00 96.06 180 TRP A O 1
ATOM 1394 N N . SER A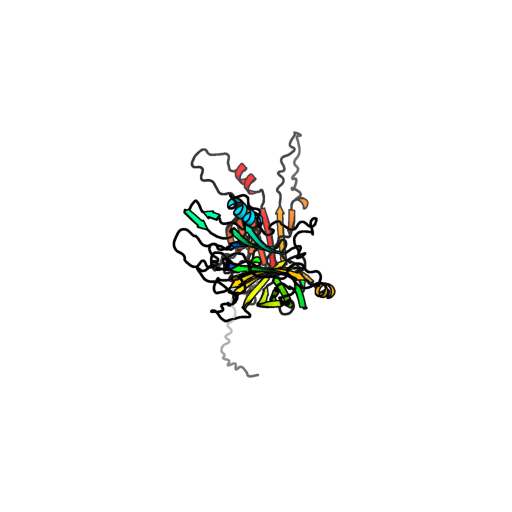 1 181 ? 2.173 3.621 -7.830 1.00 95.62 181 SER A N 1
ATOM 1395 C CA . SER A 1 181 ? 3.596 3.570 -8.140 1.00 95.62 181 SER A CA 1
ATOM 1396 C C . SER A 1 181 ? 4.095 2.162 -7.887 1.00 95.62 181 SER A C 1
ATOM 1398 O O . SER A 1 181 ? 3.500 1.413 -7.111 1.00 95.62 181 SER A O 1
ATOM 1400 N N . PHE A 1 182 ? 5.192 1.796 -8.536 1.00 96.50 182 PHE A N 1
ATOM 1401 C CA . PHE A 1 182 ? 5.782 0.478 -8.378 1.00 96.50 182 PHE A CA 1
ATOM 1402 C C . PHE A 1 182 ? 7.300 0.555 -8.308 1.00 96.50 182 PHE A C 1
ATOM 1404 O O . PHE A 1 182 ? 7.920 1.513 -8.771 1.00 96.50 182 PHE A O 1
ATOM 1411 N N . ILE A 1 183 ? 7.880 -0.502 -7.751 1.00 95.62 183 ILE A N 1
ATOM 1412 C CA . ILE A 1 183 ? 9.281 -0.861 -7.933 1.00 95.62 183 ILE A CA 1
ATOM 1413 C C . ILE A 1 183 ? 9.375 -2.330 -8.319 1.00 95.62 183 ILE A C 1
ATOM 1415 O O . ILE A 1 183 ? 8.512 -3.138 -7.963 1.00 95.62 183 ILE A O 1
ATOM 1419 N N . THR A 1 184 ? 10.444 -2.684 -9.023 1.00 94.75 184 THR A N 1
ATOM 1420 C CA . THR A 1 184 ? 10.700 -4.074 -9.411 1.00 94.75 184 THR A CA 1
ATOM 1421 C C . THR A 1 184 ? 11.904 -4.672 -8.694 1.00 94.75 184 THR A C 1
ATOM 1423 O O . THR A 1 184 ? 12.758 -3.959 -8.165 1.00 94.75 184 THR A O 1
ATOM 14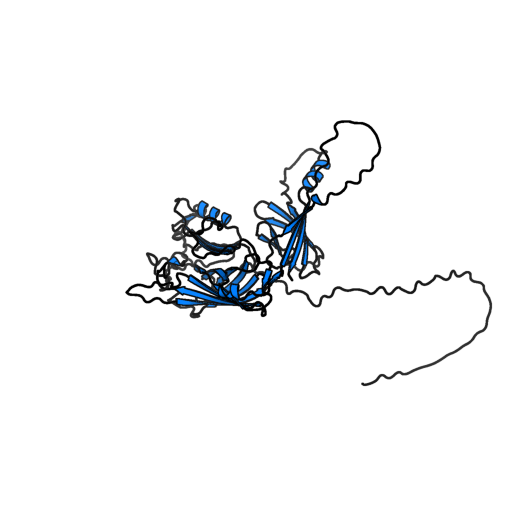26 N N . ALA A 1 185 ? 12.024 -5.994 -8.741 1.00 92.94 185 ALA A N 1
ATOM 1427 C CA . ALA A 1 185 ? 13.290 -6.691 -8.551 1.00 92.94 185 ALA A CA 1
ATOM 1428 C C . ALA A 1 185 ? 14.331 -6.253 -9.603 1.00 92.94 185 ALA A C 1
ATOM 1430 O O . ALA A 1 185 ? 14.015 -5.523 -10.552 1.00 92.94 185 ALA A O 1
ATOM 1431 N N . ALA A 1 186 ? 15.572 -6.714 -9.437 1.00 89.88 186 ALA A N 1
ATOM 1432 C CA . ALA A 1 186 ? 16.625 -6.525 -10.428 1.00 89.88 186 ALA A CA 1
ATOM 1433 C C . ALA A 1 186 ? 17.331 -7.844 -10.770 1.00 89.88 186 ALA A C 1
ATOM 1435 O O . ALA A 1 186 ? 17.735 -8.592 -9.878 1.00 89.88 186 ALA A O 1
ATOM 1436 N N . GLU A 1 187 ? 17.537 -8.107 -12.058 1.00 88.50 187 GLU A N 1
ATOM 1437 C CA . GLU A 1 187 ? 18.109 -9.350 -12.578 1.00 88.50 187 GLU A CA 1
ATOM 1438 C C . GLU A 1 187 ? 19.126 -9.065 -13.683 1.00 88.50 187 GLU A C 1
ATOM 1440 O O . GLU A 1 187 ? 18.864 -8.332 -14.630 1.00 88.50 187 GLU A O 1
ATOM 1445 N N . ASN A 1 188 ? 20.317 -9.654 -13.576 1.00 85.56 188 ASN A N 1
ATOM 1446 C CA . ASN A 1 188 ? 21.429 -9.313 -14.453 1.00 85.56 188 ASN A CA 1
ATOM 1447 C C . ASN A 1 188 ? 21.146 -9.573 -15.935 1.00 85.56 188 ASN A C 1
ATOM 1449 O O . ASN A 1 188 ? 20.996 -10.719 -16.339 1.00 85.56 188 ASN A O 1
ATOM 1453 N N . GLY A 1 189 ? 21.213 -8.517 -16.749 1.00 82.62 189 GLY A N 1
ATOM 1454 C CA . GLY A 1 189 ? 21.089 -8.630 -18.202 1.00 82.62 189 GLY A CA 1
ATOM 1455 C C . GLY A 1 189 ? 19.651 -8.787 -18.688 1.00 82.62 189 GLY A C 1
ATOM 1456 O O . GLY A 1 189 ? 19.438 -8.801 -19.897 1.00 82.62 189 GLY A O 1
ATOM 1457 N N . LYS A 1 190 ? 18.672 -8.854 -17.777 1.00 89.00 190 LYS A N 1
ATOM 1458 C CA . LYS A 1 190 ? 17.260 -8.916 -18.133 1.00 89.00 190 LYS A CA 1
ATOM 1459 C C . LYS A 1 190 ? 16.700 -7.511 -18.314 1.00 89.00 190 LYS A C 1
ATOM 1461 O O . LYS A 1 190 ? 16.830 -6.673 -17.427 1.00 89.00 190 LYS A O 1
ATOM 1466 N N . ASN A 1 191 ? 16.062 -7.287 -19.454 1.00 90.06 191 ASN A N 1
ATOM 1467 C CA . ASN A 1 191 ? 15.402 -6.040 -19.820 1.00 90.06 191 ASN A CA 1
ATOM 1468 C C . ASN A 1 191 ? 13.972 -6.345 -20.266 1.00 90.06 191 ASN A C 1
ATOM 1470 O O . ASN A 1 191 ? 13.685 -7.469 -20.673 1.00 90.06 191 ASN A O 1
ATOM 1474 N N . TYR A 1 192 ? 13.115 -5.332 -20.218 1.00 92.94 192 TYR A N 1
ATOM 1475 C CA . TYR A 1 192 ? 11.748 -5.398 -20.722 1.00 92.94 192 TYR A CA 1
ATOM 1476 C C . TYR A 1 192 ? 11.468 -4.192 -21.600 1.00 92.94 192 TYR A C 1
ATOM 1478 O O . TYR A 1 192 ? 11.862 -3.091 -21.216 1.00 92.94 192 TYR A O 1
ATOM 1486 N N . GLU A 1 193 ? 10.777 -4.385 -22.722 1.00 92.44 193 GLU A N 1
ATOM 1487 C CA . GLU A 1 193 ? 10.512 -3.324 -23.705 1.00 92.44 193 GLU A CA 1
ATOM 1488 C C . GLU A 1 193 ? 9.810 -2.103 -23.093 1.00 92.44 193 GLU A C 1
ATOM 1490 O O . GLU A 1 193 ? 10.241 -0.969 -23.310 1.00 92.44 193 GLU A O 1
ATOM 1495 N N . LEU A 1 194 ? 8.817 -2.318 -22.222 1.00 92.94 194 LEU A N 1
ATOM 1496 C CA . LEU A 1 194 ? 8.072 -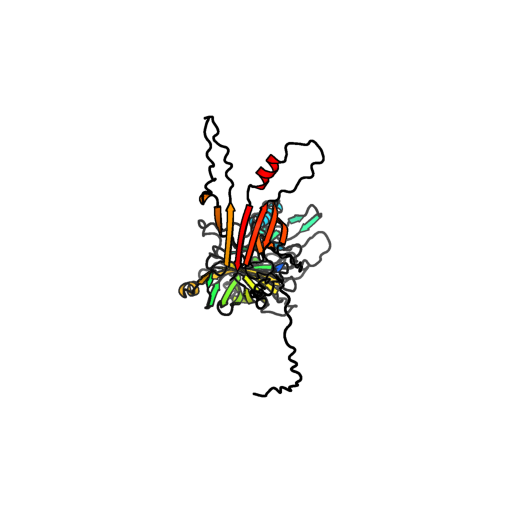1.244 -21.557 1.00 92.94 194 LEU A CA 1
ATOM 1497 C C . LEU A 1 194 ? 8.943 -0.359 -20.646 1.00 92.94 194 LEU A C 1
ATOM 1499 O O . LEU A 1 194 ? 8.582 0.783 -20.376 1.00 92.94 194 LEU A O 1
ATOM 1503 N N . LEU A 1 195 ? 10.074 -0.878 -20.159 1.00 93.00 195 LEU A N 1
ATOM 1504 C CA . LEU A 1 195 ? 10.934 -0.232 -19.158 1.00 93.00 195 LEU A CA 1
ATOM 1505 C C . LEU A 1 195 ? 12.202 0.393 -19.772 1.00 93.00 195 LEU A C 1
ATOM 1507 O O . LEU A 1 195 ? 13.186 0.634 -19.069 1.00 93.00 195 LEU A O 1
ATOM 1511 N N . ARG A 1 196 ? 12.222 0.614 -21.095 1.00 87.75 196 ARG A N 1
ATOM 1512 C CA . ARG A 1 196 ? 13.402 1.100 -21.838 1.00 87.75 196 ARG A CA 1
ATOM 1513 C C . ARG A 1 196 ? 13.502 2.620 -21.958 1.00 87.75 196 ARG A C 1
ATOM 1515 O O . ARG A 1 196 ? 14.434 3.091 -22.606 1.00 87.75 196 ARG A O 1
ATOM 1522 N N . ASN A 1 197 ? 12.589 3.385 -21.359 1.00 82.69 197 ASN A N 1
ATOM 1523 C CA . ASN A 1 197 ? 12.545 4.838 -21.544 1.00 82.69 197 ASN A CA 1
ATOM 1524 C C . ASN A 1 197 ? 13.772 5.557 -20.949 1.00 82.69 197 ASN A C 1
ATOM 1526 O O . ASN A 1 197 ? 14.273 6.526 -21.516 1.00 82.69 197 ASN A O 1
ATOM 1530 N N . SER A 1 198 ? 14.285 5.092 -19.806 1.00 66.25 198 SER A N 1
ATOM 1531 C CA . SER A 1 198 ? 15.387 5.773 -19.121 1.00 66.25 198 SER A CA 1
ATOM 1532 C C . SER A 1 198 ? 16.764 5.442 -19.710 1.00 66.25 198 SER A C 1
ATOM 1534 O O . SER A 1 198 ? 17.045 4.331 -20.175 1.00 66.25 198 SER A O 1
ATOM 1536 N N . ALA A 1 199 ? 17.652 6.441 -19.675 1.00 52.41 199 ALA A N 1
ATOM 1537 C CA . ALA A 1 199 ? 18.968 6.404 -20.302 1.00 52.41 199 ALA A CA 1
ATOM 1538 C C . ALA A 1 199 ? 19.797 5.172 -19.878 1.00 52.41 199 ALA A C 1
ATOM 1540 O O . ALA A 1 199 ? 20.306 5.080 -18.759 1.00 52.41 199 ALA A O 1
ATOM 1541 N N . GLY A 1 200 ? 19.974 4.238 -20.817 1.00 57.12 200 GLY A N 1
ATOM 1542 C CA . GLY A 1 200 ? 20.974 3.171 -20.741 1.00 57.12 200 GLY A CA 1
ATOM 1543 C C . GLY A 1 200 ? 20.469 1.761 -20.422 1.00 57.12 200 GLY A C 1
ATOM 1544 O O . GLY A 1 200 ? 21.308 0.913 -20.116 1.00 57.12 200 GLY A O 1
ATOM 1545 N N . GLY A 1 201 ? 19.156 1.487 -20.465 1.00 68.06 201 GLY A N 1
ATOM 1546 C CA . GLY A 1 201 ? 18.626 0.116 -20.323 1.00 68.06 201 GLY A CA 1
ATOM 1547 C C . GLY A 1 201 ? 19.010 -0.547 -18.995 1.00 68.06 201 GLY A C 1
ATOM 1548 O O . GLY A 1 201 ? 19.320 -1.734 -18.933 1.00 68.06 201 GLY A O 1
ATOM 1549 N N . GLN A 1 202 ? 19.107 0.260 -17.936 1.00 83.38 202 GLN A N 1
ATOM 1550 C CA . GLN A 1 202 ? 19.554 -0.186 -16.615 1.00 83.38 202 GLN A CA 1
ATOM 1551 C C . GLN A 1 202 ? 18.391 -0.605 -15.713 1.00 83.38 202 GLN A C 1
ATOM 1553 O O . GLN A 1 202 ? 18.608 -1.327 -14.733 1.00 83.38 202 GLN A O 1
ATOM 1558 N N . ALA A 1 203 ? 17.180 -0.141 -16.024 1.00 90.75 203 ALA A N 1
ATOM 1559 C CA . ALA A 1 203 ? 15.957 -0.515 -15.335 1.00 90.75 203 ALA A CA 1
ATOM 1560 C C . ALA A 1 203 ? 15.751 -2.029 -15.428 1.00 90.75 203 ALA A C 1
ATOM 1562 O O . ALA A 1 203 ? 15.945 -2.627 -16.484 1.00 90.75 203 ALA A O 1
ATOM 1563 N N . TYR A 1 204 ? 15.418 -2.650 -14.301 1.00 91.06 204 TYR A N 1
ATOM 1564 C CA . TYR A 1 204 ? 15.355 -4.098 -14.097 1.00 91.06 204 TYR A CA 1
ATOM 1565 C C . TYR A 1 204 ? 16.708 -4.835 -14.228 1.00 91.06 204 TYR A C 1
ATOM 1567 O O . TYR A 1 204 ? 17.000 -5.716 -13.427 1.00 91.06 204 TYR A O 1
ATOM 1575 N N . SER A 1 205 ? 17.596 -4.455 -15.149 1.00 89.00 205 SER A N 1
ATOM 1576 C CA . SER A 1 205 ? 18.882 -5.141 -15.354 1.00 89.00 205 SER A CA 1
ATOM 1577 C C . SER A 1 205 ? 19.925 -4.859 -14.268 1.00 89.00 205 SER A C 1
ATOM 1579 O O . SER A 1 205 ? 20.718 -5.728 -13.884 1.00 89.00 205 SER A O 1
ATOM 1581 N N . ARG A 1 206 ? 19.969 -3.616 -13.773 1.00 86.75 206 ARG A N 1
ATOM 1582 C CA . ARG A 1 206 ? 20.958 -3.110 -12.798 1.00 86.75 206 ARG A CA 1
ATOM 1583 C C . ARG A 1 206 ? 20.327 -2.592 -11.512 1.00 86.75 206 ARG A C 1
ATOM 1585 O O . ARG A 1 206 ? 20.949 -2.671 -10.457 1.00 86.75 206 ARG A O 1
ATOM 1592 N N . ARG A 1 207 ? 19.094 -2.106 -11.589 1.00 90.12 207 ARG A N 1
ATOM 1593 C CA . ARG A 1 207 ? 18.328 -1.565 -10.465 1.00 90.12 207 ARG A CA 1
ATOM 1594 C C . ARG A 1 207 ? 16.845 -1.860 -10.635 1.00 90.12 207 ARG A C 1
ATOM 1596 O O . ARG A 1 207 ? 16.426 -2.211 -11.733 1.00 90.12 207 ARG A O 1
ATOM 1603 N N . SER A 1 208 ? 16.061 -1.655 -9.583 1.00 92.88 208 SER A N 1
ATOM 1604 C CA . SER A 1 208 ? 14.607 -1.575 -9.673 1.00 92.88 208 SER A CA 1
ATOM 1605 C C . SER A 1 208 ? 14.217 -0.627 -10.794 1.00 92.88 208 SER A C 1
ATOM 1607 O O . SER A 1 208 ? 14.752 0.485 -10.886 1.00 92.88 208 SER A O 1
ATOM 1609 N N . ALA A 1 209 ? 13.287 -1.075 -11.626 1.00 94.25 209 ALA A N 1
ATOM 1610 C CA . ALA A 1 209 ? 12.540 -0.176 -12.472 1.00 94.25 209 ALA A CA 1
ATOM 1611 C C . ALA A 1 209 ? 11.517 0.599 -11.631 1.00 94.25 209 ALA A C 1
ATOM 1613 O O . ALA A 1 209 ? 11.027 0.086 -10.622 1.00 94.25 209 ALA A O 1
ATOM 1614 N N . ILE A 1 210 ? 11.231 1.823 -12.053 1.00 94.31 210 ILE A N 1
ATOM 1615 C CA . ILE A 1 210 ? 10.309 2.787 -11.451 1.00 94.31 210 ILE A CA 1
ATOM 1616 C C . ILE A 1 210 ? 9.402 3.381 -12.546 1.00 94.31 210 ILE A C 1
ATOM 1618 O O . ILE A 1 210 ? 9.684 3.182 -13.727 1.00 94.31 210 ILE A O 1
ATOM 1622 N N . PRO A 1 211 ? 8.338 4.137 -12.210 1.00 93.44 211 PRO A N 1
ATOM 1623 C CA . PRO A 1 211 ? 7.429 4.701 -13.209 1.00 93.44 211 PRO A CA 1
ATOM 1624 C C . PRO A 1 211 ? 8.116 5.559 -14.281 1.00 93.44 211 PRO A C 1
ATOM 1626 O O . PRO A 1 211 ? 7.696 5.528 -15.430 1.00 93.44 211 PRO A O 1
ATOM 1629 N N . GLU A 1 212 ? 9.198 6.270 -13.941 1.00 91.00 212 GLU A N 1
ATOM 1630 C CA . GLU A 1 212 ? 9.985 7.076 -14.895 1.00 91.00 212 GLU A CA 1
ATOM 1631 C C . GLU A 1 212 ? 10.665 6.240 -15.996 1.00 91.00 212 GLU A C 1
ATOM 1633 O O . GLU A 1 212 ? 11.035 6.769 -17.043 1.00 91.00 212 GLU A O 1
ATOM 1638 N N . ASP A 1 213 ? 10.822 4.929 -15.784 1.00 93.31 213 ASP A N 1
ATOM 1639 C CA . ASP A 1 213 ? 11.381 4.014 -16.782 1.00 93.31 213 ASP A CA 1
ATOM 1640 C C . ASP A 1 213 ? 10.365 3.633 -17.875 1.00 93.31 213 ASP A C 1
ATOM 1642 O O . ASP A 1 213 ? 10.748 3.008 -18.865 1.00 93.31 213 ASP A O 1
ATOM 1646 N N . ILE A 1 214 ? 9.099 4.041 -17.728 1.00 92.88 214 ILE A N 1
ATOM 1647 C CA . ILE A 1 214 ? 8.053 3.951 -18.751 1.00 92.88 214 ILE A CA 1
ATOM 1648 C C . ILE A 1 214 ? 7.910 5.322 -19.432 1.00 92.88 214 ILE A C 1
ATOM 1650 O O . ILE A 1 214 ? 7.968 6.358 -18.769 1.00 92.88 214 ILE A O 1
ATOM 1654 N N . ASP A 1 215 ? 7.692 5.348 -20.751 1.00 92.00 215 ASP A N 1
ATOM 1655 C CA . ASP A 1 215 ? 7.373 6.582 -21.489 1.00 92.00 215 ASP A CA 1
ATOM 1656 C C . ASP A 1 215 ? 5.915 7.004 -21.246 1.00 92.00 215 ASP A C 1
ATOM 1658 O O . ASP A 1 215 ? 5.003 6.756 -22.043 1.00 92.00 215 ASP A O 1
ATOM 1662 N N . LEU A 1 216 ? 5.687 7.566 -20.060 1.00 91.62 216 LEU A N 1
ATOM 1663 C CA . LEU A 1 216 ? 4.364 7.935 -19.578 1.00 91.62 216 LEU A CA 1
ATOM 1664 C C . LEU A 1 216 ? 3.901 9.286 -20.127 1.00 91.62 216 LEU A C 1
ATOM 1666 O O . LEU A 1 216 ? 4.684 10.225 -20.281 1.00 91.62 216 LEU A O 1
ATOM 1670 N N . GLU A 1 217 ? 2.589 9.413 -20.332 1.00 90.19 217 GLU A N 1
ATOM 1671 C CA . GLU A 1 217 ? 1.960 10.705 -20.597 1.00 90.19 217 GLU A CA 1
ATOM 1672 C C . GLU A 1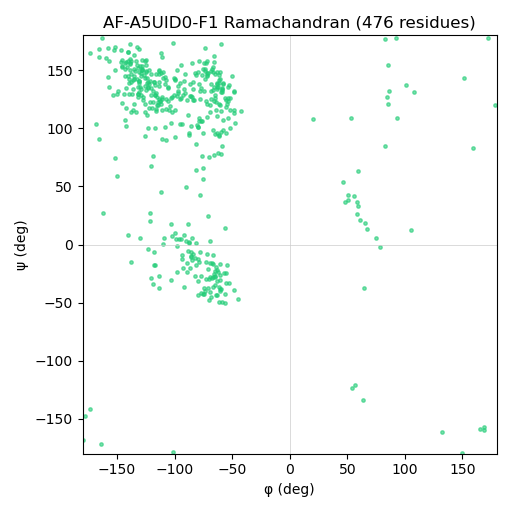 217 ? 2.222 11.652 -19.431 1.00 90.19 217 GLU A C 1
ATOM 1674 O O . GLU A 1 217 ? 2.035 11.314 -18.258 1.00 90.19 217 GLU A O 1
ATOM 1679 N N . VAL A 1 218 ? 2.662 12.855 -19.782 1.00 85.69 218 VAL A N 1
ATOM 1680 C CA . VAL A 1 218 ? 2.941 13.941 -18.847 1.00 85.69 218 VAL A CA 1
ATOM 1681 C C . VAL A 1 218 ? 1.793 14.949 -18.863 1.00 85.69 218 VAL A C 1
ATOM 1683 O O . VAL A 1 218 ? 0.772 14.759 -19.523 1.00 85.69 218 VAL A O 1
ATOM 1686 N N . LYS A 1 219 ? 1.924 16.025 -18.082 1.00 76.81 219 LYS A N 1
ATOM 1687 C CA . LYS A 1 219 ? 0.905 17.078 -18.012 1.00 76.81 219 LYS A CA 1
ATOM 1688 C C . LYS A 1 219 ? 0.610 17.594 -19.428 1.00 76.81 219 LYS A C 1
ATOM 1690 O O . LYS A 1 219 ? 1.515 18.055 -20.118 1.00 76.81 219 LYS A O 1
ATOM 1695 N N . ASN A 1 220 ? -0.649 17.481 -19.837 1.00 77.81 220 ASN A N 1
ATOM 1696 C CA . ASN A 1 220 ? -1.137 17.858 -21.158 1.00 77.81 220 ASN A CA 1
ATOM 1697 C C . ASN A 1 220 ? -2.320 18.825 -21.019 1.00 77.81 220 ASN A C 1
ATOM 1699 O O . ASN A 1 220 ? -2.986 18.863 -19.982 1.00 77.81 220 ASN A O 1
ATOM 1703 N N . ASN A 1 221 ? -2.569 19.597 -22.075 1.00 74.19 221 ASN A N 1
ATOM 1704 C CA . ASN A 1 221 ? -3.674 20.558 -22.131 1.00 74.19 221 ASN A CA 1
ATOM 1705 C C . ASN A 1 221 ? -4.995 19.916 -22.588 1.00 74.19 221 ASN A C 1
ATOM 1707 O O . ASN A 1 221 ? -6.047 20.533 -22.463 1.00 74.19 221 ASN A O 1
ATOM 1711 N N . ASP A 1 222 ? -4.947 18.672 -23.071 1.00 79.00 222 ASP A N 1
ATOM 1712 C CA . ASP A 1 222 ? -6.076 17.959 -23.678 1.00 79.00 222 ASP A CA 1
ATOM 1713 C C . ASP A 1 222 ? -6.970 17.261 -22.633 1.00 79.00 222 ASP A C 1
ATOM 1715 O O . ASP A 1 222 ? -7.870 16.500 -22.981 1.00 79.00 222 ASP A O 1
ATOM 1719 N N . GLY A 1 223 ? -6.700 17.467 -21.339 1.00 80.88 223 GLY A N 1
ATOM 1720 C CA . GLY A 1 223 ? -7.441 16.841 -20.241 1.00 80.88 223 GLY A CA 1
ATOM 1721 C C . GLY A 1 223 ? -7.251 15.323 -20.141 1.00 80.88 223 GLY A C 1
ATOM 1722 O O . GLY A 1 223 ? -8.000 14.667 -19.416 1.00 80.88 223 GLY A O 1
ATOM 1723 N N . ARG A 1 224 ? -6.264 14.751 -20.845 1.00 86.00 224 ARG A N 1
ATOM 1724 C CA . ARG A 1 224 ? -5.975 13.314 -20.793 1.00 86.00 224 ARG A CA 1
ATOM 1725 C C . ARG A 1 224 ? -5.372 12.937 -19.451 1.00 86.00 224 ARG A C 1
ATOM 1727 O O . ARG A 1 224 ? -4.594 13.689 -18.857 1.00 86.00 224 ARG A O 1
ATOM 1734 N N . GLU A 1 225 ? -5.679 11.725 -19.012 1.00 88.38 225 GLU A N 1
ATOM 1735 C CA . GLU A 1 225 ? -5.025 11.145 -17.848 1.00 88.38 225 GLU A CA 1
ATOM 1736 C C . GLU A 1 225 ? -3.531 10.952 -18.101 1.00 88.38 225 GLU A C 1
ATOM 1738 O O . GLU A 1 225 ? -3.114 10.684 -19.229 1.00 88.38 225 GLU A O 1
ATOM 1743 N N . LYS A 1 226 ? -2.743 11.068 -17.032 1.00 89.25 226 LYS A N 1
ATOM 1744 C CA . LYS A 1 226 ? -1.283 11.063 -17.081 1.00 89.25 226 LYS A CA 1
ATOM 1745 C C . LYS A 1 226 ? -0.695 10.048 -16.107 1.00 89.25 226 LYS A C 1
ATOM 1747 O O . LYS A 1 226 ? -1.273 9.792 -15.049 1.00 89.25 226 LYS A O 1
ATOM 1752 N N . GLY A 1 227 ? 0.505 9.565 -16.414 1.00 91.75 227 GLY A N 1
ATOM 1753 C CA . GLY A 1 227 ? 1.265 8.677 -15.544 1.00 91.75 227 GLY A CA 1
ATOM 1754 C C . GLY A 1 227 ? 0.613 7.314 -15.290 1.00 91.75 227 GLY A C 1
ATOM 1755 O O . GLY A 1 227 ? 0.175 6.610 -16.200 1.00 91.75 227 GLY A O 1
ATOM 1756 N N . LEU A 1 228 ? 0.612 6.930 -14.014 1.00 94.69 228 LEU A N 1
ATOM 1757 C CA . LEU A 1 228 ? 0.047 5.688 -13.502 1.00 94.69 228 LEU A CA 1
ATOM 1758 C C . LEU A 1 228 ? -1.276 5.980 -12.792 1.00 94.69 228 LEU A C 1
ATOM 1760 O O . LEU A 1 228 ? -1.299 6.662 -11.766 1.00 94.69 228 LEU A O 1
ATOM 1764 N N . VAL A 1 229 ? -2.371 5.446 -13.326 1.00 95.25 229 VAL A N 1
ATOM 1765 C CA . VAL A 1 229 ? -3.743 5.740 -12.883 1.00 95.25 229 VAL A CA 1
ATOM 1766 C C . VAL A 1 229 ? -4.314 4.537 -12.146 1.00 95.25 229 VAL A C 1
ATOM 1768 O O . VAL A 1 229 ? -4.121 3.399 -12.573 1.00 95.25 229 VAL A O 1
ATOM 1771 N N . SER A 1 230 ? -5.013 4.780 -11.040 1.00 96.56 230 SER A N 1
ATOM 1772 C CA . SER A 1 230 ? -5.733 3.752 -10.290 1.00 96.56 230 SER A CA 1
ATOM 1773 C C . SER A 1 230 ? -7.210 4.118 -10.152 1.00 96.56 230 SER A C 1
ATOM 1775 O O . SER A 1 230 ? -7.562 5.265 -9.865 1.00 96.56 230 SER A O 1
ATOM 1777 N N . GLU A 1 231 ? -8.079 3.138 -10.374 1.00 97.50 231 GLU A N 1
ATOM 1778 C CA . GLU A 1 231 ? -9.534 3.281 -10.298 1.00 97.50 231 GLU A CA 1
ATOM 1779 C C . GLU A 1 231 ? -10.106 2.148 -9.456 1.00 97.50 231 GLU A C 1
ATOM 1781 O O . GLU A 1 231 ? -9.706 0.997 -9.607 1.00 97.50 231 GLU A O 1
ATOM 1786 N N . PHE A 1 232 ? -11.029 2.466 -8.552 1.00 98.12 232 PHE A N 1
ATOM 1787 C CA . PHE A 1 232 ? -11.619 1.502 -7.632 1.00 98.12 232 PHE A CA 1
ATOM 1788 C C . PHE A 1 232 ? -13.128 1.684 -7.551 1.00 98.12 232 PHE A C 1
ATOM 1790 O O . PHE A 1 232 ? -13.623 2.812 -7.522 1.00 98.12 232 PHE A O 1
ATOM 1797 N N . SER A 1 233 ? -13.839 0.567 -7.442 1.00 97.62 233 SER A N 1
ATOM 1798 C CA . SER A 1 233 ? -15.254 0.506 -7.105 1.00 97.62 233 SER A CA 1
ATOM 1799 C C . SER A 1 233 ? -15.425 -0.280 -5.811 1.00 97.62 233 SER A C 1
ATOM 1801 O O . SER A 1 233 ? -14.979 -1.425 -5.687 1.00 97.62 233 SER A O 1
ATOM 1803 N N . VAL A 1 234 ? -16.043 0.363 -4.829 1.00 97.50 234 VAL A N 1
ATOM 1804 C CA . VAL A 1 234 ? -16.214 -0.140 -3.471 1.00 97.50 234 VAL A CA 1
ATOM 1805 C C . VAL A 1 234 ? -17.698 -0.311 -3.214 1.00 97.50 234 VAL A C 1
ATOM 1807 O O . VAL A 1 234 ? -18.439 0.668 -3.201 1.00 97.50 234 VAL A O 1
ATOM 1810 N N . ASN A 1 235 ? -18.127 -1.546 -2.984 1.00 96.38 235 ASN A N 1
ATOM 1811 C CA . ASN A 1 235 ? -19.492 -1.865 -2.604 1.00 96.38 235 ASN A CA 1
ATOM 1812 C C . ASN A 1 235 ? -19.528 -2.164 -1.100 1.00 96.38 235 ASN A C 1
ATOM 1814 O O . ASN A 1 235 ? -19.100 -3.229 -0.644 1.00 96.38 235 ASN A O 1
ATOM 1818 N N . PHE A 1 236 ? -20.036 -1.209 -0.321 1.00 93.44 236 PHE A N 1
ATOM 1819 C CA . PHE A 1 236 ? -20.040 -1.302 1.139 1.00 93.44 236 PHE A CA 1
ATOM 1820 C C . PHE A 1 236 ? -21.060 -2.315 1.672 1.00 93.44 236 PHE A C 1
ATOM 1822 O O . PHE A 1 236 ? -20.799 -2.957 2.686 1.00 93.44 236 PHE A O 1
ATOM 1829 N N . GLY A 1 237 ? -22.170 -2.531 0.957 1.00 93.12 237 GLY A N 1
ATOM 1830 C CA . GLY A 1 237 ? -23.204 -3.491 1.359 1.00 93.12 237 GLY A CA 1
ATOM 1831 C C . GLY A 1 237 ? -22.736 -4.944 1.257 1.00 93.12 237 GLY A C 1
ATOM 1832 O O . GLY A 1 237 ? -22.978 -5.749 2.153 1.00 93.12 237 GLY A O 1
ATOM 1833 N N . THR A 1 238 ? -22.005 -5.276 0.190 1.00 95.62 238 THR A N 1
ATOM 1834 C CA . THR A 1 238 ? -21.401 -6.609 0.003 1.00 95.62 238 THR A CA 1
ATOM 1835 C C . THR A 1 238 ? -20.011 -6.734 0.624 1.00 95.62 238 THR A C 1
ATOM 1837 O O . THR A 1 238 ? -19.455 -7.831 0.641 1.00 95.62 238 THR A O 1
ATOM 1840 N N . LYS A 1 239 ? -19.456 -5.631 1.149 1.00 95.06 239 LYS A N 1
ATOM 1841 C CA . LYS A 1 239 ? -18.098 -5.533 1.704 1.00 95.06 239 LYS A CA 1
ATOM 1842 C C . LYS A 1 239 ? -17.020 -5.969 0.705 1.00 95.06 239 LYS A C 1
ATOM 1844 O O . LYS A 1 239 ? -16.062 -6.641 1.079 1.00 95.06 239 LYS A O 1
ATOM 1849 N N . LYS A 1 240 ? -17.162 -5.573 -0.563 1.00 97.06 240 LYS A N 1
ATOM 1850 C CA . LYS A 1 240 ? -16.219 -5.906 -1.642 1.00 97.06 240 LYS A CA 1
ATOM 1851 C C . LYS A 1 240 ? -15.622 -4.670 -2.289 1.00 97.06 240 LYS A C 1
ATOM 1853 O O . LYS A 1 240 ? -16.284 -3.646 -2.441 1.00 97.06 240 LYS A O 1
ATOM 1858 N N . LEU A 1 241 ? -14.371 -4.795 -2.711 1.00 97.69 241 LEU A N 1
ATOM 1859 C CA . LEU A 1 241 ? -13.634 -3.783 -3.448 1.00 97.69 241 LEU A CA 1
ATOM 1860 C C . LEU A 1 241 ? -13.050 -4.411 -4.710 1.00 97.69 241 LEU A C 1
ATOM 1862 O O . LEU A 1 241 ? -12.334 -5.410 -4.657 1.00 97.69 241 LEU A O 1
ATOM 1866 N N . THR A 1 242 ? -13.338 -3.781 -5.842 1.00 98.31 242 THR A N 1
ATOM 1867 C CA . THR A 1 242 ? -12.685 -4.063 -7.121 1.00 98.31 242 THR A CA 1
ATOM 1868 C C . THR A 1 242 ? -11.875 -2.851 -7.544 1.00 98.31 242 THR A C 1
ATOM 1870 O O . THR A 1 242 ? -12.202 -1.719 -7.187 1.00 98.31 242 THR A O 1
ATOM 1873 N N . GLY A 1 243 ? -10.795 -3.065 -8.279 1.00 98.12 243 GLY A N 1
ATOM 1874 C CA . GLY A 1 243 ? -10.001 -1.961 -8.794 1.00 98.12 243 GLY A CA 1
ATOM 1875 C C . GLY A 1 243 ? -9.169 -2.346 -9.993 1.00 98.12 243 GLY A C 1
ATOM 1876 O O . GLY A 1 243 ? -9.056 -3.520 -10.328 1.00 98.12 243 GLY A O 1
ATOM 1877 N N . GLN A 1 244 ? -8.610 -1.339 -10.645 1.00 98.50 244 GLN A N 1
ATOM 1878 C CA . GLN A 1 244 ? -7.852 -1.476 -11.875 1.00 98.50 244 GLN A CA 1
ATOM 1879 C C . GLN A 1 244 ? -6.677 -0.503 -11.856 1.00 98.50 244 GLN A C 1
ATOM 1881 O O . GLN A 1 244 ? -6.817 0.665 -11.479 1.00 98.50 244 GLN A O 1
ATOM 1886 N N . LEU A 1 245 ? -5.506 -1.002 -12.245 1.00 98.38 245 LEU A N 1
ATOM 1887 C CA . LEU A 1 245 ? -4.264 -0.243 -12.308 1.00 98.38 245 LEU A CA 1
ATOM 1888 C C . LEU A 1 245 ? -3.821 -0.106 -13.761 1.00 98.38 245 LEU A C 1
ATOM 1890 O O . LEU A 1 245 ? -3.647 -1.103 -14.466 1.00 98.38 245 LEU A O 1
ATOM 1894 N N . PHE A 1 246 ? -3.606 1.133 -14.190 1.00 97.88 246 PHE A N 1
ATOM 1895 C CA . PHE A 1 246 ? -3.290 1.487 -15.568 1.00 97.88 246 PHE A CA 1
ATOM 1896 C C . PHE A 1 246 ? -1.995 2.286 -15.672 1.00 97.88 246 PHE A C 1
ATOM 1898 O O . PHE A 1 246 ? -1.585 2.962 -14.726 1.00 97.88 246 PHE A O 1
ATOM 1905 N N . TYR A 1 247 ? -1.410 2.279 -16.864 1.00 96.44 247 TYR A N 1
ATOM 1906 C CA . TYR A 1 247 ? -0.447 3.283 -17.296 1.00 96.44 247 TYR A CA 1
ATOM 1907 C C . TYR A 1 247 ? -0.934 3.964 -18.573 1.00 96.44 247 TYR A C 1
ATOM 1909 O O . TYR A 1 247 ? -1.635 3.362 -19.390 1.00 96.44 247 TYR A O 1
ATOM 1917 N N . THR A 1 248 ? -0.556 5.225 -18.746 1.00 95.00 248 THR A N 1
ATOM 1918 C CA . THR A 1 248 ? -0.871 6.011 -19.942 1.00 95.00 248 THR A CA 1
ATOM 1919 C C . THR A 1 248 ? 0.408 6.300 -20.709 1.00 95.00 248 THR A C 1
ATOM 1921 O O . THR A 1 248 ? 1.326 6.881 -20.131 1.00 95.00 248 THR A O 1
ATOM 1924 N N . LYS A 1 249 ? 0.481 5.922 -21.985 1.00 92.19 249 LYS A N 1
ATOM 1925 C CA . LYS A 1 249 ? 1.627 6.216 -22.853 1.00 92.19 249 LYS A CA 1
ATOM 1926 C C . LYS A 1 249 ? 1.626 7.660 -23.316 1.00 92.19 249 LYS A C 1
ATOM 1928 O O . LYS A 1 249 ? 0.564 8.227 -23.584 1.00 92.19 249 LYS A O 1
ATOM 1933 N N . ARG A 1 250 ? 2.827 8.213 -23.470 1.00 90.19 250 ARG A N 1
ATOM 1934 C CA . ARG A 1 250 ? 3.021 9.575 -23.952 1.00 90.19 250 ARG A CA 1
ATOM 1935 C C . ARG A 1 250 ? 2.422 9.785 -25.338 1.00 90.19 250 ARG A C 1
ATOM 1937 O O . ARG A 1 250 ? 2.673 9.003 -26.251 1.00 90.19 250 ARG A O 1
ATOM 1944 N N . HIS A 1 251 ? 1.685 10.872 -25.504 1.00 89.38 251 HIS A N 1
ATOM 1945 C CA . HIS A 1 251 ? 1.208 11.329 -26.796 1.00 89.38 251 HIS A CA 1
ATOM 1946 C C . HIS A 1 251 ? 2.242 12.257 -27.441 1.00 89.38 251 HIS A C 1
ATOM 1948 O O . HIS A 1 251 ? 2.654 13.263 -26.860 1.00 89.38 251 HIS A O 1
ATOM 1954 N N . THR A 1 252 ? 2.663 11.927 -28.656 1.00 86.62 252 THR A N 1
ATOM 1955 C CA . THR A 1 252 ? 3.527 12.773 -29.489 1.00 86.62 252 THR A CA 1
ATOM 1956 C C . THR A 1 252 ? 3.037 12.721 -30.933 1.00 86.62 252 THR A C 1
ATOM 1958 O O . THR A 1 252 ? 2.203 11.889 -31.274 1.00 86.62 252 THR A O 1
ATOM 1961 N N . ASN A 1 253 ? 3.596 13.546 -31.821 1.00 85.19 253 ASN A N 1
ATOM 1962 C CA . ASN A 1 253 ? 3.246 13.503 -33.249 1.00 85.19 253 ASN A CA 1
ATOM 1963 C C . ASN A 1 253 ? 3.443 12.111 -33.886 1.00 85.19 253 ASN A C 1
ATOM 1965 O O . ASN A 1 253 ? 2.784 11.797 -34.871 1.00 85.19 253 ASN A O 1
ATOM 1969 N N . ASN A 1 254 ? 4.325 11.283 -33.314 1.00 86.38 254 ASN A N 1
ATOM 1970 C CA . ASN A 1 254 ? 4.670 9.956 -33.827 1.00 86.38 254 ASN A CA 1
ATOM 1971 C C . ASN A 1 254 ? 4.140 8.808 -32.945 1.00 86.38 254 ASN A C 1
ATOM 1973 O O . ASN A 1 254 ? 4.403 7.646 -33.245 1.00 86.38 254 ASN A O 1
ATOM 1977 N N . GLN A 1 255 ? 3.431 9.107 -31.850 1.00 85.75 255 GLN A N 1
ATOM 1978 C CA . GLN A 1 255 ? 2.933 8.110 -30.899 1.00 85.75 255 GLN A CA 1
ATOM 1979 C C . GLN A 1 255 ? 1.543 8.506 -30.405 1.00 85.75 255 GLN A C 1
ATOM 1981 O O . GLN A 1 255 ? 1.382 9.533 -29.745 1.00 85.75 255 GLN A O 1
ATOM 1986 N N . ALA A 1 256 ? 0.548 7.671 -30.700 1.00 89.56 256 ALA A N 1
ATOM 1987 C CA . ALA A 1 256 ? -0.812 7.869 -30.218 1.00 89.56 256 ALA A CA 1
ATOM 1988 C C . ALA A 1 256 ? -0.902 7.669 -28.696 1.00 89.56 256 ALA A C 1
ATOM 1990 O O . ALA A 1 256 ? -0.181 6.859 -28.109 1.00 89.56 256 ALA A O 1
ATOM 1991 N N . TYR A 1 257 ? -1.828 8.394 -28.069 1.00 91.44 257 TYR A N 1
ATOM 1992 C CA . TYR A 1 257 ? -2.160 8.196 -26.666 1.00 91.44 257 TYR A CA 1
ATOM 1993 C C . TYR A 1 257 ? -2.791 6.817 -26.465 1.00 91.44 257 TYR A C 1
ATOM 1995 O O . TYR A 1 257 ? -3.699 6.432 -27.201 1.00 91.44 257 TYR A O 1
ATOM 2003 N N . GLU A 1 258 ? -2.360 6.106 -25.427 1.00 93.62 258 GLU A N 1
ATOM 2004 C CA . GLU A 1 258 ? -2.900 4.793 -25.090 1.00 93.62 258 GLU A CA 1
ATOM 2005 C C . GLU A 1 258 ? -2.950 4.608 -23.571 1.00 93.62 258 GLU A C 1
ATOM 2007 O O . GLU A 1 258 ? -1.945 4.808 -22.886 1.00 93.62 258 GLU A O 1
ATOM 2012 N N . LYS A 1 259 ? -4.106 4.195 -23.041 1.00 95.38 259 LYS A N 1
ATOM 2013 C CA . LYS A 1 259 ? -4.274 3.770 -21.644 1.00 95.38 259 LYS A CA 1
ATOM 2014 C C . LYS A 1 259 ? -4.328 2.246 -21.610 1.00 95.38 259 LYS A C 1
ATOM 2016 O O . LYS A 1 259 ? -5.272 1.656 -22.129 1.00 95.38 259 LYS A O 1
ATOM 2021 N N . LYS A 1 260 ? -3.332 1.611 -20.994 1.00 96.75 260 LYS A N 1
ATOM 2022 C CA . LYS A 1 260 ? -3.257 0.149 -20.860 1.00 96.75 260 LYS A CA 1
ATOM 2023 C C . LYS A 1 260 ? -3.390 -0.282 -19.409 1.00 96.75 260 LYS A C 1
ATOM 2025 O O . LYS A 1 260 ? -2.827 0.346 -18.512 1.00 96.75 260 LYS A O 1
ATOM 2030 N N . LYS A 1 261 ? -4.121 -1.372 -19.191 1.00 97.69 261 LYS A N 1
ATOM 2031 C CA . LYS A 1 261 ? -4.299 -2.006 -17.882 1.00 97.69 261 LYS A CA 1
ATOM 2032 C C . LYS A 1 261 ? -3.130 -2.951 -17.596 1.00 97.69 261 LYS A C 1
ATOM 2034 O O . LYS A 1 261 ? -2.675 -3.640 -18.503 1.00 97.69 261 LYS A O 1
ATOM 2039 N N . LEU A 1 262 ? -2.651 -2.972 -16.354 1.00 97.62 262 LEU A N 1
ATOM 2040 C CA . LEU A 1 262 ? -1.616 -3.904 -15.883 1.00 97.62 262 LEU A CA 1
ATOM 2041 C C . LEU A 1 262 ? -2.150 -4.892 -14.850 1.00 97.62 262 LEU A C 1
ATOM 2043 O O . LEU A 1 262 ? -1.760 -6.055 -14.871 1.00 97.62 262 LEU A O 1
ATOM 2047 N N . TYR A 1 263 ? -3.040 -4.442 -13.965 1.00 98.50 263 TYR A N 1
ATOM 2048 C CA . TYR A 1 263 ? -3.621 -5.286 -12.925 1.00 98.50 263 TYR A CA 1
ATOM 2049 C C . TYR A 1 263 ? -5.103 -4.992 -12.722 1.00 98.50 263 TYR A C 1
ATOM 2051 O O . TYR A 1 263 ? -5.516 -3.832 -12.737 1.00 98.50 263 TYR A O 1
AT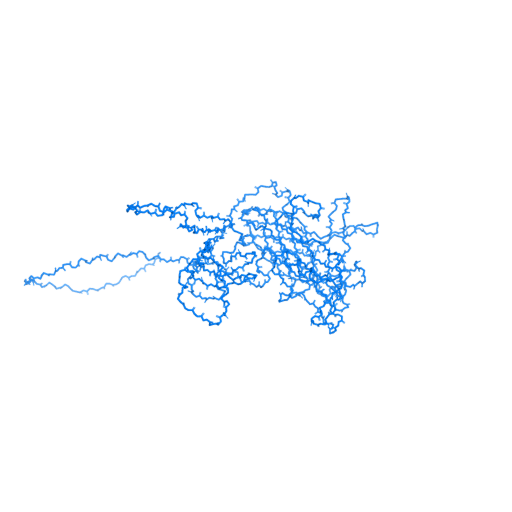OM 2059 N N . ASP A 1 264 ? -5.859 -6.042 -12.421 1.00 98.56 264 ASP A N 1
ATOM 2060 C CA . ASP A 1 264 ? -7.113 -5.967 -11.681 1.00 98.56 264 ASP A CA 1
ATOM 2061 C C . ASP A 1 264 ? -6.856 -6.220 -10.184 1.00 98.56 264 ASP A C 1
ATOM 2063 O O . ASP A 1 264 ? -5.898 -6.885 -9.781 1.00 98.56 264 ASP A O 1
ATOM 2067 N N . ILE A 1 265 ? -7.728 -5.686 -9.337 1.00 98.38 265 ILE A N 1
ATOM 2068 C CA . ILE A 1 265 ? -7.721 -5.834 -7.883 1.00 98.38 265 ILE A CA 1
ATOM 2069 C C . ILE A 1 265 ? -9.056 -6.421 -7.457 1.00 98.38 265 ILE A C 1
ATOM 2071 O O . ILE A 1 265 ? -10.111 -5.947 -7.875 1.00 98.38 265 ILE A O 1
ATOM 2075 N N . ASN A 1 266 ? -9.001 -7.414 -6.573 1.00 98.06 266 ASN A N 1
ATOM 2076 C CA . ASN A 1 266 ? -10.170 -7.962 -5.902 1.00 98.06 266 ASN A CA 1
ATOM 2077 C C . ASN A 1 266 ? -9.860 -8.132 -4.415 1.00 98.06 266 ASN A C 1
ATOM 2079 O O . ASN A 1 266 ? -8.901 -8.823 -4.061 1.00 98.06 266 ASN A O 1
ATOM 2083 N N . ALA A 1 267 ? -10.643 -7.482 -3.559 1.00 96.81 267 ALA A N 1
ATOM 2084 C CA . ALA A 1 267 ? -10.447 -7.487 -2.120 1.00 96.81 267 ALA A CA 1
ATOM 2085 C C . ALA A 1 267 ? -11.770 -7.505 -1.352 1.00 96.81 267 ALA A C 1
ATOM 2087 O O . ALA A 1 267 ? -12.775 -6.940 -1.783 1.00 96.81 267 ALA A O 1
ATOM 2088 N N . ASP A 1 268 ? -11.722 -8.100 -0.165 1.00 95.12 268 ASP A N 1
ATOM 2089 C CA . ASP A 1 268 ? -12.804 -8.069 0.810 1.00 95.12 268 ASP A CA 1
ATOM 2090 C C . ASP A 1 268 ? -12.512 -7.005 1.873 1.00 95.12 268 ASP A C 1
ATOM 2092 O O . ASP A 1 268 ? -11.362 -6.798 2.285 1.00 95.12 268 ASP A O 1
ATOM 2096 N N . ILE A 1 269 ? -13.566 -6.325 2.316 1.00 92.31 269 ILE A N 1
ATOM 2097 C CA . ILE A 1 269 ? -13.517 -5.235 3.288 1.00 92.31 269 ILE A CA 1
ATOM 2098 C C . ILE A 1 269 ? -13.769 -5.793 4.688 1.00 92.31 269 ILE A C 1
ATOM 2100 O O . ILE A 1 269 ? -14.790 -6.421 4.969 1.00 92.31 269 ILE A O 1
ATOM 2104 N N . TYR A 1 270 ? -12.843 -5.495 5.592 1.00 87.44 270 TYR A N 1
ATOM 2105 C CA . TYR A 1 270 ? -12.889 -5.844 7.003 1.00 87.44 270 TYR A CA 1
ATOM 2106 C C . TYR A 1 270 ? -12.767 -4.560 7.818 1.00 87.44 270 TYR A C 1
ATOM 2108 O O . TYR A 1 270 ? -11.668 -4.038 8.015 1.00 87.44 270 TYR A O 1
ATOM 2116 N N . SER A 1 271 ? -13.904 -4.052 8.301 1.00 88.06 271 SER A N 1
ATOM 2117 C CA . SER A 1 271 ? -13.970 -2.768 9.001 1.00 88.06 271 SER A CA 1
ATOM 2118 C C . SER A 1 271 ? -13.412 -1.635 8.115 1.00 88.06 271 SER A C 1
ATOM 2120 O O . SER A 1 271 ? -13.907 -1.459 7.005 1.00 88.06 271 SER A O 1
ATOM 2122 N N . ASN A 1 272 ? -12.375 -0.896 8.531 1.00 91.44 272 ASN A N 1
ATOM 2123 C CA . ASN A 1 272 ? -11.727 0.127 7.693 1.00 91.44 272 ASN A CA 1
ATOM 2124 C C . ASN A 1 272 ? -10.536 -0.378 6.860 1.00 91.44 272 ASN A C 1
ATOM 2126 O O . ASN A 1 272 ? -9.821 0.432 6.261 1.00 91.44 272 ASN A O 1
ATOM 2130 N N . ARG A 1 273 ? -10.289 -1.690 6.818 1.00 91.62 273 ARG A N 1
ATOM 2131 C CA . ARG A 1 273 ? -9.225 -2.309 6.015 1.00 91.62 273 ARG A CA 1
ATOM 2132 C C . ARG A 1 273 ? -9.822 -3.125 4.885 1.00 91.62 273 ARG A C 1
ATOM 2134 O O . ARG A 1 273 ? -10.974 -3.541 4.943 1.00 91.62 273 ARG A O 1
ATOM 2141 N N . PHE A 1 274 ? -9.016 -3.413 3.879 1.00 93.12 274 PHE A N 1
ATOM 2142 C CA . PHE A 1 274 ? -9.357 -4.390 2.856 1.00 93.12 274 PHE A CA 1
ATOM 2143 C C . PHE A 1 274 ? -8.150 -5.257 2.526 1.00 93.12 274 PHE A C 1
ATOM 2145 O O . PHE A 1 274 ? -6.996 -4.821 2.594 1.00 93.12 274 PHE A O 1
ATOM 2152 N N . ARG A 1 275 ? -8.426 -6.519 2.205 1.00 92.56 275 ARG A N 1
ATOM 2153 C CA . ARG A 1 275 ? -7.412 -7.534 1.914 1.00 92.56 275 ARG A CA 1
ATOM 2154 C C . ARG A 1 275 ? -7.841 -8.352 0.722 1.00 92.56 275 ARG A C 1
ATOM 2156 O O . ARG A 1 275 ? -9.009 -8.706 0.602 1.00 92.56 275 ARG A O 1
ATOM 2163 N N . GLY A 1 276 ? -6.889 -8.666 -0.140 1.00 93.88 276 GLY A N 1
ATOM 2164 C CA . GLY A 1 276 ? -7.210 -9.350 -1.374 1.00 93.88 276 GLY A CA 1
ATOM 2165 C C . GLY A 1 276 ? -5.993 -9.667 -2.208 1.00 93.88 276 GLY A C 1
ATOM 2166 O O . GLY A 1 276 ? -4.904 -9.926 -1.686 1.00 93.88 276 GLY A O 1
ATOM 2167 N N . LYS A 1 277 ? -6.198 -9.641 -3.519 1.00 95.75 277 LYS A N 1
ATOM 2168 C CA . LYS A 1 277 ? -5.179 -9.963 -4.505 1.00 95.75 277 LYS A CA 1
ATOM 2169 C C . LYS A 1 277 ? -5.112 -8.917 -5.606 1.00 95.75 277 LYS A C 1
ATOM 2171 O O . LYS A 1 277 ? -6.119 -8.296 -5.947 1.00 95.75 277 LYS A O 1
ATOM 2176 N N . VAL A 1 278 ? -3.920 -8.782 -6.174 1.00 96.75 278 VAL A N 1
ATOM 2177 C CA . VAL A 1 278 ? -3.733 -8.218 -7.514 1.00 96.75 278 VAL A CA 1
ATOM 2178 C C . VAL A 1 278 ? -3.665 -9.359 -8.518 1.00 96.75 278 VAL A C 1
ATOM 2180 O O . VAL A 1 278 ? -3.040 -10.386 -8.248 1.00 96.75 278 VAL A O 1
ATOM 2183 N N . ILE A 1 279 ? -4.307 -9.180 -9.664 1.00 98.12 279 ILE A N 1
ATOM 2184 C CA . ILE A 1 279 ? -4.368 -10.150 -10.753 1.00 98.12 279 ILE A CA 1
ATOM 2185 C C . ILE A 1 279 ? -3.807 -9.454 -11.991 1.00 98.12 279 ILE A C 1
ATOM 2187 O O . ILE A 1 279 ? -4.356 -8.428 -12.386 1.00 98.12 279 ILE A O 1
ATOM 2191 N N . PRO A 1 280 ? -2.697 -9.932 -12.568 1.00 97.94 280 PRO A N 1
ATOM 2192 C CA . PRO A 1 280 ? -2.099 -9.292 -13.730 1.00 97.94 280 PRO A CA 1
ATOM 2193 C C . PRO A 1 280 ? -2.964 -9.524 -14.974 1.00 97.94 280 PRO A C 1
ATOM 2195 O O . PRO A 1 280 ? -3.603 -10.574 -15.106 1.00 97.94 280 PRO A O 1
ATOM 2198 N N . GLU A 1 281 ? -2.973 -8.542 -15.875 1.00 97.06 281 GLU A N 1
ATOM 2199 C CA . GLU A 1 281 ? -3.649 -8.660 -17.173 1.00 97.06 281 GLU A CA 1
ATOM 2200 C C . GLU A 1 281 ? -2.911 -9.653 -18.086 1.00 97.06 281 GLU A C 1
ATOM 2202 O O . GLU A 1 281 ? -3.521 -10.564 -18.641 1.00 97.06 281 GLU A O 1
ATOM 2207 N N . ASP A 1 282 ? -1.588 -9.515 -18.188 1.00 95.56 282 ASP A N 1
ATOM 2208 C CA . ASP A 1 282 ? -0.713 -10.494 -18.837 1.00 95.56 282 ASP A CA 1
ATOM 2209 C C . ASP A 1 282 ? -0.330 -11.574 -17.821 1.00 95.56 282 ASP A C 1
ATOM 2211 O O . ASP A 1 282 ? 0.158 -11.263 -16.739 1.00 95.56 282 ASP A O 1
ATOM 2215 N N . LYS A 1 283 ? -0.528 -12.847 -18.150 1.00 94.88 283 LYS A N 1
ATOM 2216 C CA . LYS A 1 283 ? -0.196 -13.970 -17.260 1.00 94.88 283 LYS A CA 1
ATOM 2217 C C . LYS A 1 283 ? 1.000 -14.779 -17.752 1.00 94.88 283 LYS A C 1
ATOM 2219 O O . LYS A 1 283 ? 1.322 -15.787 -17.128 1.00 94.88 283 LYS A O 1
ATOM 2224 N N . GLU A 1 284 ? 1.666 -14.345 -18.825 1.00 92.69 284 GLU A N 1
ATOM 2225 C CA . GLU A 1 284 ? 2.799 -15.044 -19.430 1.00 92.69 284 GLU A CA 1
ATOM 2226 C C . GLU A 1 284 ? 4.093 -14.805 -18.631 1.00 92.69 284 GLU A C 1
ATOM 2228 O O . GLU A 1 284 ? 4.697 -13.734 -18.721 1.00 92.69 284 GLU A O 1
ATOM 2233 N N . PRO A 1 285 ? 4.614 -15.789 -17.869 1.00 86.25 285 PRO A N 1
ATOM 2234 C CA . PRO A 1 285 ? 5.766 -15.571 -16.982 1.00 86.25 285 PRO A CA 1
ATOM 2235 C C . PRO A 1 285 ? 7.077 -15.267 -17.727 1.00 86.25 285 PRO A C 1
ATOM 2237 O O . PRO A 1 285 ? 8.058 -14.809 -17.128 1.00 86.25 285 PRO A O 1
ATOM 2240 N N . THR A 1 286 ? 7.107 -15.572 -19.026 1.00 87.69 286 THR A N 1
ATOM 2241 C CA . THR A 1 286 ? 8.228 -15.360 -19.948 1.00 87.69 286 THR A CA 1
ATOM 2242 C C . THR A 1 286 ? 8.069 -14.106 -20.807 1.00 87.69 286 THR A C 1
ATOM 2244 O O . THR A 1 286 ? 8.856 -13.929 -21.734 1.00 87.69 286 THR A O 1
ATOM 2247 N N . SER A 1 287 ? 7.080 -13.250 -20.519 1.00 90.75 287 SER A N 1
ATOM 2248 C CA . SER A 1 287 ? 6.868 -11.980 -21.222 1.00 90.75 287 SER A CA 1
ATOM 2249 C C . SER A 1 287 ? 8.175 -11.187 -21.326 1.00 90.75 287 SER A C 1
ATOM 2251 O O . SER A 1 287 ? 8.914 -11.040 -20.350 1.00 90.75 287 SER A O 1
ATOM 2253 N N . THR A 1 288 ? 8.488 -10.698 -22.523 1.00 91.19 288 THR A N 1
ATOM 2254 C CA . THR A 1 288 ? 9.620 -9.790 -22.777 1.00 91.19 288 THR A CA 1
ATOM 2255 C C . THR A 1 288 ? 9.195 -8.325 -22.725 1.00 91.19 288 THR A C 1
ATOM 2257 O O . THR A 1 288 ? 10.040 -7.433 -22.700 1.00 91.19 288 THR A O 1
ATOM 2260 N N . GLU A 1 289 ? 7.889 -8.066 -22.659 1.00 93.69 289 GLU A N 1
ATOM 2261 C CA . GLU A 1 289 ? 7.329 -6.718 -22.680 1.00 93.69 289 GLU A CA 1
ATOM 2262 C C . GLU A 1 289 ? 7.424 -6.041 -21.314 1.00 93.69 289 GLU A C 1
ATOM 2264 O O . GLU A 1 289 ? 7.807 -4.874 -21.242 1.00 93.69 289 GLU A O 1
ATOM 2269 N N . HIS A 1 290 ? 7.111 -6.755 -20.224 1.00 94.50 290 HIS A N 1
ATOM 2270 C CA . HIS A 1 290 ? 7.144 -6.210 -18.861 1.00 94.50 290 HIS A CA 1
ATOM 2271 C C . HIS A 1 290 ? 7.097 -7.286 -17.754 1.00 94.50 290 HIS A C 1
ATOM 2273 O O . HIS A 1 290 ? 6.619 -8.393 -17.991 1.00 94.50 290 HIS A O 1
ATOM 2279 N N . PRO A 1 291 ? 7.504 -6.969 -16.504 1.00 94.88 291 PRO A N 1
ATOM 2280 C CA . PRO A 1 291 ? 7.514 -7.928 -15.389 1.00 94.88 291 PRO A CA 1
ATOM 2281 C C . PRO A 1 291 ? 6.157 -8.136 -14.688 1.00 94.88 291 PRO A C 1
ATOM 2283 O O . PRO A 1 291 ? 6.093 -8.862 -13.698 1.00 94.88 291 PRO A O 1
ATOM 2286 N N . PHE A 1 292 ? 5.085 -7.474 -15.128 1.00 97.00 292 PHE A N 1
ATOM 2287 C CA . PHE A 1 292 ? 3.778 -7.478 -14.459 1.00 97.00 292 PHE A CA 1
ATOM 2288 C C . PHE A 1 292 ? 2.947 -8.729 -14.786 1.00 97.00 292 PHE A C 1
ATOM 2290 O O . PHE A 1 292 ? 1.907 -8.618 -15.422 1.00 97.00 292 PHE A O 1
ATOM 2297 N N . THR A 1 293 ? 3.425 -9.915 -14.390 1.00 96.69 293 THR A N 1
ATOM 2298 C CA . THR A 1 293 ? 2.884 -11.200 -14.890 1.00 96.69 293 THR A CA 1
ATOM 2299 C C . THR A 1 293 ? 2.388 -12.160 -13.811 1.00 96.69 293 THR A C 1
ATOM 2301 O O . THR A 1 293 ? 1.892 -13.241 -14.116 1.00 96.69 293 THR A O 1
ATOM 2304 N N . SER A 1 294 ? 2.545 -11.806 -12.533 1.00 96.44 294 SER A N 1
ATOM 2305 C CA . SER A 1 294 ? 2.228 -12.688 -11.403 1.00 96.44 294 SER A CA 1
ATOM 2306 C C . SER A 1 294 ? 1.129 -12.113 -10.512 1.00 96.44 294 SER A C 1
ATOM 2308 O O . SER A 1 294 ? 1.105 -10.910 -10.233 1.00 96.44 294 SER A O 1
ATOM 2310 N N . GLU A 1 295 ? 0.223 -12.985 -10.053 1.00 96.81 295 GLU A N 1
ATOM 2311 C CA . GLU A 1 295 ? -0.738 -12.653 -8.998 1.00 96.81 295 GLU A CA 1
ATOM 2312 C C . GLU A 1 295 ? -0.005 -12.269 -7.717 1.00 96.81 295 GLU A C 1
ATOM 2314 O O . GLU A 1 295 ? 1.066 -12.788 -7.415 1.00 96.81 295 GLU A O 1
ATOM 2319 N N . GLY A 1 296 ? -0.595 -11.382 -6.927 1.00 93.75 296 GLY A N 1
ATOM 2320 C CA . GLY A 1 296 ? 0.037 -10.859 -5.724 1.00 93.75 296 GLY A CA 1
ATOM 2321 C C . GLY A 1 296 ? -0.921 -10.703 -4.567 1.00 93.75 296 GLY A C 1
ATOM 2322 O O . GLY A 1 296 ? -2.139 -10.717 -4.725 1.00 93.75 296 GLY A O 1
ATOM 2323 N N . THR A 1 297 ? -0.345 -10.528 -3.387 1.00 92.94 297 THR A N 1
ATOM 2324 C CA . THR A 1 297 ? -1.089 -10.270 -2.157 1.00 92.94 297 THR A CA 1
ATOM 2325 C C . THR A 1 297 ? -1.234 -8.771 -1.947 1.00 92.94 297 THR A C 1
ATOM 2327 O O . THR A 1 297 ? -0.245 -8.047 -2.054 1.00 92.94 297 THR A O 1
ATOM 2330 N N . LEU A 1 298 ? -2.444 -8.316 -1.618 1.00 93.31 298 LEU A N 1
ATOM 2331 C CA . LEU A 1 298 ? -2.781 -6.905 -1.450 1.00 93.31 298 LEU A CA 1
ATOM 2332 C C . LEU A 1 298 ? -3.375 -6.619 -0.068 1.00 93.31 298 LEU A C 1
ATOM 2334 O O . LEU A 1 298 ? -4.223 -7.359 0.437 1.00 93.31 298 LEU A O 1
ATOM 2338 N N . GLU A 1 299 ? -2.954 -5.498 0.514 1.00 91.81 299 GLU A N 1
ATOM 2339 C CA . GLU A 1 299 ? -3.475 -4.959 1.768 1.00 91.81 299 GLU A CA 1
ATOM 2340 C C . GLU A 1 299 ? -3.608 -3.438 1.672 1.00 91.81 299 GLU A C 1
ATOM 2342 O O . GLU A 1 299 ? -2.736 -2.751 1.135 1.00 91.81 299 GLU A O 1
ATOM 2347 N N . GLY A 1 300 ? -4.698 -2.902 2.210 1.00 92.88 300 GLY A N 1
ATOM 2348 C CA . GLY A 1 300 ? -4.908 -1.466 2.294 1.00 92.88 300 GLY A CA 1
ATOM 2349 C C . GLY A 1 300 ? -6.012 -1.096 3.272 1.00 92.88 300 GLY A C 1
ATOM 2350 O O . GLY A 1 300 ? -6.516 -1.929 4.028 1.00 92.88 300 GLY A O 1
ATOM 2351 N N . GLY A 1 301 ? -6.382 0.179 3.281 1.00 93.69 301 GLY A N 1
ATOM 2352 C CA . GLY A 1 301 ? -7.520 0.643 4.061 1.00 93.69 301 GLY A CA 1
ATOM 2353 C C . GLY A 1 301 ? -8.036 2.009 3.652 1.00 93.69 301 GLY A C 1
ATOM 2354 O O . GLY A 1 301 ? -7.499 2.663 2.755 1.00 93.69 301 GLY A O 1
ATOM 2355 N N . PHE A 1 302 ? -9.102 2.402 4.337 1.00 95.19 302 PHE A N 1
ATOM 2356 C CA . PHE A 1 302 ? -9.788 3.672 4.173 1.00 95.19 302 PHE A CA 1
ATOM 2357 C C . PHE A 1 302 ? -9.225 4.718 5.137 1.00 95.19 302 PHE A C 1
ATOM 2359 O O . PHE A 1 302 ? -8.913 4.435 6.301 1.00 95.19 302 PHE A O 1
ATOM 2366 N N . TYR A 1 303 ? -9.103 5.939 4.638 1.00 92.94 303 TYR A N 1
ATOM 2367 C CA . TYR A 1 303 ? -8.484 7.071 5.306 1.00 92.94 303 TYR A CA 1
ATOM 2368 C C . TYR A 1 303 ? -9.370 8.314 5.197 1.00 92.94 303 TYR A C 1
ATOM 2370 O O . TYR A 1 303 ? -10.171 8.454 4.274 1.00 92.94 303 TYR A O 1
ATOM 2378 N N . GLY A 1 304 ? -9.193 9.214 6.162 1.00 91.38 304 GLY A N 1
ATOM 2379 C CA . GLY A 1 304 ? -10.081 10.348 6.401 1.00 91.38 304 GLY A CA 1
ATOM 2380 C C . GLY A 1 304 ? -11.269 9.969 7.293 1.00 91.38 304 GLY A C 1
ATOM 2381 O O . GLY A 1 304 ? -11.604 8.789 7.377 1.00 91.38 304 GLY A O 1
ATOM 2382 N N . PRO A 1 305 ? -11.879 10.926 8.019 1.00 89.62 305 PRO A N 1
ATOM 2383 C CA . PRO A 1 305 ? -12.938 10.638 8.989 1.00 89.62 305 PRO A CA 1
ATOM 2384 C C . PRO A 1 305 ? -14.092 9.801 8.425 1.00 89.62 305 PRO A C 1
ATOM 2386 O O . PRO A 1 305 ? -14.650 8.979 9.151 1.00 89.62 305 PRO A O 1
ATOM 2389 N N . ASN A 1 306 ? -14.411 9.982 7.139 1.00 91.25 306 ASN A N 1
ATOM 2390 C CA . ASN A 1 306 ? -15.571 9.396 6.475 1.00 91.25 306 ASN A CA 1
ATOM 2391 C C . ASN A 1 306 ? -15.210 8.508 5.276 1.00 91.25 306 ASN A C 1
ATOM 2393 O O . ASN A 1 306 ? -16.020 8.416 4.344 1.00 91.25 306 ASN A O 1
ATOM 2397 N N . ALA A 1 307 ? -14.014 7.908 5.276 1.00 93.19 307 ALA A N 1
ATOM 2398 C CA . ALA A 1 307 ? -13.503 7.086 4.176 1.00 93.19 307 ALA A CA 1
ATOM 2399 C C . ALA A 1 307 ? -13.428 7.832 2.832 1.00 93.19 307 ALA A C 1
ATOM 2401 O O . ALA A 1 307 ? -13.651 7.249 1.775 1.00 93.19 307 ALA A O 1
ATOM 2402 N N . GLU A 1 308 ? -13.089 9.122 2.866 1.00 92.81 308 GLU A N 1
ATOM 2403 C CA . GLU A 1 308 ? -12.956 9.971 1.677 1.00 92.81 308 GLU A CA 1
ATOM 2404 C C . GLU A 1 308 ? -11.834 9.498 0.742 1.00 92.81 308 GLU A C 1
ATOM 2406 O O . GLU A 1 308 ? -11.803 9.832 -0.446 1.00 92.81 308 GLU A O 1
ATOM 2411 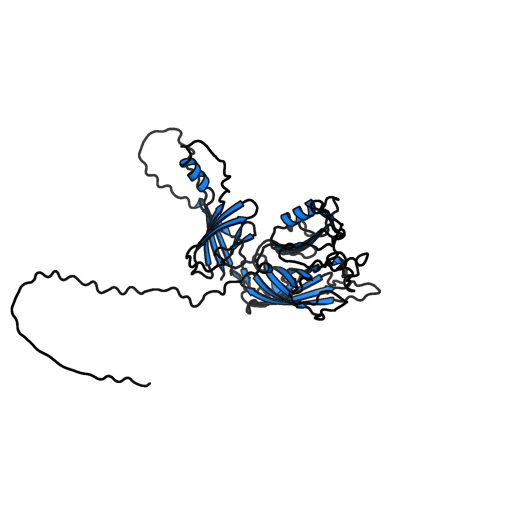N N . GLU A 1 309 ? -10.879 8.743 1.283 1.00 94.56 309 GLU A N 1
ATOM 2412 C CA . GLU A 1 309 ? -9.711 8.262 0.567 1.00 94.56 309 GLU A CA 1
ATOM 2413 C C . GLU A 1 309 ? -9.400 6.814 0.921 1.00 94.56 309 GLU A C 1
ATOM 2415 O O . GLU A 1 309 ? -9.774 6.303 1.976 1.00 94.56 309 GLU A O 1
ATOM 2420 N N . LEU A 1 310 ? -8.675 6.143 0.037 1.00 95.31 310 LEU A N 1
ATOM 2421 C CA . LEU A 1 310 ? -8.165 4.803 0.265 1.00 95.31 310 LEU A CA 1
ATOM 2422 C C . LEU A 1 310 ? -6.740 4.684 -0.247 1.00 95.31 310 LEU A C 1
ATOM 2424 O O . LEU A 1 310 ? -6.310 5.404 -1.149 1.00 95.31 310 LEU A O 1
ATOM 2428 N N . GLY A 1 311 ? -5.997 3.748 0.320 1.00 94.31 311 GLY A N 1
ATOM 2429 C CA . GLY A 1 311 ? -4.672 3.425 -0.175 1.00 94.31 311 GLY A CA 1
ATOM 2430 C C . GLY A 1 311 ? -4.161 2.120 0.386 1.00 94.31 311 GLY A C 1
ATOM 2431 O O . GLY A 1 311 ? -4.732 1.545 1.316 1.00 94.31 311 GLY A O 1
ATOM 2432 N N . GLY A 1 312 ? -3.081 1.641 -0.204 1.00 93.00 312 GLY A N 1
ATOM 2433 C CA . GLY A 1 312 ? -2.556 0.335 0.125 1.00 93.00 312 GLY A CA 1
ATOM 2434 C C . GLY A 1 312 ? -1.315 -0.015 -0.665 1.00 93.00 312 GLY A C 1
ATOM 2435 O O . GLY A 1 312 ? -0.688 0.824 -1.316 1.00 93.00 312 GLY A O 1
ATOM 2436 N N . LYS A 1 313 ? -0.964 -1.289 -0.558 1.00 93.75 313 LYS A N 1
ATOM 2437 C CA . LYS A 1 313 ? 0.231 -1.886 -1.132 1.00 93.75 313 LYS A CA 1
ATOM 2438 C C . LYS A 1 313 ? -0.044 -3.317 -1.566 1.00 93.75 313 LYS A C 1
ATOM 2440 O O . LYS A 1 313 ? -0.945 -3.977 -1.047 1.00 93.75 313 LYS A O 1
ATOM 2445 N N . PHE A 1 314 ? 0.783 -3.817 -2.469 1.00 94.19 314 PHE A N 1
ATOM 2446 C CA . PHE A 1 314 ? 0.790 -5.221 -2.841 1.00 94.19 314 PHE A CA 1
ATOM 2447 C C . PHE A 1 314 ? 2.195 -5.703 -3.189 1.00 94.19 314 PHE A C 1
ATOM 2449 O O . PHE A 1 314 ? 3.055 -4.917 -3.587 1.00 94.19 314 PHE A O 1
ATOM 2456 N N . LEU A 1 315 ? 2.400 -7.012 -3.079 1.00 93.56 315 LEU A N 1
ATOM 2457 C CA . LEU A 1 315 ? 3.596 -7.707 -3.544 1.00 93.56 315 LEU A CA 1
ATOM 2458 C C . LEU A 1 315 ? 3.163 -8.870 -4.438 1.00 93.56 315 LEU A C 1
ATOM 2460 O O . LEU A 1 315 ? 2.354 -9.704 -4.022 1.00 93.56 315 LEU A O 1
ATOM 2464 N N . ALA A 1 316 ? 3.678 -8.906 -5.666 1.00 94.44 316 ALA A N 1
ATOM 2465 C CA . ALA A 1 316 ? 3.502 -10.034 -6.573 1.00 94.44 316 ALA A CA 1
ATOM 2466 C C . ALA A 1 316 ? 4.110 -11.306 -5.961 1.00 94.44 316 ALA A C 1
ATOM 2468 O O . ALA A 1 316 ? 5.152 -11.252 -5.312 1.00 94.44 316 ALA A O 1
ATOM 2469 N N . GLY A 1 317 ? 3.470 -1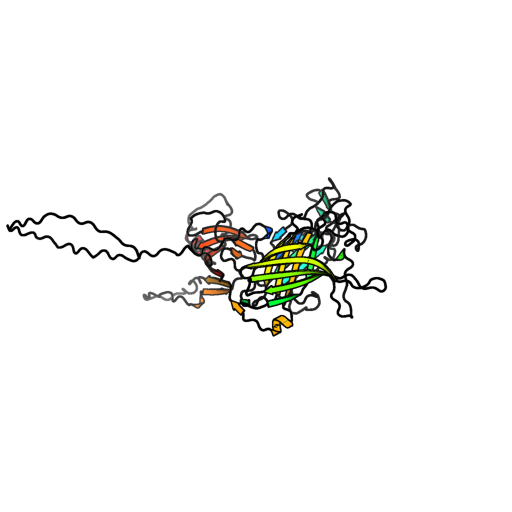2.456 -6.161 1.00 92.12 317 GLY A N 1
ATOM 2470 C CA . GLY A 1 317 ? 3.831 -13.726 -5.526 1.00 92.12 317 GLY A CA 1
ATOM 2471 C C . GLY A 1 317 ? 5.172 -14.297 -5.989 1.00 92.12 317 GLY A C 1
ATOM 2472 O O . GLY A 1 317 ? 5.743 -15.152 -5.318 1.00 92.12 317 GLY A O 1
ATOM 2473 N N . ASP A 1 318 ? 5.701 -13.798 -7.107 1.00 91.75 318 ASP A N 1
ATOM 2474 C CA . ASP A 1 318 ? 7.055 -14.081 -7.589 1.00 91.75 318 ASP A CA 1
ATOM 2475 C C . ASP A 1 318 ? 8.119 -13.123 -7.016 1.00 91.75 318 ASP A C 1
ATOM 2477 O O . ASP A 1 318 ? 9.298 -13.223 -7.365 1.00 91.75 318 ASP A O 1
ATOM 2481 N N . ASN A 1 319 ? 7.713 -12.193 -6.143 1.00 91.75 319 ASN A N 1
ATOM 2482 C CA . ASN A 1 319 ? 8.550 -11.180 -5.508 1.00 91.75 319 ASN A CA 1
ATOM 2483 C C . ASN A 1 319 ? 9.274 -10.249 -6.499 1.00 91.75 319 ASN A C 1
ATOM 2485 O O . ASN A 1 319 ? 10.339 -9.699 -6.186 1.00 91.75 319 ASN A O 1
ATOM 2489 N N . ARG A 1 320 ? 8.721 -10.066 -7.708 1.00 92.50 320 ARG A N 1
ATOM 2490 C CA . ARG A 1 320 ? 9.320 -9.211 -8.746 1.00 92.50 320 ARG A CA 1
ATOM 2491 C C . ARG A 1 320 ? 8.736 -7.816 -8.824 1.00 92.50 320 ARG A C 1
ATOM 2493 O O . ARG A 1 320 ? 9.437 -6.927 -9.296 1.00 92.50 320 ARG A O 1
ATOM 2500 N N . VAL A 1 321 ? 7.504 -7.613 -8.370 1.00 95.44 321 VAL A N 1
ATOM 2501 C CA . VAL A 1 321 ? 6.820 -6.316 -8.422 1.00 95.44 321 VAL A CA 1
ATOM 2502 C C . VAL A 1 321 ? 6.209 -6.003 -7.065 1.00 95.44 321 VAL A C 1
ATOM 2504 O O . VAL A 1 321 ? 5.437 -6.792 -6.526 1.00 95.44 321 VAL A O 1
ATOM 2507 N N . PHE A 1 322 ? 6.528 -4.826 -6.538 1.00 95.62 322 PHE A N 1
ATOM 2508 C CA . PHE A 1 322 ? 5.846 -4.234 -5.395 1.00 95.62 322 PHE A CA 1
ATOM 2509 C C . PHE A 1 322 ? 5.179 -2.943 -5.844 1.00 95.62 322 PHE A C 1
ATOM 2511 O O . PHE A 1 322 ? 5.828 -2.101 -6.468 1.00 95.62 322 PHE A O 1
ATOM 2518 N N . GLY A 1 323 ? 3.901 -2.785 -5.520 1.00 95.75 323 GLY A N 1
ATOM 2519 C CA . GLY A 1 323 ? 3.134 -1.597 -5.863 1.00 95.75 323 GLY A CA 1
ATOM 2520 C C . GLY A 1 323 ? 2.497 -0.950 -4.645 1.00 95.75 323 GLY A C 1
ATOM 2521 O O . GLY A 1 323 ? 2.138 -1.619 -3.678 1.00 95.75 323 GLY A O 1
ATOM 2522 N N . VAL A 1 324 ? 2.346 0.366 -4.711 1.00 95.50 324 VAL A N 1
ATOM 2523 C CA . VAL A 1 324 ? 1.657 1.206 -3.726 1.00 95.50 324 VAL A CA 1
ATOM 2524 C C . VAL A 1 324 ? 0.652 2.083 -4.451 1.00 95.50 324 VAL A C 1
ATOM 2526 O O . VAL A 1 324 ? 0.900 2.496 -5.581 1.00 95.50 324 VAL A O 1
ATOM 2529 N N . PHE A 1 325 ? -0.491 2.352 -3.831 1.00 95.12 325 PHE A N 1
ATOM 2530 C CA . PHE A 1 325 ? -1.555 3.131 -4.458 1.00 95.12 325 PHE A CA 1
ATOM 2531 C C . PHE A 1 325 ? -2.304 4.000 -3.455 1.00 95.12 325 PHE A C 1
ATOM 2533 O O . PHE A 1 325 ? -2.391 3.689 -2.264 1.00 95.12 325 PHE A O 1
ATOM 2540 N N . SER A 1 326 ? -2.872 5.087 -3.970 1.00 94.25 326 SER A N 1
ATOM 2541 C CA . SER A 1 326 ? -3.683 6.045 -3.221 1.00 94.25 326 SER A CA 1
ATOM 2542 C C . SER A 1 326 ? -4.742 6.658 -4.127 1.00 94.25 326 SER A C 1
ATOM 2544 O O . SER A 1 326 ? -4.425 7.130 -5.219 1.00 94.25 326 SER A O 1
ATOM 2546 N N . ALA A 1 327 ? -5.986 6.697 -3.659 1.00 94.50 327 ALA A N 1
ATOM 2547 C CA . ALA A 1 327 ? -7.138 7.196 -4.399 1.00 94.50 327 ALA A CA 1
ATOM 2548 C C . ALA A 1 327 ? -8.116 7.945 -3.486 1.00 94.50 327 ALA A C 1
ATOM 2550 O O . ALA A 1 327 ? -8.143 7.728 -2.277 1.00 94.50 327 ALA A O 1
ATOM 2551 N N . LYS A 1 328 ? -8.920 8.834 -4.074 1.00 93.25 328 LYS A N 1
ATOM 2552 C CA . LYS A 1 328 ? -9.963 9.605 -3.380 1.00 93.25 328 LYS A CA 1
ATOM 2553 C C . LYS A 1 328 ? -11.320 9.416 -4.033 1.00 93.25 328 LYS A C 1
ATOM 2555 O O . LYS A 1 328 ? -11.379 9.145 -5.232 1.00 93.25 328 LYS A O 1
ATOM 2560 N N . GLU A 1 329 ? -12.381 9.600 -3.256 1.00 92.00 329 GLU A N 1
ATOM 2561 C CA . GLU A 1 329 ? -13.753 9.585 -3.761 1.00 92.00 329 GLU A CA 1
ATOM 2562 C C . GLU A 1 329 ? -13.917 10.563 -4.934 1.00 92.00 329 GLU A C 1
ATOM 2564 O O . GLU A 1 329 ? -13.446 11.709 -4.903 1.00 92.00 329 GLU A O 1
ATOM 2569 N N . THR A 1 330 ? -14.622 10.110 -5.967 1.00 89.12 330 THR A N 1
ATOM 2570 C CA . THR A 1 330 ? -15.016 10.941 -7.108 1.00 89.12 330 THR A CA 1
ATOM 2571 C C . THR A 1 330 ? -16.116 11.932 -6.721 1.00 89.12 330 THR A C 1
ATOM 2573 O O . THR A 1 330 ? -16.886 11.712 -5.785 1.00 89.12 330 THR A O 1
ATOM 2576 N N . GLU A 1 331 ? -16.247 13.023 -7.480 1.00 85.06 331 GLU A N 1
ATOM 2577 C CA . GLU A 1 331 ? -17.336 13.991 -7.272 1.00 85.06 331 GLU A CA 1
ATOM 2578 C C . GLU A 1 331 ? -18.725 13.356 -7.443 1.00 85.06 331 GLU A C 1
ATOM 2580 O O . GLU A 1 331 ? -19.675 13.742 -6.768 1.00 85.06 331 GLU A O 1
ATOM 2585 N N . GLU A 1 332 ? -18.849 12.343 -8.300 1.00 81.38 332 GLU A N 1
ATOM 2586 C CA . GLU A 1 332 ? -20.085 11.572 -8.458 1.00 81.38 332 GLU A CA 1
ATOM 2587 C C . GLU A 1 332 ? -20.458 10.821 -7.180 1.00 81.38 332 GLU A C 1
ATOM 2589 O O . GLU A 1 332 ? -21.612 10.850 -6.757 1.00 81.38 332 GLU A O 1
ATOM 2594 N N . THR A 1 333 ? -19.479 10.197 -6.525 1.00 81.56 333 THR A N 1
ATOM 2595 C CA . THR A 1 333 ? -19.689 9.510 -5.245 1.00 81.56 333 THR A CA 1
ATOM 2596 C C . THR A 1 333 ? -20.104 10.490 -4.156 1.00 81.56 333 THR A C 1
ATOM 2598 O O . THR A 1 333 ? -21.061 10.234 -3.427 1.00 81.56 333 THR A O 1
ATOM 2601 N N . LYS A 1 334 ? -19.452 11.656 -4.091 1.00 83.56 334 LYS A N 1
ATOM 2602 C CA . LYS A 1 334 ? -19.796 12.707 -3.123 1.00 83.56 334 LYS A CA 1
ATOM 2603 C C . LYS A 1 334 ? -21.240 13.183 -3.282 1.00 83.56 334 LYS A C 1
ATOM 2605 O O . LYS A 1 334 ? -21.927 13.391 -2.287 1.00 83.56 334 LYS A O 1
ATOM 2610 N N . LYS A 1 335 ? -21.727 13.293 -4.524 1.00 81.44 335 LYS A N 1
ATOM 2611 C CA . LYS A 1 335 ? -23.119 13.673 -4.826 1.00 81.44 335 LYS A CA 1
ATOM 2612 C C . LYS A 1 335 ? -24.147 12.621 -4.403 1.00 81.44 335 LYS A C 1
ATOM 2614 O O . LYS A 1 335 ? -25.272 12.995 -4.094 1.00 81.44 335 LYS A O 1
ATOM 2619 N N . LYS A 1 336 ? -23.786 11.333 -4.371 1.00 83.19 336 LYS A N 1
ATOM 2620 C CA . LYS A 1 336 ? -24.699 10.247 -3.963 1.00 83.19 336 LYS A CA 1
ATOM 2621 C C . LYS A 1 336 ? -25.051 10.270 -2.470 1.00 83.19 336 LYS A C 1
ATOM 2623 O O . LYS A 1 336 ? -26.008 9.605 -2.096 1.00 83.19 336 LYS A O 1
ATOM 2628 N N . ALA A 1 337 ? -24.302 11.008 -1.641 1.00 81.25 337 ALA A N 1
ATOM 2629 C CA . ALA A 1 337 ? -24.567 11.197 -0.210 1.00 81.25 337 ALA A CA 1
ATOM 2630 C C . ALA A 1 337 ? -24.906 9.885 0.531 1.00 81.25 337 ALA A C 1
ATOM 2632 O O . ALA A 1 337 ? -25.946 9.765 1.178 1.00 81.25 337 ALA A O 1
ATOM 2633 N N . LEU A 1 338 ? -24.029 8.882 0.409 1.00 86.50 338 LEU A N 1
ATOM 2634 C CA . LEU A 1 338 ? -24.221 7.579 1.048 1.00 86.50 338 LEU A CA 1
ATOM 2635 C C . LEU A 1 338 ? -24.364 7.726 2.573 1.00 86.50 338 LEU A C 1
ATOM 2637 O O . LEU A 1 338 ? -23.601 8.470 3.192 1.00 86.50 338 LEU A O 1
ATOM 2641 N N . SER A 1 339 ? -25.303 6.988 3.174 1.00 88.62 339 SER A N 1
ATOM 2642 C CA . SER A 1 339 ? -25.471 6.945 4.633 1.00 88.62 339 SER A CA 1
ATOM 2643 C C . SER A 1 339 ? -24.238 6.328 5.288 1.00 88.62 339 SER A C 1
ATOM 2645 O O . SER A 1 339 ? -23.813 5.240 4.887 1.00 88.62 339 SER A O 1
ATOM 2647 N N . LYS A 1 340 ? -23.670 7.018 6.281 1.00 90.00 340 LYS A N 1
ATOM 2648 C CA . LYS A 1 340 ? -22.427 6.624 6.953 1.00 90.00 340 LYS A CA 1
ATOM 2649 C C . LYS A 1 340 ? -22.673 6.362 8.433 1.00 90.00 340 LYS A C 1
ATOM 2651 O O . LYS A 1 340 ? -23.381 7.124 9.085 1.00 90.00 340 LYS A O 1
ATOM 2656 N N . GLU A 1 341 ? -22.031 5.327 8.959 1.00 88.00 341 GLU A N 1
ATOM 2657 C CA . GLU A 1 341 ? -22.081 4.970 10.377 1.00 88.00 341 GLU A CA 1
ATOM 2658 C C . GLU A 1 341 ? -20.671 4.804 10.940 1.00 88.00 341 GLU A C 1
ATOM 2660 O O . GLU A 1 341 ? -19.725 4.450 10.228 1.00 88.00 341 GLU A O 1
ATOM 2665 N N . THR A 1 342 ? -20.521 5.083 12.234 1.00 87.00 342 THR A N 1
ATOM 2666 C CA . THR A 1 342 ? -19.263 4.872 12.952 1.00 87.00 342 THR A CA 1
ATOM 2667 C C . THR A 1 342 ? -19.100 3.386 13.238 1.00 87.00 342 THR A C 1
ATOM 2669 O O . THR A 1 342 ? -19.761 2.845 14.119 1.00 87.00 342 THR A O 1
ATOM 2672 N N . LEU A 1 343 ? -18.199 2.730 12.508 1.00 83.75 343 LEU A N 1
ATOM 2673 C CA . LEU A 1 343 ? -17.941 1.292 12.649 1.00 83.75 343 LEU A CA 1
ATOM 2674 C C . LEU A 1 343 ? -16.789 0.989 13.614 1.00 83.75 343 LEU A C 1
ATOM 2676 O O . LEU A 1 343 ? -16.560 -0.161 13.984 1.00 83.75 343 LEU A O 1
ATOM 2680 N N . ILE A 1 344 ? -16.020 2.007 14.000 1.00 84.25 344 ILE A N 1
ATOM 2681 C CA . ILE A 1 344 ? -14.803 1.842 14.793 1.00 84.25 344 ILE A CA 1
ATOM 2682 C C . ILE A 1 344 ? -14.738 2.944 15.833 1.00 84.25 344 ILE A C 1
ATOM 2684 O O . ILE A 1 344 ? -14.829 4.123 15.494 1.00 84.25 344 ILE A O 1
ATOM 2688 N N . ASP A 1 345 ? -14.511 2.554 17.083 1.00 81.00 345 ASP A N 1
ATOM 2689 C CA . ASP A 1 345 ? -14.298 3.496 18.175 1.00 81.00 345 ASP A CA 1
ATOM 2690 C C . ASP A 1 345 ? -13.065 3.098 18.984 1.00 81.00 345 ASP A C 1
ATOM 2692 O O . ASP A 1 345 ? -12.897 1.945 19.376 1.00 81.00 345 ASP A O 1
ATOM 2696 N N . GLY A 1 346 ? -12.179 4.058 19.209 1.00 82.56 346 GLY A N 1
ATOM 2697 C CA . GLY A 1 346 ? -10.960 3.885 19.978 1.00 82.56 346 GLY A CA 1
ATOM 2698 C C . GLY A 1 346 ? -10.830 5.047 20.944 1.00 82.56 346 GLY A C 1
ATOM 2699 O O . GLY A 1 346 ? -10.640 6.180 20.512 1.00 82.56 346 GLY A O 1
ATOM 2700 N N . LYS A 1 347 ? -10.914 4.779 22.247 1.00 85.50 347 LYS A N 1
ATOM 2701 C CA . LYS A 1 347 ? -10.845 5.806 23.292 1.00 85.50 347 LYS A CA 1
ATOM 2702 C C . LYS A 1 347 ? -9.655 5.569 24.201 1.00 85.50 347 LYS A C 1
ATOM 2704 O O . LYS A 1 347 ? -9.470 4.464 24.710 1.00 85.50 347 LYS A O 1
ATOM 2709 N N . LEU A 1 348 ? -8.895 6.628 24.457 1.00 83.62 348 LEU A N 1
ATOM 2710 C CA . LEU A 1 348 ? -7.811 6.662 25.427 1.00 83.62 348 LEU A CA 1
ATOM 2711 C C . LEU A 1 348 ? -8.135 7.652 26.536 1.00 83.62 348 LEU A C 1
ATOM 2713 O O . LEU A 1 348 ? -8.159 8.859 26.317 1.00 83.62 348 LEU A O 1
ATOM 2717 N N . THR A 1 349 ? -8.307 7.150 27.750 1.00 80.81 349 THR A N 1
ATOM 2718 C CA . THR A 1 349 ? -8.465 7.986 28.937 1.00 80.81 349 THR A CA 1
ATOM 2719 C C . THR A 1 349 ? -7.143 8.061 29.683 1.00 80.81 349 THR A C 1
ATOM 2721 O O . THR A 1 349 ? -6.644 7.066 30.216 1.00 80.81 349 THR A O 1
ATOM 2724 N N . THR A 1 350 ? -6.576 9.262 29.748 1.00 77.94 350 THR A N 1
ATOM 2725 C CA . THR A 1 350 ? -5.393 9.569 30.555 1.00 77.94 350 THR A CA 1
ATOM 2726 C C . THR A 1 350 ? -5.810 10.259 31.843 1.00 77.94 350 THR A C 1
ATOM 2728 O O . THR A 1 350 ? -6.733 11.075 31.855 1.00 77.94 350 THR A O 1
ATOM 2731 N N . PHE A 1 351 ? -5.114 9.959 32.936 1.00 73.81 351 PHE A N 1
ATOM 2732 C CA . PHE A 1 351 ? -5.292 10.691 34.184 1.00 73.81 351 PHE A CA 1
ATOM 2733 C C . PHE A 1 351 ? -3.981 11.299 34.658 1.00 73.81 351 PHE A C 1
ATOM 2735 O O . PHE A 1 351 ? -2.919 10.670 34.619 1.00 73.81 351 PHE A O 1
ATOM 2742 N N . LYS A 1 352 ? -4.060 12.540 35.138 1.00 62.09 352 LYS A N 1
ATOM 2743 C CA . LYS A 1 352 ? -2.948 13.211 35.811 1.00 62.09 352 LYS A CA 1
ATOM 2744 C C . LYS A 1 352 ? -3.223 13.213 37.305 1.00 62.09 352 LYS A C 1
ATOM 2746 O O . LYS A 1 352 ? -4.186 13.813 37.762 1.00 62.09 352 LYS A O 1
ATOM 2751 N N . THR A 1 353 ? -2.351 12.588 38.091 1.00 53.38 353 THR A N 1
ATOM 2752 C CA . THR A 1 353 ? -2.349 12.828 39.537 1.00 53.38 353 THR A CA 1
ATOM 2753 C C . THR A 1 353 ? -1.625 14.147 39.793 1.00 53.38 353 THR A C 1
ATOM 2755 O O . THR A 1 353 ? -0.391 14.189 39.754 1.00 53.38 353 THR A O 1
ATOM 2758 N N . THR A 1 354 ? -2.355 15.233 40.030 1.00 48.81 354 THR A N 1
ATOM 2759 C CA . THR A 1 354 ? -1.770 16.443 40.615 1.00 48.81 354 THR A CA 1
ATOM 2760 C C . THR A 1 354 ? -1.321 16.104 42.037 1.00 48.81 354 THR A C 1
ATOM 2762 O O . THR A 1 354 ? -2.082 15.588 42.854 1.00 48.81 354 THR A O 1
ATOM 2765 N N . ASN A 1 355 ? -0.039 16.313 42.342 1.00 45.59 355 ASN A N 1
ATOM 2766 C CA . ASN A 1 355 ? 0.424 16.194 43.720 1.00 45.59 355 ASN A CA 1
ATOM 2767 C C . ASN A 1 355 ? -0.171 17.371 44.500 1.00 45.59 355 ASN A C 1
ATOM 2769 O O . ASN A 1 355 ? 0.216 18.511 44.256 1.00 45.59 355 ASN A O 1
ATOM 2773 N N . ALA A 1 356 ? -1.061 17.101 45.455 1.00 41.44 356 ALA A N 1
ATOM 2774 C CA . ALA A 1 356 ? -1.414 18.045 46.511 1.00 41.44 356 ALA A CA 1
ATOM 2775 C C . ALA A 1 356 ? -0.180 18.270 47.404 1.00 41.44 356 ALA A C 1
ATOM 2777 O O . ALA A 1 356 ? 0.006 17.644 48.445 1.00 41.44 356 ALA A O 1
ATOM 2778 N N . THR A 1 357 ? 0.771 19.068 46.929 1.00 43.88 357 THR A N 1
ATOM 2779 C CA . THR A 1 357 ? 1.933 19.509 47.707 1.00 43.88 357 THR A CA 1
ATOM 2780 C C . THR A 1 357 ? 2.360 20.887 47.216 1.00 43.88 357 THR A C 1
ATOM 2782 O O . THR A 1 357 ? 3.468 21.077 46.729 1.00 43.88 357 THR A O 1
ATOM 2785 N N . ALA A 1 358 ? 1.441 21.843 47.303 1.00 38.88 358 ALA A N 1
ATOM 2786 C CA . ALA A 1 358 ? 1.735 23.264 47.183 1.00 38.88 358 ALA A CA 1
ATOM 2787 C C . ALA A 1 358 ? 0.693 24.046 47.992 1.00 38.88 358 ALA A C 1
ATOM 2789 O O . ALA A 1 358 ? -0.264 24.564 47.437 1.00 38.88 358 ALA A O 1
ATOM 2790 N N . SER A 1 359 ? 0.839 24.002 49.318 1.00 34.78 359 SER A N 1
ATOM 2791 C CA . SER A 1 359 ? 0.579 25.094 50.271 1.00 34.78 359 SER A CA 1
ATOM 2792 C C . SER A 1 359 ? 0.368 24.486 51.661 1.00 34.78 359 SER A C 1
ATOM 2794 O O . SER A 1 359 ? -0.744 24.212 52.095 1.00 34.78 359 SER A O 1
ATOM 2796 N N . THR A 1 360 ? 1.470 24.216 52.354 1.00 30.62 360 THR A N 1
ATOM 2797 C CA . THR A 1 360 ? 1.482 24.199 53.821 1.00 30.62 360 THR A CA 1
ATOM 2798 C C . THR A 1 360 ? 2.488 25.249 54.249 1.00 30.62 360 THR A C 1
ATOM 2800 O O . THR A 1 360 ? 3.569 24.931 54.743 1.00 30.62 360 THR A O 1
ATOM 2803 N N . THR A 1 361 ? 2.150 26.508 53.993 1.00 31.09 361 THR A N 1
ATOM 2804 C CA . THR A 1 361 ? 2.621 27.587 54.852 1.00 31.09 361 THR A CA 1
ATOM 2805 C C . THR A 1 361 ? 1.606 27.644 55.982 1.00 31.09 361 THR A C 1
ATOM 2807 O O . THR A 1 361 ? 0.462 28.026 55.766 1.00 31.09 361 THR A O 1
ATOM 2810 N N . THR A 1 362 ? 2.011 27.083 57.121 1.00 29.59 362 THR A N 1
ATOM 2811 C CA . THR A 1 362 ? 1.558 27.414 58.479 1.00 29.59 362 THR A CA 1
ATOM 2812 C C . THR A 1 362 ? 0.218 28.144 58.580 1.00 29.59 362 THR A C 1
ATOM 2814 O O . THR A 1 362 ? 0.162 29.343 58.335 1.00 29.59 362 THR A O 1
ATOM 2817 N N . ASN A 1 363 ? -0.816 27.442 59.042 1.00 31.69 363 ASN A N 1
ATOM 2818 C CA . ASN A 1 363 ? -1.595 27.894 60.190 1.00 31.69 363 ASN A CA 1
ATOM 2819 C C . ASN A 1 363 ? -2.292 26.701 60.847 1.00 31.69 363 ASN A C 1
ATOM 2821 O O . ASN A 1 363 ? -2.775 25.776 60.200 1.00 31.69 363 ASN A O 1
ATOM 2825 N N . THR A 1 364 ? -2.203 26.717 62.166 1.00 35.09 364 THR A N 1
ATOM 2826 C CA . THR A 1 364 ? -2.614 25.709 63.131 1.00 35.09 364 THR A CA 1
ATOM 2827 C C . THR A 1 364 ? -4.137 25.557 63.179 1.00 35.09 364 THR A C 1
ATOM 2829 O O . THR A 1 364 ? -4.852 26.543 63.039 1.00 35.09 364 THR A O 1
ATOM 2832 N N . ALA A 1 365 ? -4.571 24.339 63.520 1.00 31.02 365 ALA A N 1
ATOM 2833 C CA . ALA A 1 365 ? -5.861 23.952 64.104 1.00 31.02 365 ALA A CA 1
ATOM 2834 C C . ALA A 1 365 ? -6.945 23.338 63.191 1.00 31.02 365 ALA A C 1
ATOM 2836 O O . ALA A 1 365 ? -7.275 23.833 62.120 1.00 31.02 365 ALA A O 1
ATOM 2837 N N . ALA A 1 366 ? -7.536 22.294 63.784 1.00 30.19 366 ALA A N 1
ATOM 2838 C CA . ALA A 1 366 ? -8.818 21.643 63.536 1.00 30.19 366 ALA A CA 1
ATOM 2839 C C . ALA A 1 366 ? -8.905 20.551 62.455 1.00 30.19 366 ALA A C 1
ATOM 2841 O O . ALA A 1 366 ? -8.672 20.747 61.264 1.00 30.19 366 ALA A O 1
ATOM 2842 N N . ASP A 1 367 ? -9.316 19.383 62.950 1.00 41.00 367 ASP A N 1
ATOM 2843 C CA . ASP A 1 367 ? -9.810 18.217 62.239 1.00 41.00 367 ASP A CA 1
ATOM 2844 C C . ASP A 1 367 ? -10.778 18.585 61.109 1.00 41.00 367 ASP A C 1
ATOM 2846 O O . ASP A 1 367 ? -11.897 19.037 61.336 1.00 41.00 367 ASP A O 1
ATOM 2850 N N . ALA A 1 368 ? -10.376 18.311 59.871 1.00 30.67 368 ALA A N 1
ATOM 2851 C CA . ALA A 1 368 ? -11.294 18.248 58.746 1.00 30.67 368 ALA A CA 1
ATOM 2852 C C . ALA A 1 368 ? -10.862 17.111 57.822 1.00 30.67 368 ALA A C 1
ATOM 2854 O O . ALA A 1 368 ? -9.916 17.218 57.037 1.00 30.67 368 ALA A O 1
ATOM 2855 N N . LYS A 1 369 ? -11.589 16.000 57.941 1.00 43.19 369 LYS A N 1
ATOM 2856 C CA . LYS A 1 369 ? -11.630 14.881 57.002 1.00 43.19 369 LYS A CA 1
ATOM 2857 C C . LYS A 1 369 ? -12.084 15.435 55.645 1.00 43.19 369 LYS A C 1
ATOM 2859 O O . LYS A 1 369 ? -13.269 15.490 55.350 1.00 43.19 369 LYS A O 1
ATOM 2864 N N . THR A 1 370 ? -11.146 15.950 54.858 1.00 30.77 370 THR A N 1
ATOM 2865 C CA . THR A 1 370 ? -11.416 16.440 53.508 1.00 30.77 370 THR A CA 1
ATOM 2866 C C . THR A 1 370 ? -11.285 15.259 52.567 1.00 30.77 370 THR A C 1
ATOM 2868 O O . THR A 1 370 ? -10.189 14.882 52.151 1.00 30.77 370 THR A O 1
ATOM 2871 N N . ASP A 1 371 ? -12.429 14.644 52.266 1.00 37.59 371 ASP A N 1
ATOM 2872 C CA . ASP A 1 371 ? -12.577 13.812 51.082 1.00 37.59 371 ASP A CA 1
ATOM 2873 C C . ASP A 1 371 ? -12.020 14.607 49.904 1.00 37.59 371 ASP A C 1
ATOM 2875 O O . ASP A 1 371 ? -12.493 15.700 49.582 1.00 37.59 371 ASP A O 1
ATOM 2879 N N . ALA A 1 372 ? -10.942 14.092 49.312 1.00 39.06 372 ALA A N 1
ATOM 2880 C CA . ALA A 1 372 ? -10.373 14.649 48.104 1.00 39.06 372 ALA A CA 1
ATOM 2881 C C . ALA A 1 372 ? -11.466 14.587 47.037 1.00 39.06 372 ALA A C 1
ATOM 2883 O O . ALA A 1 372 ? -11.693 13.539 46.436 1.00 39.06 3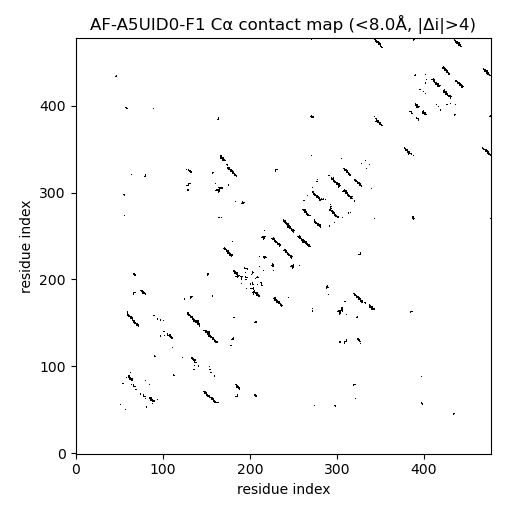72 ALA A O 1
ATOM 2884 N N . LYS A 1 373 ? -12.173 15.705 46.846 1.00 41.78 373 LYS A N 1
ATOM 2885 C CA . LYS A 1 373 ? -13.148 15.890 45.780 1.00 41.78 373 LYS A CA 1
ATOM 2886 C C . LYS A 1 373 ? -12.377 15.670 44.483 1.00 41.78 373 LYS A C 1
ATOM 2888 O O . LYS A 1 373 ? -11.597 16.515 44.048 1.00 41.78 373 LYS A O 1
ATOM 2893 N N . THR A 1 374 ? -12.489 14.467 43.933 1.00 40.22 374 THR A N 1
ATOM 2894 C CA . THR A 1 374 ? -11.943 14.099 42.634 1.00 40.22 374 THR A CA 1
ATOM 2895 C C . THR A 1 374 ? -12.629 14.987 41.614 1.00 40.22 374 THR A C 1
ATOM 2897 O O . THR A 1 374 ? -13.735 14.688 41.172 1.00 40.22 374 THR A O 1
ATOM 2900 N N . ASN A 1 375 ? -12.010 16.120 41.287 1.00 44.47 375 ASN A N 1
ATOM 2901 C CA . ASN A 1 375 ? -12.472 16.956 40.193 1.00 44.47 375 ASN A CA 1
ATOM 2902 C C . ASN A 1 375 ? -12.503 16.087 38.930 1.00 44.47 375 ASN A C 1
ATOM 2904 O O . ASN A 1 375 ? -11.492 15.468 38.577 1.00 44.47 375 ASN A O 1
ATOM 2908 N N . ALA A 1 376 ? -13.660 16.049 38.266 1.00 49.97 376 ALA A N 1
ATOM 2909 C CA . ALA A 1 376 ? -13.858 15.397 36.972 1.00 49.97 376 ALA A CA 1
ATOM 2910 C C . ALA A 1 376 ? -12.868 15.905 35.899 1.00 49.97 376 ALA A C 1
ATOM 2912 O O . ALA A 1 376 ? -12.601 15.211 34.926 1.00 49.97 376 ALA A O 1
ATOM 2913 N N . GLU A 1 377 ? -12.239 17.062 36.129 1.00 53.69 377 GLU A N 1
ATOM 2914 C CA . GLU A 1 377 ? -11.193 17.668 35.294 1.00 53.69 377 GLU A CA 1
ATOM 2915 C C . GLU A 1 377 ? -9.860 16.892 35.245 1.00 53.69 377 GLU A C 1
ATOM 2917 O O . GLU A 1 377 ? -8.980 17.226 34.454 1.00 53.69 377 GLU A O 1
ATOM 2922 N N . ASN A 1 378 ? -9.669 15.853 36.068 1.00 66.31 378 ASN A N 1
ATOM 2923 C CA . ASN A 1 378 ? -8.412 15.089 36.096 1.00 66.31 378 ASN A CA 1
ATOM 2924 C C . ASN A 1 378 ? -8.330 13.955 35.058 1.00 66.31 378 ASN A C 1
ATOM 2926 O O . ASN A 1 378 ? -7.267 13.337 34.924 1.00 66.31 378 ASN A O 1
ATOM 2930 N N . PHE A 1 379 ? -9.422 13.679 34.340 1.00 74.19 379 PHE A N 1
ATOM 2931 C CA . PHE A 1 379 ? -9.496 12.656 33.301 1.00 74.19 379 PHE A CA 1
ATOM 2932 C C . PHE A 1 379 ? -9.656 13.320 31.937 1.00 74.19 379 PHE A C 1
ATOM 2934 O O . PHE A 1 379 ? -10.619 14.044 31.700 1.00 74.19 379 PHE A O 1
ATOM 2941 N N . LYS A 1 380 ? -8.714 13.062 31.028 1.00 81.38 380 LYS A N 1
ATOM 2942 C CA . LYS A 1 380 ? -8.805 13.496 29.634 1.00 81.38 380 LYS A CA 1
ATOM 2943 C C . LYS A 1 380 ? -8.995 12.268 28.758 1.00 81.38 380 LYS A C 1
ATOM 2945 O O . LYS A 1 380 ? -8.101 11.421 28.708 1.00 81.38 380 LYS A O 1
ATOM 2950 N N . THR A 1 381 ? -10.143 12.186 28.095 1.00 83.69 381 THR A N 1
ATOM 2951 C CA . THR A 1 381 ? -10.423 11.162 27.085 1.00 83.69 381 THR A CA 1
ATOM 2952 C C . THR A 1 381 ? -10.160 11.737 25.702 1.00 83.69 381 THR A C 1
ATOM 2954 O O . THR A 1 381 ? -10.616 12.835 25.391 1.00 83.69 381 THR A O 1
ATOM 2957 N N . GLU A 1 382 ? -9.402 11.006 24.895 1.00 85.31 382 GLU A N 1
ATOM 2958 C CA . GLU A 1 382 ? -9.056 11.354 23.520 1.00 85.31 382 GLU A CA 1
ATOM 2959 C C . GLU A 1 382 ? -9.372 10.180 22.595 1.00 85.31 382 GLU A C 1
ATOM 2961 O O . GLU A 1 382 ? -9.285 9.016 22.999 1.00 85.31 382 GLU A O 1
ATOM 2966 N N . ASP A 1 383 ? -9.706 10.494 21.349 1.00 84.00 383 ASP A N 1
ATOM 2967 C CA . ASP A 1 383 ? -9.888 9.490 20.310 1.00 84.00 383 ASP A CA 1
ATOM 2968 C C . ASP A 1 383 ? -8.524 9.017 19.815 1.00 84.00 383 ASP A C 1
ATOM 2970 O O . ASP A 1 383 ? -7.624 9.822 19.557 1.00 84.00 383 ASP A O 1
ATOM 2974 N N . ILE A 1 384 ? -8.373 7.704 19.671 1.00 83.56 384 ILE A N 1
ATOM 2975 C CA . ILE A 1 384 ? -7.167 7.094 19.118 1.00 83.56 384 ILE A CA 1
ATOM 2976 C C . ILE A 1 384 ? -7.457 6.419 17.778 1.00 83.56 384 ILE A C 1
ATOM 2978 O O . ILE A 1 384 ? -8.540 5.864 17.577 1.00 83.56 384 ILE A O 1
ATOM 2982 N N . PRO A 1 385 ? -6.486 6.421 16.849 1.00 82.25 385 PRO A N 1
ATOM 2983 C CA . PRO A 1 385 ? -6.638 5.706 15.594 1.00 82.25 385 PRO A CA 1
ATOM 2984 C C . PRO A 1 385 ? -6.730 4.196 15.841 1.00 82.25 385 PRO A C 1
ATOM 2986 O O . PRO A 1 385 ? -6.074 3.647 16.729 1.00 82.25 385 PRO A O 1
ATOM 2989 N N . SER A 1 386 ? -7.507 3.518 15.001 1.00 85.00 386 SER A N 1
ATOM 2990 C CA . SER A 1 386 ? -7.679 2.067 15.016 1.00 85.00 386 SER A CA 1
ATOM 2991 C C . SER A 1 386 ? -7.806 1.550 13.585 1.00 85.00 386 SER A C 1
ATOM 2993 O O . SER A 1 386 ? -8.389 2.206 12.722 1.00 85.00 386 SER A O 1
ATOM 2995 N N . PHE A 1 387 ? -7.273 0.357 13.330 1.00 84.25 387 PHE A N 1
ATOM 2996 C CA . PHE A 1 387 ? -7.430 -0.346 12.052 1.00 84.25 387 PHE A CA 1
ATOM 2997 C C . PHE A 1 387 ? -8.683 -1.228 12.005 1.00 84.25 387 PHE A C 1
ATOM 2999 O O . PHE A 1 387 ? -8.740 -2.158 11.208 1.00 84.25 387 PHE A O 1
ATOM 3006 N N . GLY A 1 388 ? -9.653 -1.017 12.901 1.00 79.38 388 GLY A N 1
ATOM 3007 C CA . GLY A 1 388 ? -10.851 -1.864 12.946 1.00 79.38 388 GLY A CA 1
ATOM 3008 C C . GLY A 1 388 ? -10.550 -3.315 13.341 1.00 79.38 388 GLY A C 1
ATOM 3009 O O . GLY A 1 388 ? -11.333 -4.234 13.104 1.00 79.38 388 GLY A O 1
ATOM 3010 N N . GLU A 1 389 ? -9.387 -3.548 13.947 1.00 81.00 389 GLU A N 1
ATOM 3011 C CA . GLU A 1 389 ? -9.015 -4.827 14.534 1.00 81.00 389 GLU A CA 1
ATOM 3012 C C . GLU A 1 389 ? -8.836 -4.622 16.027 1.00 81.00 389 GLU A C 1
ATOM 3014 O O . GLU A 1 389 ? -7.809 -4.118 16.474 1.00 81.00 389 GLU A O 1
ATOM 3019 N N . ALA A 1 390 ? -9.856 -5.007 16.797 1.00 81.00 390 ALA A N 1
ATOM 3020 C CA . ALA A 1 390 ? -9.871 -4.826 18.246 1.00 81.00 390 ALA A CA 1
ATOM 3021 C C . ALA A 1 390 ? -8.677 -5.499 18.941 1.00 81.00 390 ALA A C 1
ATOM 3023 O O . ALA A 1 390 ? -8.261 -5.051 20.002 1.00 81.00 390 ALA A O 1
ATOM 3024 N N . ASP A 1 391 ? -8.089 -6.531 18.330 1.00 80.31 391 ASP A N 1
ATOM 3025 C CA . ASP A 1 391 ? -6.909 -7.232 18.837 1.00 80.31 391 ASP A CA 1
ATOM 3026 C C . ASP A 1 391 ? -5.598 -6.427 18.732 1.00 80.31 391 ASP A C 1
ATOM 3028 O O . ASP A 1 391 ? -4.588 -6.858 19.292 1.00 80.31 391 ASP A O 1
ATOM 3032 N N . TYR A 1 392 ? -5.585 -5.265 18.065 1.00 82.00 392 TYR A N 1
ATOM 3033 C CA . TYR A 1 392 ? -4.387 -4.442 17.880 1.00 82.00 392 TYR A CA 1
ATOM 3034 C C . TYR A 1 392 ? -4.579 -3.008 18.381 1.00 82.00 392 TYR A C 1
ATOM 3036 O O . TYR A 1 392 ? -5.531 -2.320 18.025 1.00 82.00 392 TYR A O 1
ATOM 3044 N N . LEU A 1 393 ? -3.604 -2.519 19.149 1.00 84.75 393 LEU A N 1
ATOM 3045 C CA . LEU A 1 393 ? -3.511 -1.127 19.595 1.00 84.75 393 LEU A CA 1
ATOM 3046 C C . LEU A 1 393 ? -2.425 -0.379 18.825 1.00 84.75 393 LEU A C 1
ATOM 3048 O O . LEU A 1 393 ? -1.304 -0.864 18.716 1.00 84.75 393 LEU A O 1
ATOM 3052 N N . LEU A 1 394 ? -2.709 0.844 18.374 1.00 80.69 394 LEU A N 1
ATOM 3053 C CA . LEU A 1 394 ? -1.707 1.707 17.750 1.00 80.69 394 LEU A CA 1
ATOM 3054 C C . LEU A 1 394 ? -0.958 2.567 18.770 1.00 80.69 394 LEU A C 1
ATOM 3056 O O . LEU A 1 394 ? -1.512 3.510 19.328 1.00 80.69 394 LEU A O 1
ATOM 3060 N N . ILE A 1 395 ? 0.333 2.281 18.963 1.00 78.06 395 ILE A N 1
ATOM 3061 C CA . ILE A 1 395 ? 1.263 3.125 19.731 1.00 78.06 395 ILE A CA 1
ATOM 3062 C C . ILE A 1 395 ? 2.294 3.702 18.763 1.00 78.06 395 ILE A C 1
ATOM 3064 O O . ILE A 1 395 ? 2.956 2.949 18.055 1.00 78.06 395 ILE A O 1
ATOM 3068 N N . ASP A 1 396 ? 2.426 5.030 18.703 1.00 71.56 396 ASP A N 1
ATOM 3069 C CA . ASP A 1 396 ? 3.315 5.735 17.762 1.00 71.56 396 ASP A CA 1
ATOM 3070 C C . ASP A 1 396 ? 3.170 5.244 16.303 1.00 71.56 396 ASP A C 1
ATOM 3072 O O . ASP A 1 396 ? 4.144 5.183 15.557 1.00 71.56 396 ASP A O 1
ATOM 3076 N N . LYS A 1 397 ? 1.934 4.910 15.892 1.00 71.12 397 LYS A N 1
ATOM 3077 C CA . LYS A 1 397 ? 1.561 4.375 14.564 1.00 71.12 397 LYS A CA 1
ATOM 3078 C C . LYS A 1 397 ? 1.930 2.899 14.308 1.00 71.12 397 LYS A C 1
ATOM 3080 O O . LYS A 1 397 ? 1.686 2.411 13.204 1.00 71.12 397 LYS A O 1
ATOM 3085 N N . TYR A 1 398 ? 2.449 2.180 15.305 1.00 73.19 398 TYR A N 1
ATOM 3086 C CA . TYR A 1 398 ? 2.755 0.747 15.223 1.00 73.19 398 TYR A CA 1
ATOM 3087 C C . TYR A 1 398 ? 1.630 -0.107 15.823 1.00 73.19 398 TYR A C 1
ATOM 3089 O O . TYR A 1 398 ? 1.212 0.179 16.948 1.00 73.19 398 TYR A O 1
ATOM 3097 N N . PRO A 1 399 ? 1.163 -1.163 15.129 1.00 78.38 399 PRO A N 1
ATOM 3098 C CA . PRO A 1 399 ? 0.199 -2.112 15.677 1.00 78.38 399 PRO A CA 1
ATOM 3099 C C . PRO A 1 399 ? 0.856 -2.995 16.738 1.00 78.38 399 PRO A C 1
ATOM 3101 O O . PRO A 1 399 ? 1.821 -3.713 16.480 1.00 78.38 399 PRO A O 1
ATOM 3104 N N . ILE A 1 400 ? 0.315 -2.941 17.947 1.00 80.31 400 ILE A N 1
ATOM 3105 C CA . ILE A 1 400 ? 0.731 -3.737 19.093 1.00 80.31 400 ILE A CA 1
ATOM 3106 C C . ILE A 1 400 ? -0.338 -4.798 19.343 1.00 80.31 400 ILE A C 1
ATOM 3108 O O . ILE A 1 400 ? -1.472 -4.426 19.652 1.00 80.31 400 ILE A O 1
ATOM 3112 N N . PRO A 1 401 ? -0.011 -6.097 19.218 1.00 80.38 401 PRO A N 1
ATOM 3113 C CA . PRO A 1 401 ? -0.968 -7.153 19.509 1.00 80.38 401 PRO A CA 1
ATOM 3114 C C . PRO A 1 401 ? -1.328 -7.115 20.994 1.00 80.38 401 PRO A C 1
ATOM 3116 O O . PRO A 1 401 ? -0.453 -7.144 21.862 1.00 80.38 401 PRO A O 1
ATOM 3119 N N . LEU A 1 402 ? -2.624 -7.035 21.285 1.00 80.75 402 LEU A N 1
ATOM 3120 C CA . LEU A 1 402 ? -3.149 -6.998 22.644 1.00 80.75 402 LEU A CA 1
ATOM 3121 C C . LEU A 1 402 ? -3.204 -8.390 23.264 1.00 80.75 402 LEU A C 1
ATOM 3123 O O . LEU A 1 402 ? -3.010 -8.524 24.466 1.00 80.75 402 LEU A O 1
ATOM 3127 N N . LEU A 1 403 ? -3.424 -9.431 22.466 1.00 72.12 403 LEU A N 1
ATOM 3128 C CA . LEU A 1 403 ? -3.395 -10.819 22.914 1.00 72.12 403 LEU A CA 1
ATOM 3129 C C . LEU A 1 403 ? -2.215 -11.562 22.275 1.00 72.12 403 LEU A C 1
ATOM 3131 O O . LEU A 1 403 ? -1.814 -11.235 21.157 1.00 72.12 403 LEU A O 1
ATOM 3135 N N . PRO A 1 404 ? -1.635 -12.560 22.963 1.00 66.06 404 PRO A N 1
ATOM 3136 C CA . PRO A 1 404 ? -0.621 -13.408 22.355 1.00 66.06 404 PRO A CA 1
ATOM 3137 C C . PRO A 1 404 ? -1.199 -14.161 21.146 1.00 66.06 404 PRO A C 1
ATOM 3139 O O . PRO A 1 404 ? -2.313 -14.677 21.192 1.00 66.06 404 PRO A O 1
ATOM 3142 N N . GLU A 1 405 ? -0.416 -14.258 20.067 1.00 57.88 405 GLU A N 1
ATOM 3143 C CA . GLU A 1 405 ? -0.782 -15.024 18.859 1.00 57.88 405 GLU A CA 1
ATOM 3144 C C . GLU A 1 405 ? -0.886 -16.533 19.131 1.00 57.88 405 GLU A C 1
ATOM 3146 O O . GLU A 1 405 ? -1.568 -17.264 18.416 1.00 57.88 405 GLU A O 1
ATOM 3151 N N . LYS A 1 406 ? -0.214 -17.013 20.183 1.00 58.31 406 LYS A N 1
ATOM 3152 C CA . LYS A 1 406 ? -0.338 -18.392 20.660 1.00 58.31 406 LYS A CA 1
ATOM 3153 C C . LYS A 1 406 ? -1.515 -18.482 21.620 1.00 58.31 406 LYS A C 1
ATOM 3155 O O . LYS A 1 406 ? -1.644 -17.625 22.487 1.00 58.31 406 LYS A O 1
ATOM 3160 N N . ASN A 1 407 ? -2.305 -19.550 21.493 1.00 53.81 407 ASN A N 1
ATOM 3161 C CA . ASN A 1 407 ? -3.402 -19.906 22.397 1.00 53.81 407 ASN A CA 1
ATOM 3162 C C . ASN A 1 407 ? -2.884 -20.119 23.828 1.00 53.81 407 ASN A C 1
ATOM 3164 O O . ASN A 1 407 ? -2.687 -21.250 24.270 1.00 53.81 407 ASN A O 1
ATOM 3168 N N . THR A 1 408 ? -2.629 -19.039 24.556 1.00 56.53 408 THR A N 1
ATOM 3169 C CA . THR A 1 408 ? -2.616 -19.090 26.007 1.00 56.53 408 THR A CA 1
ATOM 3170 C C . THR A 1 408 ? -4.067 -18.914 26.428 1.00 56.53 408 THR A C 1
ATOM 3172 O O . THR A 1 408 ? -4.747 -17.989 25.987 1.00 56.53 408 THR A O 1
ATOM 3175 N N . ASN A 1 409 ? -4.582 -19.835 27.242 1.00 60.91 409 ASN A N 1
ATOM 3176 C CA . ASN A 1 409 ? -5.948 -19.768 27.778 1.00 60.91 409 ASN A CA 1
ATOM 3177 C C . ASN A 1 409 ? -6.089 -18.653 28.836 1.00 60.91 409 ASN A C 1
ATOM 3179 O O . ASN A 1 409 ? -6.934 -18.730 29.726 1.00 60.91 409 ASN A O 1
ATOM 3183 N N . ASP A 1 410 ? -5.236 -17.632 28.769 1.00 69.38 410 ASP A N 1
ATOM 3184 C CA . ASP A 1 410 ? -5.181 -16.560 29.740 1.00 69.38 410 ASP A CA 1
ATOM 3185 C C . ASP A 1 410 ? -6.320 -15.584 29.459 1.00 69.38 410 ASP A C 1
ATOM 3187 O O . ASP A 1 410 ? -6.470 -15.055 28.357 1.00 69.38 410 ASP A O 1
ATOM 3191 N N . PHE A 1 411 ? -7.137 -15.339 30.481 1.00 78.75 411 PHE A N 1
ATOM 3192 C CA . PHE A 1 411 ? -8.269 -14.419 30.394 1.00 78.75 411 PHE A CA 1
ATOM 3193 C C . PHE A 1 411 ? -7.828 -12.965 30.148 1.00 78.75 411 PHE A C 1
ATOM 3195 O O . PHE A 1 411 ? -8.492 -12.226 29.421 1.00 78.75 411 PHE A O 1
ATOM 3202 N N . ILE A 1 412 ? -6.686 -12.580 30.728 1.00 82.62 412 ILE A N 1
ATOM 3203 C CA . ILE A 1 412 ? -6.041 -11.268 30.601 1.00 82.62 412 ILE A CA 1
ATOM 3204 C C . ILE A 1 412 ? -4.605 -11.487 30.129 1.00 82.62 412 ILE A C 1
ATOM 3206 O O . ILE A 1 412 ? -3.893 -12.331 30.674 1.00 82.62 412 ILE A O 1
ATOM 3210 N N . SER A 1 413 ? -4.155 -10.684 29.170 1.00 83.56 413 SER A N 1
ATOM 3211 C CA . SER A 1 413 ? -2.768 -10.663 28.713 1.00 83.56 413 SER A CA 1
ATOM 3212 C C . SER A 1 413 ? -1.983 -9.530 29.380 1.00 83.56 413 SER A C 1
ATOM 3214 O O . SER A 1 413 ? -2.518 -8.474 29.717 1.00 83.56 413 SER A O 1
ATOM 3216 N N . SER A 1 414 ? -0.678 -9.736 29.560 1.00 85.06 414 SER A N 1
ATOM 3217 C CA . SER A 1 414 ? 0.253 -8.701 30.015 1.00 85.06 414 SER A CA 1
ATOM 3218 C C . SER A 1 414 ? 1.591 -8.875 29.306 1.00 85.06 414 SER A C 1
ATOM 3220 O O . SER A 1 414 ? 2.368 -9.760 29.670 1.00 85.06 414 SER A O 1
ATOM 3222 N N . SER A 1 415 ? 1.904 -7.983 28.370 1.00 84.56 415 SER A N 1
ATOM 3223 C CA . SER A 1 415 ? 3.073 -8.104 27.495 1.00 84.56 415 SER A CA 1
ATOM 3224 C C . SER A 1 415 ? 3.893 -6.819 27.446 1.00 84.56 415 SER A C 1
ATOM 3226 O O . SER A 1 415 ? 3.381 -5.705 27.578 1.00 84.56 415 SER A O 1
ATOM 3228 N N . HIS A 1 416 ? 5.206 -6.973 27.264 1.00 85.62 416 HIS A N 1
ATOM 3229 C CA . HIS A 1 416 ? 6.117 -5.855 27.037 1.00 85.62 416 HIS A CA 1
ATOM 3230 C C . HIS A 1 416 ? 6.393 -5.698 25.546 1.00 85.62 416 HIS A C 1
ATOM 3232 O O . HIS A 1 416 ? 6.863 -6.634 24.906 1.00 85.62 416 HIS A O 1
ATOM 3238 N N . HIS A 1 417 ? 6.201 -4.489 25.028 1.00 83.06 417 HIS A N 1
ATOM 3239 C CA . HIS A 1 417 ? 6.472 -4.146 23.635 1.00 83.06 417 HIS A CA 1
ATOM 3240 C C . HIS A 1 417 ? 7.463 -2.989 23.565 1.00 83.06 417 HIS A C 1
ATOM 3242 O O . HIS A 1 417 ? 7.408 -2.057 24.367 1.00 83.06 417 HIS A O 1
ATOM 3248 N N . THR A 1 418 ? 8.402 -3.055 22.625 1.00 80.38 418 THR A N 1
ATOM 3249 C CA . THR A 1 418 ? 9.359 -1.968 22.385 1.00 80.38 418 THR A CA 1
ATOM 3250 C C . THR A 1 418 ? 8.949 -1.255 21.108 1.00 80.38 418 THR A C 1
ATOM 3252 O O . THR A 1 418 ? 8.827 -1.898 20.072 1.00 80.38 418 THR A O 1
ATOM 3255 N N . VAL A 1 419 ? 8.723 0.054 21.200 1.00 74.31 419 VAL A N 1
ATOM 3256 C CA . VAL A 1 419 ? 8.332 0.913 20.078 1.00 74.31 419 VAL A CA 1
ATOM 3257 C C . VAL A 1 419 ? 9.329 2.063 20.021 1.00 74.31 419 VAL A C 1
ATOM 3259 O O . VAL A 1 419 ? 9.457 2.845 20.968 1.00 74.31 419 VAL A O 1
ATOM 3262 N N . GLY A 1 420 ? 10.118 2.111 18.946 1.00 73.31 420 GLY A N 1
ATOM 3263 C CA . GLY A 1 420 ? 11.280 2.994 18.859 1.00 73.31 420 GLY A CA 1
ATOM 3264 C C . GLY A 1 420 ? 12.237 2.793 20.042 1.00 73.31 420 GLY A C 1
ATOM 3265 O O . GLY A 1 420 ? 12.685 1.682 20.318 1.00 73.31 420 GLY A O 1
ATOM 3266 N N . ASN A 1 421 ? 12.521 3.871 20.778 1.00 73.38 421 ASN A N 1
ATOM 3267 C CA . ASN A 1 421 ? 13.420 3.851 21.942 1.00 73.38 421 ASN A CA 1
ATOM 3268 C C . ASN A 1 421 ? 12.690 3.674 23.285 1.00 73.38 421 ASN A C 1
ATOM 3270 O O . ASN A 1 421 ? 13.317 3.757 24.347 1.00 73.38 421 ASN A O 1
ATOM 3274 N N . LYS A 1 422 ? 11.371 3.465 23.255 1.00 81.31 422 LYS A N 1
ATOM 3275 C CA . LYS A 1 422 ? 10.527 3.335 24.441 1.00 81.31 422 LYS A CA 1
ATOM 3276 C C . LYS A 1 422 ? 10.042 1.903 24.587 1.00 81.31 422 LYS A C 1
ATOM 3278 O O . LYS A 1 422 ? 9.838 1.183 23.615 1.00 81.31 422 LYS A O 1
ATOM 3283 N N . ARG A 1 423 ? 9.848 1.488 25.834 1.00 86.31 423 ARG A N 1
ATOM 3284 C CA . ARG A 1 423 ? 9.281 0.183 26.162 1.00 86.31 423 ARG A CA 1
ATOM 3285 C C . ARG A 1 423 ? 7.972 0.401 26.891 1.00 86.31 423 ARG A C 1
ATOM 3287 O O . ARG A 1 423 ? 7.949 1.113 27.888 1.00 86.31 423 ARG A O 1
ATOM 3294 N N . TYR A 1 424 ? 6.924 -0.245 26.420 1.00 86.00 424 TYR A N 1
ATOM 3295 C CA . TYR A 1 424 ? 5.586 -0.190 26.980 1.00 86.00 424 TYR A CA 1
ATOM 3296 C C . TYR A 1 424 ? 5.245 -1.532 27.613 1.00 86.00 424 TYR A C 1
ATOM 3298 O O . TYR A 1 424 ? 5.650 -2.583 27.115 1.00 86.00 424 TYR A O 1
ATOM 3306 N N . LYS A 1 425 ? 4.516 -1.496 28.725 1.00 88.12 425 LYS A N 1
ATOM 3307 C CA . LYS A 1 425 ? 3.790 -2.655 29.236 1.00 88.12 425 LYS A CA 1
ATOM 3308 C C . LYS A 1 425 ? 2.319 -2.455 28.904 1.00 88.12 425 LYS A C 1
ATOM 3310 O O . LYS A 1 425 ? 1.775 -1.402 29.230 1.00 88.12 425 LYS A O 1
ATOM 3315 N N . VAL A 1 426 ? 1.731 -3.439 28.238 1.00 88.00 426 VAL A N 1
ATOM 3316 C CA . VAL A 1 426 ? 0.333 -3.455 27.806 1.00 88.00 426 VAL A CA 1
ATOM 3317 C C . VAL A 1 426 ? -0.362 -4.588 28.544 1.00 88.00 426 VAL A C 1
ATOM 3319 O O . VAL A 1 426 ? 0.128 -5.715 28.541 1.00 88.00 426 VAL A O 1
ATOM 3322 N N . GLU A 1 427 ? -1.466 -4.272 29.205 1.00 87.00 427 GLU A N 1
ATOM 3323 C CA . GLU A 1 427 ? -2.329 -5.218 29.905 1.00 87.00 427 GLU A CA 1
ATOM 3324 C C . GLU A 1 427 ? -3.710 -5.134 29.258 1.00 87.00 427 GLU A C 1
ATOM 3326 O O . GLU A 1 427 ? -4.304 -4.055 29.267 1.00 87.00 427 GLU A O 1
ATOM 3331 N N . ALA A 1 428 ? -4.201 -6.221 28.660 1.00 88.31 428 ALA A N 1
ATOM 3332 C CA . ALA A 1 428 ? -5.438 -6.206 27.884 1.00 88.31 428 ALA A CA 1
ATOM 3333 C C . ALA A 1 428 ? -6.386 -7.339 28.281 1.00 88.31 428 ALA A C 1
ATOM 3335 O O . ALA A 1 428 ? -5.981 -8.472 28.539 1.00 88.31 428 ALA A O 1
ATOM 3336 N N . CYS A 1 429 ? -7.670 -7.005 28.306 1.00 84.62 429 CYS A N 1
ATOM 3337 C CA . CYS A 1 429 ? -8.781 -7.898 28.572 1.00 84.62 429 CYS A CA 1
ATOM 3338 C C . CYS A 1 429 ? -9.780 -7.822 27.398 1.00 84.62 429 CYS A C 1
ATOM 3340 O O . CYS A 1 429 ? -9.911 -6.781 26.755 1.00 84.62 429 CYS A O 1
ATOM 3342 N N . CYS A 1 430 ? -10.498 -8.884 27.045 1.00 83.06 430 CYS A N 1
ATOM 3343 C CA . CYS A 1 430 ? -10.434 -10.240 27.597 1.00 83.06 430 CYS A CA 1
ATOM 3344 C C . CYS A 1 430 ? -10.446 -11.269 26.459 1.00 83.06 430 CYS A C 1
ATOM 3346 O O . CYS A 1 430 ? -10.797 -10.942 25.319 1.00 83.06 430 CYS A O 1
ATOM 3348 N N . SER A 1 431 ? -10.052 -12.512 26.737 1.00 79.44 431 SER A N 1
ATOM 3349 C CA . SER A 1 431 ? -10.005 -13.574 25.719 1.00 79.44 431 SER A CA 1
ATOM 3350 C C . SER A 1 431 ? -11.382 -13.953 25.152 1.00 79.44 431 SER A C 1
ATOM 3352 O O . SER A 1 431 ? -11.457 -14.333 23.986 1.00 79.44 431 SER A O 1
ATOM 3354 N N . ASN A 1 432 ? -12.463 -13.791 25.925 1.00 79.81 432 ASN A N 1
ATOM 3355 C CA . ASN A 1 432 ? -13.844 -14.063 25.502 1.00 79.81 432 ASN A CA 1
ATOM 3356 C C . ASN A 1 432 ? -14.470 -12.947 24.638 1.00 79.81 432 ASN A C 1
ATOM 3358 O O . ASN A 1 432 ? -15.475 -13.182 23.973 1.00 79.81 432 ASN A O 1
ATOM 3362 N N . LEU A 1 433 ? -13.882 -11.745 24.597 1.00 82.94 433 LEU A N 1
ATOM 3363 C CA . LEU A 1 433 ? -14.423 -10.607 23.844 1.00 82.94 433 LEU A CA 1
ATOM 3364 C C . LEU A 1 433 ? -13.815 -10.526 22.442 1.00 82.94 433 LEU A C 1
ATOM 3366 O O . LEU A 1 433 ? -12.692 -10.069 22.287 1.00 82.94 433 LEU A O 1
ATOM 3370 N N . SER A 1 434 ? -14.532 -10.931 21.397 1.00 78.38 434 SER A N 1
ATOM 3371 C CA . SER A 1 434 ? -13.954 -10.988 20.036 1.00 78.38 434 SER A CA 1
ATOM 3372 C C . SER A 1 434 ? -13.835 -9.630 19.322 1.00 78.38 434 SER A C 1
ATOM 3374 O O . SER A 1 434 ? -12.976 -9.459 18.461 1.00 78.38 434 SER A O 1
ATOM 3376 N N . TYR A 1 435 ? -14.694 -8.669 19.664 1.00 81.56 435 TYR A N 1
ATOM 3377 C CA . TYR A 1 435 ? -14.870 -7.411 18.917 1.00 81.56 435 TYR A CA 1
ATOM 3378 C C . TYR A 1 435 ? -14.518 -6.157 19.724 1.00 81.56 435 TYR A C 1
ATOM 3380 O O . TYR A 1 435 ? -14.489 -5.051 19.186 1.00 81.56 435 TYR A O 1
ATOM 3388 N N . VAL A 1 436 ? -14.225 -6.339 21.013 1.00 85.56 436 VAL A N 1
ATOM 3389 C CA . VAL A 1 436 ? -13.882 -5.267 21.942 1.00 85.56 436 VAL A CA 1
ATOM 3390 C C . VAL A 1 436 ? -12.696 -5.696 22.784 1.00 85.56 436 VAL A C 1
ATOM 3392 O O . VAL A 1 436 ? -12.692 -6.799 23.333 1.00 85.56 436 VAL A O 1
ATOM 3395 N N . LYS A 1 437 ? -11.711 -4.811 22.927 1.00 86.50 437 LYS A N 1
ATOM 3396 C CA . LYS A 1 437 ? -10.636 -4.954 23.912 1.00 86.50 437 LYS A CA 1
ATOM 3397 C C . LYS A 1 437 ? -10.552 -3.710 24.764 1.00 86.50 437 LYS A C 1
ATOM 3399 O O . LYS A 1 437 ? -10.698 -2.593 24.274 1.00 86.50 437 LYS A O 1
ATOM 3404 N N . PHE A 1 438 ? -10.257 -3.906 26.038 1.00 88.19 438 PHE A N 1
ATOM 3405 C CA . PHE A 1 438 ? -9.967 -2.809 26.941 1.00 88.19 438 PHE A CA 1
ATOM 3406 C C . PHE A 1 438 ? -8.835 -3.174 27.883 1.00 88.19 438 PHE A C 1
ATOM 3408 O O . PHE A 1 438 ? -8.532 -4.344 28.114 1.00 88.19 438 PHE A O 1
ATOM 3415 N N . GLY A 1 439 ? -8.176 -2.164 28.428 1.00 88.25 439 GLY A N 1
ATOM 3416 C CA . GLY A 1 439 ? -7.033 -2.411 29.283 1.00 88.25 439 GLY A CA 1
ATOM 3417 C C . GLY A 1 439 ? -6.245 -1.161 29.583 1.00 88.25 439 GLY A C 1
ATOM 3418 O O . GLY A 1 439 ? -6.763 -0.048 29.522 1.00 88.25 439 GLY A O 1
ATOM 3419 N N . MET A 1 440 ? -4.978 -1.351 29.925 1.00 85.62 440 MET A N 1
ATOM 3420 C CA . MET A 1 440 ? -4.088 -0.263 30.294 1.00 85.62 440 MET A CA 1
ATOM 3421 C C . MET A 1 440 ? -2.736 -0.431 29.624 1.00 85.62 440 MET A C 1
ATOM 3423 O O . MET A 1 440 ? -2.220 -1.541 29.504 1.00 85.62 440 MET A O 1
ATOM 3427 N N . TYR A 1 441 ? -2.111 0.683 29.257 1.00 85.62 441 TYR A N 1
ATOM 3428 C CA . TYR A 1 441 ? -0.701 0.669 28.891 1.00 85.62 441 TYR A CA 1
ATOM 3429 C C . TYR A 1 441 ? 0.059 1.832 29.518 1.00 85.62 441 TYR A C 1
ATOM 3431 O O . TYR A 1 441 ? -0.488 2.900 29.803 1.00 85.62 441 TYR A O 1
ATOM 3439 N N . TYR A 1 442 ? 1.346 1.600 29.767 1.00 84.25 442 TYR A N 1
ATOM 3440 C CA . TYR A 1 442 ? 2.251 2.590 30.343 1.00 84.25 442 TYR A CA 1
ATOM 3441 C C . TYR A 1 442 ? 3.690 2.354 29.890 1.00 84.25 442 TYR A C 1
ATOM 3443 O O . TYR A 1 442 ? 4.112 1.224 29.632 1.00 84.25 442 TYR A O 1
ATOM 3451 N N . GLU A 1 443 ? 4.466 3.434 29.812 1.00 83.81 443 GLU A N 1
ATOM 3452 C CA . GLU A 1 443 ? 5.898 3.361 29.526 1.00 83.81 443 GLU A CA 1
ATOM 3453 C C . GLU A 1 443 ? 6.637 2.735 30.729 1.00 83.81 443 GLU A C 1
ATOM 3455 O O . GLU A 1 443 ? 6.604 3.250 31.849 1.00 83.81 443 GLU A O 1
ATOM 3460 N N . ASP A 1 444 ? 7.311 1.603 30.510 1.00 81.44 444 ASP A N 1
ATOM 3461 C CA . ASP A 1 444 ? 8.125 0.892 31.498 1.00 81.44 444 ASP A CA 1
ATOM 3462 C C . ASP A 1 444 ? 9.624 1.058 31.176 1.00 81.44 444 ASP A C 1
ATOM 3464 O O . ASP A 1 444 ? 10.209 0.227 30.461 1.00 81.44 444 ASP A O 1
ATOM 3468 N N . PRO A 1 445 ? 10.293 2.098 31.712 1.00 72.75 445 PRO A N 1
ATOM 3469 C CA . PRO A 1 445 ? 11.675 2.410 31.372 1.00 72.75 445 PRO A CA 1
ATOM 3470 C C . PRO A 1 445 ? 12.617 1.241 31.680 1.00 72.75 445 PRO A C 1
ATOM 3472 O O . PRO A 1 445 ? 12.580 0.639 32.759 1.00 72.75 445 PRO A O 1
ATOM 3475 N N . LEU A 1 446 ? 13.510 0.934 30.735 1.00 57.50 446 LEU A N 1
ATOM 3476 C CA . LEU A 1 446 ? 14.511 -0.123 30.877 1.00 57.50 446 LEU A CA 1
ATOM 3477 C C . LEU A 1 446 ? 15.344 0.108 32.147 1.00 57.50 446 LEU A C 1
ATOM 3479 O O . LEU A 1 446 ? 16.055 1.109 32.288 1.00 57.50 446 LEU A O 1
ATOM 3483 N N . LYS A 1 447 ? 15.297 -0.836 33.095 1.00 51.19 447 LYS A N 1
ATOM 3484 C CA . LYS A 1 447 ? 16.208 -0.827 34.246 1.00 51.19 447 LYS A CA 1
ATOM 3485 C C . LYS A 1 447 ? 17.635 -1.033 33.730 1.00 51.19 447 LYS A C 1
ATOM 3487 O O . LYS A 1 447 ? 18.079 -2.171 33.605 1.00 51.19 447 LYS A O 1
ATOM 3492 N N . LYS A 1 448 ? 18.390 0.048 33.495 1.00 38.94 448 LYS A N 1
ATOM 3493 C CA . LYS A 1 448 ? 19.854 -0.038 33.366 1.00 38.94 448 LYS A CA 1
ATOM 3494 C C . LYS A 1 448 ? 20.373 -0.795 34.593 1.00 38.94 448 LYS A C 1
ATOM 3496 O O . LYS A 1 448 ? 20.218 -0.316 35.721 1.00 38.94 448 LYS A O 1
ATOM 3501 N N . LYS A 1 449 ? 20.961 -1.982 34.390 1.00 34.03 449 LYS A N 1
ATOM 3502 C CA . LYS A 1 449 ? 21.703 -2.733 35.415 1.00 34.03 449 LYS A CA 1
ATOM 3503 C C . LYS A 1 449 ? 22.911 -1.892 35.859 1.00 34.03 449 LYS A C 1
ATOM 3505 O O . LYS A 1 449 ? 24.036 -2.144 35.455 1.00 34.03 449 LYS A O 1
ATOM 3510 N N . LYS A 1 450 ? 22.705 -0.885 36.713 1.00 31.42 450 LYS A N 1
ATOM 3511 C CA . LYS A 1 450 ? 23.787 -0.319 37.525 1.00 31.42 450 LYS A CA 1
ATOM 3512 C C . LYS A 1 450 ? 23.999 -1.260 38.710 1.00 31.42 450 LYS A C 1
ATOM 3514 O O . LYS A 1 450 ? 23.206 -1.273 39.654 1.00 31.42 450 LYS A O 1
ATOM 3519 N N . LYS A 1 451 ? 25.040 -2.095 38.620 1.00 33.44 451 LYS A N 1
ATOM 3520 C CA . LYS A 1 451 ? 25.582 -2.863 39.750 1.00 33.44 451 LYS A CA 1
ATOM 3521 C C . LYS A 1 451 ? 25.912 -1.902 40.911 1.00 33.44 451 LYS A C 1
ATOM 3523 O O . LYS A 1 451 ? 26.518 -0.863 40.693 1.00 33.44 451 LYS A O 1
ATOM 3528 N N . LYS A 1 452 ? 25.520 -2.327 42.122 1.00 31.92 452 LYS A N 1
ATOM 3529 C CA . LYS A 1 452 ? 26.038 -1.986 43.468 1.00 31.92 452 LYS A CA 1
ATOM 3530 C C . LYS A 1 452 ? 26.153 -0.499 43.874 1.00 31.92 452 LYS A C 1
ATOM 3532 O O . LYS A 1 452 ? 27.105 0.174 43.521 1.00 31.92 452 LYS A O 1
ATOM 3537 N N . LYS A 1 453 ? 25.275 -0.063 44.793 1.00 30.16 453 LYS A N 1
ATOM 3538 C CA . LYS A 1 453 ? 25.519 0.098 46.256 1.00 30.16 453 LYS A CA 1
ATOM 3539 C C . LYS A 1 453 ? 24.646 1.213 46.873 1.00 30.16 453 LYS A C 1
ATOM 3541 O O . LYS A 1 453 ? 24.449 2.278 46.303 1.00 30.16 453 LYS A O 1
ATOM 3546 N N . LYS A 1 454 ? 24.226 0.915 48.105 1.00 28.17 454 LYS A N 1
ATOM 3547 C CA . LYS A 1 454 ? 23.602 1.734 49.160 1.00 28.17 454 LYS A CA 1
ATOM 3548 C C . LYS A 1 454 ? 22.079 1.950 49.137 1.00 28.17 454 LYS A C 1
ATOM 3550 O O . LYS A 1 454 ? 21.434 2.298 48.152 1.00 28.17 454 LYS A O 1
ATOM 3555 N N . ALA A 1 455 ? 21.544 1.612 50.307 1.00 36.09 455 ALA A N 1
ATOM 3556 C CA . ALA A 1 455 ? 20.192 1.230 50.653 1.00 36.09 455 ALA A CA 1
ATOM 3557 C C . ALA A 1 455 ? 19.407 2.384 51.304 1.00 36.09 455 ALA A C 1
ATOM 3559 O O . ALA A 1 455 ? 19.960 3.432 51.611 1.00 36.09 455 ALA A O 1
ATOM 3560 N N . LYS A 1 456 ? 18.106 2.141 51.527 1.00 34.25 456 LYS A N 1
ATOM 3561 C CA . LYS A 1 456 ? 17.193 2.903 52.406 1.00 34.25 456 LYS A CA 1
ATOM 3562 C C . LYS A 1 456 ? 17.000 4.406 52.097 1.00 34.25 456 LYS A C 1
ATOM 3564 O O . LYS A 1 456 ? 17.224 5.260 52.936 1.00 34.25 456 LYS A O 1
ATOM 3569 N N . LYS A 1 457 ? 16.448 4.729 50.917 1.00 30.22 457 LYS A N 1
ATOM 3570 C CA . LYS A 1 457 ? 15.554 5.909 50.709 1.00 30.22 457 LYS A CA 1
ATOM 3571 C C . LYS A 1 457 ? 14.714 5.826 49.416 1.00 30.22 457 LYS A C 1
ATOM 3573 O O . LYS A 1 457 ? 14.348 6.828 48.810 1.00 30.22 457 LYS A O 1
ATOM 3578 N N . LYS A 1 458 ? 14.415 4.604 48.943 1.00 32.38 458 LYS A N 1
ATOM 3579 C CA . LYS A 1 458 ? 13.876 4.336 47.587 1.00 32.38 458 LYS A CA 1
ATOM 3580 C C . LYS A 1 458 ? 12.513 3.625 47.539 1.00 32.38 458 LYS A C 1
ATOM 3582 O O . LYS A 1 458 ? 12.184 3.063 46.499 1.00 32.38 458 LYS A O 1
ATOM 3587 N N . LYS A 1 459 ? 11.712 3.662 48.616 1.00 30.88 459 LYS A N 1
ATOM 3588 C CA . LYS A 1 459 ? 10.295 3.233 48.570 1.00 30.88 459 LYS A CA 1
ATOM 3589 C C . LYS A 1 459 ? 9.322 4.390 48.255 1.00 30.88 459 LYS A C 1
ATOM 3591 O O . LYS A 1 459 ? 8.451 4.190 47.422 1.00 30.88 459 LYS A O 1
ATOM 3596 N N . LYS A 1 460 ? 9.546 5.627 48.735 1.00 28.98 460 LYS A N 1
ATOM 3597 C CA . LYS A 1 460 ? 8.684 6.789 48.388 1.00 28.98 460 LYS A CA 1
ATOM 3598 C C . LYS A 1 460 ? 8.928 7.373 46.979 1.00 28.98 460 LYS A C 1
ATOM 3600 O O . LYS A 1 460 ? 7.979 7.586 46.236 1.00 28.98 460 LYS A O 1
ATOM 3605 N N . LYS A 1 461 ? 10.185 7.520 46.522 1.00 28.98 461 LYS A N 1
ATOM 3606 C CA . LYS A 1 461 ? 10.487 8.030 45.156 1.00 28.98 461 LYS A CA 1
ATOM 3607 C C . LYS A 1 461 ? 10.147 7.057 44.010 1.00 28.98 461 LYS A C 1
ATOM 3609 O O . LYS A 1 461 ? 9.988 7.498 42.878 1.00 28.98 461 LYS A O 1
ATOM 3614 N N . LYS A 1 462 ? 10.029 5.746 44.274 1.00 31.41 462 LYS A N 1
ATOM 3615 C CA . LYS A 1 462 ? 9.626 4.747 43.258 1.00 31.41 462 LYS A CA 1
ATOM 3616 C C . LYS A 1 462 ? 8.110 4.671 43.054 1.00 31.41 462 LYS A C 1
ATOM 3618 O O . LYS A 1 462 ? 7.697 4.325 41.956 1.00 31.41 462 LYS A O 1
ATOM 3623 N N . ALA A 1 463 ? 7.312 5.014 44.067 1.00 31.17 463 ALA A N 1
ATOM 3624 C CA . ALA A 1 463 ? 5.866 5.164 43.918 1.00 31.17 463 ALA A CA 1
ATOM 3625 C C . ALA A 1 463 ? 5.521 6.453 43.149 1.00 31.17 463 ALA A C 1
ATOM 3627 O O . ALA A 1 463 ? 4.702 6.409 42.240 1.00 31.17 463 ALA A O 1
ATOM 3628 N N . ASN A 1 464 ? 6.236 7.557 43.410 1.00 28.83 464 ASN A N 1
ATOM 3629 C CA . ASN A 1 464 ? 5.969 8.841 42.743 1.00 28.83 464 ASN A CA 1
ATOM 3630 C C . ASN A 1 464 ? 6.319 8.876 41.249 1.00 28.83 464 ASN A C 1
ATOM 3632 O O . ASN A 1 464 ? 5.690 9.611 40.502 1.00 28.83 464 ASN A O 1
ATOM 3636 N N . LYS A 1 465 ? 7.292 8.076 40.789 1.00 32.81 465 LYS A N 1
ATOM 3637 C CA . LYS A 1 465 ? 7.630 7.993 39.354 1.00 32.81 465 LYS A CA 1
ATOM 3638 C C . LYS A 1 465 ? 6.825 6.931 38.591 1.00 32.81 465 LYS A C 1
ATOM 3640 O O . LYS A 1 465 ? 6.795 6.967 37.372 1.00 32.81 465 LYS A O 1
ATOM 3645 N N . ARG A 1 466 ? 6.176 5.995 39.301 1.00 33.50 466 ARG A N 1
ATOM 3646 C CA . ARG A 1 466 ? 5.276 4.972 38.727 1.00 33.50 466 ARG A CA 1
ATOM 3647 C C . ARG A 1 466 ? 3.876 5.501 38.403 1.00 33.50 466 ARG A C 1
ATOM 3649 O O . ARG A 1 466 ? 3.125 4.803 37.744 1.00 33.50 466 ARG A O 1
ATOM 3656 N N . ARG A 1 467 ? 3.523 6.695 38.885 1.00 36.41 467 ARG A N 1
ATOM 3657 C CA . ARG A 1 467 ? 2.174 7.274 38.776 1.00 36.41 467 ARG A CA 1
ATOM 3658 C C . ARG A 1 467 ? 2.007 8.283 37.641 1.00 36.41 467 ARG A C 1
ATOM 3660 O O . ARG A 1 467 ? 0.962 8.908 37.561 1.00 36.41 467 ARG A O 1
ATOM 3667 N N . GLN A 1 468 ? 3.020 8.486 36.798 1.00 36.41 468 GLN A N 1
ATOM 3668 C CA . GLN A 1 468 ? 3.014 9.660 35.924 1.00 36.41 468 GLN A CA 1
ATOM 3669 C C . GLN A 1 468 ? 2.258 9.528 34.601 1.00 36.41 468 GLN A C 1
ATOM 3671 O O . GLN A 1 468 ? 1.985 10.574 34.046 1.00 36.41 468 GLN A O 1
ATOM 3676 N N . HIS A 1 469 ? 1.850 8.346 34.134 1.00 43.59 469 HIS A N 1
ATOM 3677 C CA . HIS A 1 469 ? 0.898 8.211 33.018 1.00 43.59 469 HIS A CA 1
ATOM 3678 C C . HIS A 1 469 ? 0.378 6.769 32.986 1.00 43.59 469 HIS A C 1
ATOM 3680 O O . HIS A 1 469 ? 1.007 5.894 32.395 1.00 43.59 469 HIS A O 1
ATOM 3686 N N . LEU A 1 470 ? -0.724 6.496 33.684 1.00 42.56 470 LEU A N 1
ATOM 3687 C CA . LEU A 1 470 ? -1.523 5.305 33.405 1.00 42.56 470 LEU A CA 1
ATOM 3688 C C . LEU A 1 470 ? -2.590 5.751 32.401 1.00 42.56 470 LEU A C 1
ATOM 3690 O O . LEU A 1 470 ? -3.273 6.752 32.636 1.00 42.56 470 LEU A O 1
ATOM 3694 N N . SER A 1 471 ? -2.710 5.024 31.299 1.00 51.25 471 SER A N 1
ATOM 3695 C CA . SER A 1 471 ? -3.723 5.300 30.287 1.00 51.25 471 SER A CA 1
ATOM 3696 C C . SER A 1 471 ? -4.606 4.071 30.143 1.00 51.25 471 SER A C 1
ATOM 3698 O O . SER A 1 471 ? -4.084 2.963 30.009 1.00 51.25 471 SER A O 1
ATOM 3700 N N . THR A 1 472 ? -5.920 4.268 30.225 1.00 57.19 472 THR A N 1
ATOM 3701 C CA . THR A 1 472 ? -6.925 3.218 30.018 1.00 57.19 472 THR A CA 1
ATOM 3702 C C . THR A 1 472 ? -7.413 3.308 28.586 1.00 57.19 472 THR A C 1
ATOM 3704 O O . THR A 1 472 ? -7.660 4.410 28.100 1.00 57.19 472 THR A O 1
ATOM 3707 N N . LEU A 1 473 ? -7.542 2.171 27.917 1.00 58.84 473 LEU A N 1
ATOM 3708 C CA . LEU A 1 473 ? -7.926 2.100 26.519 1.00 58.84 473 LEU A CA 1
ATOM 3709 C C . LEU A 1 473 ? -9.156 1.223 26.328 1.00 58.84 473 LEU A C 1
ATOM 3711 O O . LEU A 1 473 ? -9.253 0.185 26.978 1.00 58.84 473 LEU A O 1
ATOM 3715 N N . ILE A 1 474 ? -10.029 1.612 25.400 1.00 60.44 474 ILE A N 1
ATOM 3716 C CA . ILE A 1 474 ? -11.102 0.780 24.846 1.00 60.44 474 ILE A CA 1
ATOM 3717 C C . ILE A 1 474 ? -11.015 0.849 23.314 1.00 60.44 474 ILE A C 1
ATOM 3719 O O . ILE A 1 474 ? -10.944 1.947 22.763 1.00 60.44 474 ILE A O 1
ATOM 3723 N N . ILE A 1 475 ? -11.003 -0.302 22.635 1.00 57.25 475 ILE A N 1
ATOM 3724 C CA . ILE A 1 475 ? -11.094 -0.422 21.172 1.00 57.25 475 ILE A CA 1
ATOM 3725 C C . ILE A 1 475 ? -12.309 -1.281 20.834 1.00 57.25 475 ILE A C 1
ATOM 3727 O O . ILE A 1 475 ? -12.371 -2.438 21.249 1.00 57.25 475 ILE A O 1
ATOM 3731 N N . ASN A 1 476 ? -13.221 -0.727 20.042 1.00 53.38 476 ASN A N 1
ATOM 3732 C CA . ASN A 1 476 ? -14.406 -1.380 19.505 1.00 53.38 476 ASN A CA 1
ATOM 3733 C C . ASN A 1 476 ? -14.285 -1.506 17.979 1.00 53.38 476 ASN A C 1
ATOM 3735 O O . ASN A 1 476 ? -13.904 -0.553 17.295 1.00 53.38 476 ASN A O 1
ATOM 3739 N N . SER A 1 477 ? -14.640 -2.674 17.451 1.00 51.50 477 SER A N 1
ATOM 3740 C CA . SER A 1 477 ? -14.869 -2.913 16.025 1.00 51.50 477 SER A CA 1
ATOM 3741 C C . SER A 1 477 ? -16.274 -3.474 15.873 1.00 51.50 477 SER A C 1
ATOM 3743 O O . SER A 1 477 ? -16.505 -4.602 16.304 1.00 51.50 477 SER A O 1
ATOM 3745 N N . TYR A 1 478 ? -17.177 -2.701 15.279 1.00 53.34 478 TYR A N 1
ATOM 3746 C CA . TYR A 1 478 ? -18.563 -3.105 15.043 1.00 53.34 478 TYR A CA 1
ATOM 3747 C C . TYR A 1 478 ? -18.718 -3.935 13.765 1.00 53.34 478 TYR A C 1
ATOM 3749 O O . TYR A 1 478 ? -17.911 -3.751 12.817 1.00 53.34 478 TYR A O 1
#

Organism: Haemophilus influenzae (strain PittGG) (NCBI:txid374931)

Solvent-accessible surface area (backbone atoms only — not comparable to full-atom values): 27354 Å² total; per-residue (Å²): 137,88,82,86,84,90,86,89,83,85,89,81,91,78,91,79,84,89,80,92,76,92,71,92,70,75,79,73,77,72,69,70,79,76,77,68,81,84,82,72,84,84,71,88,76,67,63,82,77,82,83,64,51,83,84,59,53,72,60,43,28,28,30,40,49,52,34,45,38,50,76,60,70,82,77,68,65,43,67,58,47,74,92,82,34,53,44,83,44,54,56,68,54,56,48,51,54,44,57,68,64,41,80,83,70,65,78,60,44,68,71,68,74,80,88,52,94,86,62,80,84,80,58,102,75,79,64,89,26,41,44,47,37,46,37,30,32,91,45,64,46,69,44,75,90,79,67,35,37,27,50,31,45,44,31,30,41,28,33,39,44,77,38,54,20,32,22,37,50,60,42,58,74,40,40,30,45,39,33,47,39,48,39,29,22,20,33,71,84,44,66,32,66,56,39,49,59,37,94,79,59,38,36,24,22,33,10,32,31,44,68,75,21,30,62,43,16,61,98,59,93,83,75,61,79,47,35,39,37,28,42,34,44,34,31,41,61,81,30,37,36,40,31,41,35,33,40,20,37,35,65,51,100,90,34,74,69,45,80,46,74,45,31,41,35,48,28,43,49,50,73,36,26,33,42,38,34,37,39,35,68,48,66,56,85,79,52,57,49,51,84,60,27,49,49,20,50,29,34,35,34,30,13,26,67,62,41,50,23,36,34,33,40,34,39,23,73,79,27,43,40,37,38,22,27,24,28,28,56,34,74,70,37,64,70,65,63,61,61,65,45,78,42,37,49,30,42,38,39,38,42,61,76,76,76,95,76,87,82,85,77,84,79,87,86,79,96,70,92,69,74,78,77,76,59,75,84,40,58,50,74,45,82,45,72,52,68,38,43,32,57,42,45,61,57,97,64,39,68,40,72,47,56,73,93,60,94,64,93,52,56,57,36,76,48,79,47,76,58,90,97,44,33,33,40,40,36,28,35,40,69,88,44,69,40,40,26,36,38,39,42,33,78,50,76,81,78,75,86,73,79,85,85,89,80,93,80,66,70,68,64,54,54,64,67,70,53,72,52,57,30,39,37,42,27,38,29,105

Nearest PDB structures (foldseek):
  4o3w-assembly2_B  TM=8.017E-01  e=5.577E-28  Actinobacillus suis
  3pqu-assembly2_B  TM=7.943E-01  e=5.311E-28  Actinobacillus suis
  3pqu-assembly1_A  TM=7.946E-01  e=1.281E-27  Actinobacillus suis
  3ve2-assembly1_B  TM=7.971E-01  e=5.833E-27  Neisseria meningitidis serogroup B
  4qq1-assembly3_C  TM=7.920E-01  e=3.726E-25  Neisseria meningitidis serogroup B

Radius of gyration: 32.14 Å; Cα contacts (8 Å, |Δi|>4): 1024; chains: 1; bounding box: 82×80×106 Å

Secondary structure (DSSP, 8-state):
-------------------------------------------TT--------GGGS--SEEEEEPPBEESSS----B---HHHHEE---HHHHHHHHHHH-TT-PPPBS--SPPPTT-TTS-TT--SSEEEEEEEESS-EEETTTTEEEES-EEEEEEEESSB-SEEESSSEEEEEEEEEEEE-B-TT---GGG--STTS-BTTTB---GGGS-B--S-SS----SEEEEEEEETTTTEEEEEEEEEEPPBTTB--EEEEEEEEEEEEETTEEEEEEEES---TT-SS-S--S-EEEEEEEESTT--EEEEEEEETTSSEEEEEEEEE-HHHHHT---EEE-EEEEEEEE------S-----------------GGGEEEEE----S-TTEEEETTEEEESS-SS----SEEEEEEEETTEEEEEEEE-TT-SSEEEEEEEE------------SS-SHHHHHHHTS-EEEEEEEE-

Sequence (478 aa):
MKSVPLISGGLSFLLSACSGGGSFDVDNVSNPSSSKPRYQDDTSNQRTKSNLKKLFIPSLGGGMKLVARNLIGKREPSFLNEDGYMIFSSLSTIKADVDKQNTSKTNPSGSIDEPNATNTTENDHGQKYVYSGLYYIPSSWRDSQNNKFYSGYYGYAYYFGKQTATTLPVNGEATYKGTWSFITAAENGKNYELLRNSAGGQAYSRRSAIPEDIDLEVKNNDGREKGLVSEFSVNFGTKKLTGQLFYTKRHTNNQAYEKKKLYDINADIYSNRFRGKVIPEDKEPTSTEHPFTSEGTLEGGFYGPNAEELGGKFLAGDNRVFGVFSAKETEETKKKALSKETLIDGKLTTFKTTNATASTTTNTAADAKTDAKTNAENFKTEDIPSFGEADYLLIDKYPIPLLPEKNTNDFISSSHHTVGNKRYKVEACCSNLSYVKFGMYYEDPLKKKKKKKKAKKKKKKKANKRRQHLSTLIINSY

Foldseek 3Di:
DDDDDDDDDDDDDDDDDDDDDDDPPPPPPPPPPPPPDDDDDDPVDFDDDDPDDLQQFDFQKKWFKWFFAWPPDDQAWFFRDSPPGIDRDALVVQVVVQVVQPPVPADKPDDSDQDDPPCPDPDPWPDRFKDWDWTWGQAWTADVVVRTTTGGITGTGMMHGRAFAQKEFQFDKFKWKGFKKKWFIAHAPAAAQQQCQDPDRCDNRGIIGIQNSGQWADDDPPPDDTGKMKMKMAGNNQQKIKIWIWTWHHDDPVDHIDIDTFWIWIWGHQFFKIWGKTDGPAQDCPHRHDNSHAMWTWIWGAHDHYSQKIWTKIAGPVSTMIMIDIIGTDPVRVVVPGDMDRQKWKKKKKFADDPPPPDPPDDDDDDDPDDPPPPPVRIDMDTDGDPLFQQFDADVRHTDGQDDPDPDVAQKDWDWDDDPPWIKIWIWGGPSDNFKIKGKMDTDDDPPPPDDDDDPDPPVVVVVVVRGIIMIMMIGGD